Protein AF-0000000087415646 (afdb_homodimer)

Structure (mmCIF, N/CA/C/O backbone):
data_AF-0000000087415646-model_v1
#
loop_
_entity.id
_entity.type
_entity.pdbx_description
1 polymer 'Ferrichrome ABC transporter permease'
#
loop_
_atom_site.group_PDB
_atom_site.id
_atom_site.type_symbol
_atom_site.label_atom_id
_atom_site.label_alt_id
_atom_site.label_comp_id
_atom_site.label_asym_id
_atom_site.label_entity_id
_atom_site.label_seq_id
_atom_site.pdbx_PDB_ins_code
_atom_site.Cartn_x
_atom_site.Cartn_y
_atom_site.Cartn_z
_atom_site.occupancy
_atom_site.B_iso_or_equiv
_atom_site.auth_seq_id
_atom_site.auth_comp_id
_atom_site.auth_asym_id
_atom_site.auth_atom_id
_atom_site.pdbx_PDB_model_num
ATOM 1 N N . MET A 1 1 ? 49.281 -38.625 -23.047 1 40.69 1 MET A N 1
ATOM 2 C CA . MET A 1 1 ? 48.156 -39.375 -22.5 1 40.69 1 MET A CA 1
ATOM 3 C C . MET A 1 1 ? 47.812 -38.875 -21.109 1 40.69 1 MET A C 1
ATOM 5 O O . MET A 1 1 ? 46.75 -39.219 -20.562 1 40.69 1 MET A O 1
ATOM 9 N N . GLY A 1 2 ? 48.688 -38.25 -20.328 1 52.56 2 GLY A N 1
ATOM 10 C CA . GLY A 1 2 ? 48.531 -37.844 -18.953 1 52.56 2 GLY A CA 1
ATOM 11 C C . GLY A 1 2 ? 47.688 -36.594 -18.797 1 52.56 2 GLY A C 1
ATOM 12 O O . GLY A 1 2 ? 47.281 -36.25 -17.688 1 52.56 2 GLY A O 1
ATOM 13 N N . ASP A 1 3 ? 47.656 -35.688 -19.688 1 55.53 3 ASP A N 1
ATOM 14 C CA . ASP A 1 3 ? 47.031 -34.375 -19.547 1 55.53 3 ASP A CA 1
ATOM 15 C C . ASP A 1 3 ? 45.531 -34.438 -19.734 1 55.53 3 ASP A C 1
ATOM 17 O O . ASP A 1 3 ? 44.844 -33.438 -19.625 1 55.53 3 ASP A O 1
ATOM 21 N N . GLU A 1 4 ? 44.906 -35.531 -20.297 1 57.44 4 GLU A N 1
ATOM 22 C CA . GLU A 1 4 ? 43.469 -35.688 -20.562 1 57.44 4 GLU A CA 1
ATOM 23 C C . GLU A 1 4 ? 42.719 -36.031 -19.297 1 57.44 4 GLU A C 1
ATOM 25 O O . GLU A 1 4 ? 41.5 -35.906 -19.25 1 57.44 4 GLU A O 1
ATOM 30 N N . GLU A 1 5 ? 43.344 -36.375 -18.219 1 58.81 5 GLU A N 1
ATOM 31 C CA . GLU A 1 5 ? 42.719 -36.906 -17.016 1 58.81 5 GLU A CA 1
ATOM 32 C C . GLU A 1 5 ? 42.031 -35.781 -16.203 1 58.81 5 GLU A C 1
ATOM 34 O O . GLU A 1 5 ? 40.906 -35.938 -15.75 1 58.81 5 GLU A O 1
ATOM 39 N N . PRO A 1 6 ? 42.688 -34.625 -16.141 1 63.59 6 PRO A N 1
ATOM 40 C CA . PRO A 1 6 ? 42.062 -33.625 -15.289 1 63.59 6 PRO A CA 1
ATOM 41 C C . PRO A 1 6 ? 40.812 -33 -15.93 1 63.59 6 PRO A C 1
ATOM 43 O O . PRO A 1 6 ? 39.875 -32.656 -15.234 1 63.59 6 PRO A O 1
ATOM 46 N N . VAL A 1 7 ? 40.719 -32.906 -17.188 1 59.94 7 VAL A N 1
ATOM 47 C CA . VAL A 1 7 ? 39.594 -32.312 -17.891 1 59.94 7 VAL A CA 1
ATOM 48 C C . VAL A 1 7 ? 38.406 -33.25 -17.828 1 59.94 7 VAL A C 1
ATOM 50 O O . VAL A 1 7 ? 37.25 -32.812 -17.703 1 59.94 7 VAL A O 1
ATOM 53 N N . VAL A 1 8 ? 38.688 -34.562 -17.984 1 59.06 8 VAL A N 1
ATOM 54 C CA . VAL A 1 8 ? 37.625 -35.531 -17.938 1 59.06 8 VAL A CA 1
ATOM 55 C C . VAL A 1 8 ? 37.031 -35.594 -16.531 1 59.06 8 VAL A C 1
ATOM 57 O O . VAL A 1 8 ? 35.844 -35.75 -16.359 1 59.06 8 VAL A O 1
ATOM 60 N N . SER A 1 9 ? 37.875 -35.375 -15.562 1 66 9 SER A N 1
ATOM 61 C CA . SER A 1 9 ? 37.406 -35.406 -14.172 1 66 9 SER A CA 1
ATOM 62 C C . SER A 1 9 ? 36.562 -34.156 -13.844 1 66 9 SER A C 1
ATOM 64 O O . SER A 1 9 ? 35.562 -34.25 -13.156 1 66 9 SER A O 1
ATOM 66 N N . LEU A 1 10 ? 36.938 -33 -14.305 1 62.38 10 LEU A N 1
ATOM 67 C CA . LEU A 1 10 ? 36.156 -31.766 -14.109 1 62.38 10 LEU A CA 1
ATOM 68 C C . LEU A 1 10 ? 34.844 -31.844 -14.844 1 62.38 10 LEU A C 1
ATOM 70 O O . LEU A 1 10 ? 33.812 -31.391 -14.32 1 62.38 10 LEU A O 1
ATOM 74 N N . TYR A 1 11 ? 34.875 -32.438 -16.031 1 55.31 11 TYR A N 1
ATOM 75 C CA . TYR A 1 11 ? 33.625 -32.625 -16.812 1 55.31 11 TYR A CA 1
ATOM 76 C C . TYR A 1 11 ? 32.719 -33.594 -16.109 1 55.31 11 TYR A C 1
ATOM 78 O O . TYR A 1 11 ? 31.5 -33.375 -16.047 1 55.31 11 TYR A O 1
ATOM 86 N N . LYS A 1 12 ? 33.188 -34.656 -15.625 1 59.22 12 LYS A N 1
ATOM 87 C CA . LYS A 1 12 ? 32.406 -35.656 -14.906 1 59.22 12 LYS A CA 1
ATOM 88 C C . LYS A 1 12 ? 31.812 -35.062 -13.625 1 59.22 12 LYS A C 1
ATOM 90 O O . LYS A 1 12 ? 30.672 -35.344 -13.266 1 59.22 12 LYS A O 1
ATOM 95 N N . GLU A 1 13 ? 32.594 -34.25 -13 1 59.41 13 GLU A N 1
ATOM 96 C CA . GLU A 1 13 ? 32.125 -33.594 -11.789 1 59.41 13 GLU A CA 1
ATOM 97 C C . GLU A 1 13 ? 31 -32.594 -12.109 1 59.41 13 GLU A C 1
ATOM 99 O O . GLU A 1 13 ? 30.016 -32.5 -11.383 1 59.41 13 GLU A O 1
ATOM 104 N N . LYS A 1 14 ? 31.125 -31.859 -13.211 1 55.03 14 LYS A N 1
ATOM 105 C CA . LYS A 1 14 ? 30.109 -30.906 -13.648 1 55.03 14 LYS A CA 1
ATOM 106 C C . LYS A 1 14 ? 28.844 -31.625 -14.086 1 55.03 14 LYS A C 1
ATOM 108 O O . LYS A 1 14 ? 27.734 -31.172 -13.789 1 55.03 14 LYS A O 1
ATOM 113 N N . VAL A 1 15 ? 29.016 -32.781 -14.766 1 52.69 15 VAL A N 1
ATOM 114 C CA . VAL A 1 15 ? 27.891 -33.562 -15.219 1 52.69 15 VAL A CA 1
ATOM 115 C C . VAL A 1 15 ? 27.203 -34.219 -14.023 1 52.69 15 VAL A C 1
ATOM 117 O O . VAL A 1 15 ? 25.969 -34.312 -13.977 1 52.69 15 VAL A O 1
ATOM 120 N N . SER A 1 16 ? 28 -34.719 -13.164 1 59.31 16 SER A N 1
ATOM 121 C CA . SER A 1 16 ? 27.438 -35.312 -11.961 1 59.31 16 SER A CA 1
ATOM 122 C C . SER A 1 16 ? 26.672 -34.281 -11.133 1 59.31 16 SER A C 1
ATOM 124 O O . SER A 1 16 ? 25.594 -34.562 -10.594 1 59.31 16 SER A O 1
ATOM 126 N N . LYS A 1 17 ? 27.188 -33.094 -11.016 1 58.22 17 LYS A N 1
ATOM 127 C CA . LYS A 1 17 ? 26.5 -32.031 -10.297 1 58.22 17 LYS A CA 1
ATOM 128 C C . LYS A 1 17 ? 25.203 -31.641 -11 1 58.22 17 LYS A C 1
ATOM 130 O O . LYS A 1 17 ? 24.188 -31.359 -10.344 1 58.22 17 LYS A O 1
ATOM 135 N N . LEU A 1 18 ? 25.25 -31.828 -12.227 1 57.09 18 LEU A N 1
ATOM 136 C CA . LEU A 1 18 ? 24.062 -31.531 -13.031 1 57.09 18 LEU A CA 1
ATOM 137 C C . LEU A 1 18 ? 23.031 -32.625 -12.883 1 57.09 18 LEU A C 1
ATOM 139 O O . LEU A 1 18 ? 21.828 -32.344 -12.805 1 57.09 18 LEU A O 1
ATOM 143 N N . LYS A 1 19 ? 23.484 -33.844 -12.984 1 58.62 19 LYS A N 1
ATOM 144 C CA . LYS A 1 19 ? 22.578 -35 -12.812 1 58.62 19 LYS A CA 1
ATOM 145 C C . LYS A 1 19 ? 21.984 -35 -11.406 1 58.62 19 LYS A C 1
ATOM 147 O O . LYS A 1 19 ? 20.797 -35.312 -11.234 1 58.62 19 LYS A O 1
ATOM 152 N N . GLN A 1 20 ? 22.828 -34.844 -10.43 1 62.09 20 GLN A N 1
ATOM 153 C CA . GLN A 1 20 ? 22.359 -34.781 -9.055 1 62.09 20 GLN A CA 1
ATOM 154 C C . GLN A 1 20 ? 21.344 -33.656 -8.875 1 62.09 20 GLN A C 1
ATOM 156 O O . GLN A 1 20 ? 20.344 -33.812 -8.156 1 62.09 20 GLN A O 1
ATOM 161 N N . SER A 1 21 ? 21.594 -32.656 -9.555 1 67 21 SER A N 1
ATOM 162 C CA . SER A 1 21 ? 20.656 -31.547 -9.523 1 67 21 SER A CA 1
ATOM 163 C C . SER A 1 21 ? 19.344 -31.922 -10.188 1 67 21 SER A C 1
ATOM 165 O O . SER A 1 21 ? 18.266 -31.562 -9.688 1 67 21 SER A O 1
ATOM 167 N N . ALA A 1 22 ? 19.5 -32.781 -11.141 1 69.38 22 ALA A N 1
ATOM 168 C CA . ALA A 1 22 ? 18.297 -33.219 -11.852 1 69.38 22 ALA A CA 1
ATOM 169 C C . ALA A 1 22 ? 17.484 -34.188 -11.008 1 69.38 22 ALA A C 1
ATOM 171 O O . ALA A 1 22 ? 16.25 -34.125 -10.984 1 69.38 22 ALA A O 1
ATOM 172 N N . LYS A 1 23 ? 18.156 -35.219 -10.414 1 75 23 LYS A N 1
ATOM 173 C CA . LYS A 1 23 ? 17.469 -36.188 -9.555 1 75 23 LYS A CA 1
ATOM 174 C C . LYS A 1 23 ? 16.781 -35.469 -8.391 1 75 23 LYS A C 1
ATOM 176 O O . LYS A 1 23 ? 15.648 -35.781 -8.039 1 75 23 LYS A O 1
ATOM 181 N N . ARG A 1 24 ? 17.453 -34.531 -7.836 1 74.5 24 ARG A N 1
ATOM 182 C CA . ARG A 1 24 ? 16.891 -33.75 -6.746 1 74.5 24 ARG A CA 1
ATOM 183 C C . ARG A 1 24 ? 15.648 -33 -7.215 1 74.5 24 ARG A C 1
ATOM 185 O O . ARG A 1 24 ? 14.648 -32.938 -6.504 1 74.5 24 ARG A O 1
ATOM 192 N N . THR A 1 25 ? 15.75 -32.5 -8.352 1 76.25 25 THR A N 1
ATOM 193 C CA . THR A 1 25 ? 14.633 -31.781 -8.93 1 76.25 25 THR A CA 1
ATOM 194 C C . THR A 1 25 ? 13.438 -32.688 -9.156 1 76.25 25 THR A C 1
ATOM 196 O O . THR A 1 25 ? 12.305 -32.312 -8.852 1 76.25 25 THR A O 1
ATOM 199 N N . LEU A 1 26 ? 13.703 -33.844 -9.578 1 79.56 26 LEU A N 1
ATOM 200 C CA . LEU A 1 26 ? 12.641 -34.812 -9.836 1 79.56 26 LEU A CA 1
ATOM 201 C C . LEU A 1 26 ? 11.961 -35.25 -8.531 1 79.56 26 LEU A C 1
ATOM 203 O O . LEU A 1 26 ? 10.734 -35.375 -8.477 1 79.56 26 LEU A O 1
ATOM 207 N N . ILE A 1 27 ? 12.719 -35.531 -7.543 1 79.38 27 ILE A N 1
ATOM 208 C CA . ILE A 1 27 ? 12.188 -35.938 -6.242 1 79.38 27 ILE A CA 1
ATOM 209 C C . ILE A 1 27 ? 11.312 -34.812 -5.676 1 79.38 27 ILE A C 1
ATOM 211 O O . ILE A 1 27 ? 10.234 -35.062 -5.145 1 79.38 27 ILE A O 1
ATOM 215 N N . ILE A 1 28 ? 11.711 -33.656 -5.887 1 75.25 28 ILE A N 1
ATOM 216 C CA . ILE A 1 28 ? 10.969 -32.531 -5.371 1 75.25 28 ILE A CA 1
ATOM 217 C C . ILE A 1 28 ? 9.641 -32.375 -6.113 1 75.25 28 ILE A C 1
ATOM 219 O O . ILE A 1 28 ? 8.602 -32.156 -5.5 1 75.25 28 ILE A O 1
ATOM 223 N N . PHE A 1 29 ? 9.688 -32.656 -7.324 1 81.81 29 PHE A N 1
ATOM 224 C CA . PHE A 1 29 ? 8.477 -32.594 -8.133 1 81.81 29 PHE A CA 1
ATOM 225 C C . PHE A 1 29 ? 7.492 -33.688 -7.727 1 81.81 29 PHE A C 1
ATOM 227 O O . PHE A 1 29 ? 6.293 -33.438 -7.605 1 81.81 29 PHE A O 1
ATOM 234 N N . ILE A 1 30 ? 8.016 -34.844 -7.469 1 82.69 30 ILE A N 1
ATOM 235 C CA . ILE A 1 30 ? 7.16 -35.969 -7.102 1 82.69 30 ILE A CA 1
ATOM 236 C C . ILE A 1 30 ? 6.566 -35.719 -5.715 1 82.69 30 ILE A C 1
ATOM 238 O O . ILE A 1 30 ? 5.355 -35.875 -5.52 1 82.69 30 ILE A O 1
ATOM 242 N N . ILE A 1 31 ? 7.359 -35.344 -4.836 1 82.5 31 ILE A N 1
ATOM 243 C CA . ILE A 1 31 ? 6.922 -35.094 -3.465 1 82.5 31 ILE A CA 1
ATOM 244 C C . ILE A 1 31 ? 5.895 -33.969 -3.434 1 82.5 31 ILE A C 1
ATOM 246 O O . ILE A 1 31 ? 4.863 -34.062 -2.77 1 82.5 31 ILE A O 1
ATOM 250 N N . SER A 1 32 ? 6.176 -32.906 -4.16 1 82.06 32 SER A N 1
ATOM 251 C CA . SER A 1 32 ? 5.25 -31.781 -4.188 1 82.06 32 SER A CA 1
ATOM 252 C C . SER A 1 32 ? 3.906 -32.188 -4.785 1 82.06 32 SER A C 1
ATOM 254 O O . SER A 1 32 ? 2.854 -31.766 -4.316 1 82.06 32 SER A O 1
ATOM 256 N N . SER A 1 33 ? 3.975 -33.031 -5.77 1 83.38 33 SER A N 1
ATOM 257 C CA . SER A 1 33 ? 2.748 -33.5 -6.41 1 83.38 33 SER A CA 1
ATOM 258 C C . SER A 1 33 ? 1.913 -34.344 -5.457 1 83.38 33 SER A C 1
ATOM 260 O O . SER A 1 33 ? 0.687 -34.219 -5.422 1 83.38 33 SER A O 1
ATOM 262 N N . ILE A 1 34 ? 2.557 -35.156 -4.742 1 87.25 34 ILE A N 1
ATOM 263 C CA . ILE A 1 34 ? 1.864 -36 -3.766 1 87.25 34 ILE A CA 1
ATOM 264 C C . ILE A 1 34 ? 1.223 -35.125 -2.697 1 87.25 34 ILE A C 1
ATOM 266 O O . ILE A 1 34 ? 0.062 -35.312 -2.33 1 87.25 34 ILE A O 1
ATOM 270 N N . PHE A 1 35 ? 1.925 -34.125 -2.297 1 86.62 35 PHE A N 1
ATOM 271 C CA . PHE A 1 35 ? 1.423 -33.219 -1.262 1 86.62 35 PHE A CA 1
ATOM 272 C C . PHE A 1 35 ? 0.257 -32.406 -1.783 1 86.62 35 PHE A C 1
ATOM 274 O O . PHE A 1 35 ? -0.674 -32.094 -1.037 1 86.62 35 PHE A O 1
ATOM 281 N N . ILE A 1 36 ? 0.319 -32.094 -3.01 1 89.06 36 ILE A N 1
ATOM 282 C CA . ILE A 1 36 ? -0.768 -31.328 -3.623 1 89.06 36 ILE A CA 1
ATOM 283 C C . ILE A 1 36 ? -2.051 -32.156 -3.596 1 89.06 36 ILE A C 1
ATOM 285 O O . ILE A 1 36 ? -3.117 -31.641 -3.236 1 89.06 36 ILE A O 1
ATOM 289 N N . VAL A 1 37 ? -1.915 -33.438 -3.961 1 87.38 37 VAL A N 1
ATOM 290 C CA . VAL A 1 37 ? -3.07 -34.344 -3.973 1 87.38 37 VAL A CA 1
ATOM 291 C C . VAL A 1 37 ? -3.609 -34.5 -2.553 1 87.38 37 VAL A C 1
ATOM 293 O O . VAL A 1 37 ? -4.82 -34.438 -2.33 1 87.38 37 VAL A O 1
ATOM 296 N N . LEU A 1 38 ? -2.756 -34.656 -1.628 1 87.31 38 LEU A N 1
ATOM 297 C CA . LEU A 1 38 ? -3.152 -34.844 -0.236 1 87.31 38 LEU A CA 1
ATOM 298 C C . LEU A 1 38 ? -3.871 -33.594 0.293 1 87.31 38 LEU A C 1
ATOM 300 O O . LEU A 1 38 ? -4.926 -33.719 0.92 1 87.31 38 LEU A O 1
ATOM 304 N N . ILE A 1 39 ? -3.322 -32.469 0.011 1 87.19 39 ILE A N 1
ATOM 305 C CA . ILE A 1 39 ? -3.902 -31.234 0.532 1 87.19 39 ILE A CA 1
ATOM 306 C C . ILE A 1 39 ? -5.238 -30.953 -0.157 1 87.19 39 ILE A C 1
ATOM 308 O O . ILE A 1 39 ? -6.164 -30.422 0.461 1 87.19 39 ILE A O 1
ATOM 312 N N . ALA A 1 40 ? -5.262 -31.266 -1.417 1 86.75 40 ALA A N 1
ATOM 313 C CA . ALA A 1 40 ? -6.52 -31.109 -2.145 1 86.75 40 ALA A CA 1
ATOM 314 C C . ALA A 1 40 ? -7.609 -32 -1.556 1 86.75 40 ALA A C 1
ATOM 316 O O . ALA A 1 40 ? -8.75 -31.562 -1.394 1 86.75 40 ALA A O 1
ATOM 317 N N . LEU A 1 41 ? -7.23 -33.188 -1.234 1 84 41 LEU A N 1
ATOM 318 C CA . LEU A 1 41 ? -8.172 -34.125 -0.636 1 84 41 LEU A CA 1
ATOM 319 C C . LEU A 1 41 ? -8.625 -33.656 0.737 1 84 41 LEU A C 1
ATOM 321 O O . LEU A 1 41 ? -9.812 -33.719 1.063 1 84 41 LEU A O 1
ATOM 325 N N . ILE A 1 42 ? -7.727 -33.156 1.462 1 84.19 42 ILE A N 1
ATOM 326 C CA . ILE A 1 42 ? -8.047 -32.625 2.781 1 84.19 42 ILE A CA 1
ATOM 327 C C . ILE A 1 42 ? -8.969 -31.406 2.639 1 84.19 42 ILE A C 1
ATOM 329 O O . ILE A 1 42 ? -9.93 -31.25 3.393 1 84.19 42 ILE A O 1
ATOM 333 N N . SER A 1 43 ? -8.672 -30.609 1.695 1 84.81 43 SER A N 1
ATOM 334 C CA . SER A 1 43 ? -9.453 -29.406 1.447 1 84.81 43 SER A CA 1
ATOM 335 C C . SER A 1 43 ? -10.898 -29.734 1.107 1 84.81 43 SER A C 1
ATOM 337 O O . SER A 1 43 ? -11.82 -29.031 1.526 1 84.81 43 SER A O 1
ATOM 339 N N . ILE A 1 44 ? -11.07 -30.797 0.455 1 84.19 44 ILE A N 1
ATOM 340 C CA . ILE A 1 44 ? -12.414 -31.172 0.012 1 84.19 44 ILE A CA 1
ATOM 341 C C . ILE A 1 44 ? -13.164 -31.844 1.158 1 84.19 44 ILE A C 1
ATOM 343 O O . ILE A 1 44 ? -14.375 -31.672 1.299 1 84.19 44 ILE A O 1
ATOM 347 N N . MET A 1 45 ? -12.43 -32.469 1.96 1 80.75 45 MET A N 1
ATOM 348 C CA . MET A 1 45 ? -13.055 -33.25 3.037 1 80.75 45 MET A CA 1
ATOM 349 C C . MET A 1 45 ? -13.414 -32.344 4.211 1 80.75 45 MET A C 1
ATOM 351 O O . MET A 1 45 ? -14.422 -32.562 4.879 1 80.75 45 MET A O 1
ATOM 355 N N . PHE A 1 46 ? -12.586 -31.375 4.414 1 75.25 46 PHE A N 1
ATOM 356 C CA . PHE A 1 46 ? -12.766 -30.562 5.613 1 75.25 46 PHE A CA 1
ATOM 357 C C . PHE A 1 46 ? -13.336 -29.188 5.258 1 75.25 46 PHE A C 1
ATOM 359 O O . PHE A 1 46 ? -12.805 -28.5 4.387 1 75.25 46 PHE A O 1
ATOM 366 N N . GLY A 1 47 ? -14.5 -28.922 5.648 1 70.44 47 GLY A N 1
ATOM 367 C CA . GLY A 1 47 ? -15.188 -27.641 5.531 1 70.44 47 GLY A CA 1
ATOM 368 C C . GLY A 1 47 ? -16.047 -27.312 6.742 1 70.44 47 GLY A C 1
ATOM 369 O O . GLY A 1 47 ? -15.805 -27.828 7.836 1 70.44 47 GLY A O 1
ATOM 370 N N . THR A 1 48 ? -16.844 -26.344 6.684 1 67.62 48 THR A N 1
ATOM 371 C CA . THR A 1 48 ? -17.719 -25.938 7.773 1 67.62 48 THR A CA 1
ATOM 372 C C . THR A 1 48 ? -18.625 -27.094 8.211 1 67.62 48 THR A C 1
ATOM 374 O O . THR A 1 48 ? -19 -27.188 9.383 1 67.62 48 THR A O 1
ATOM 377 N N . LYS A 1 49 ? -18.969 -27.922 7.18 1 73.56 49 LYS A N 1
ATOM 378 C CA . LYS A 1 49 ? -19.766 -29.109 7.449 1 73.56 49 LYS A CA 1
ATOM 379 C C . LYS A 1 49 ? -18.938 -30.375 7.293 1 73.56 49 LYS A C 1
ATOM 381 O O . LYS A 1 49 ? -18.094 -30.469 6.387 1 73.56 49 LYS A O 1
ATOM 386 N N . ASP A 1 50 ? -19.156 -31.25 8.227 1 78.25 50 ASP A N 1
ATOM 387 C CA . ASP A 1 50 ? -18.453 -32.531 8.141 1 78.25 50 ASP A CA 1
ATOM 388 C C . ASP A 1 50 ? -19.062 -33.438 7.078 1 78.25 50 ASP A C 1
ATOM 390 O O . ASP A 1 50 ? -20.25 -33.781 7.176 1 78.25 50 ASP A O 1
ATOM 394 N N . ILE A 1 51 ? -18.391 -33.656 6.039 1 83.94 51 ILE A N 1
ATOM 395 C CA . ILE A 1 51 ? -18.859 -34.531 4.98 1 83.94 51 ILE A CA 1
ATOM 396 C C . ILE A 1 51 ? -17.906 -35.75 4.867 1 83.94 51 ILE A C 1
ATOM 398 O O . ILE A 1 51 ? -16.688 -35.562 4.773 1 83.94 51 ILE A O 1
ATOM 402 N N . SER A 1 52 ? -18.422 -36.906 4.922 1 84.5 52 SER A N 1
ATOM 403 C CA . SER A 1 52 ? -17.625 -38.125 4.922 1 84.5 52 SER A CA 1
ATOM 404 C C . SER A 1 52 ? -16.922 -38.312 3.584 1 84.5 52 SER A C 1
ATOM 406 O O . SER A 1 52 ? -17.375 -37.812 2.557 1 84.5 52 SER A O 1
ATOM 408 N N . ILE A 1 53 ? -15.867 -39.094 3.619 1 85.81 53 ILE A N 1
ATOM 409 C CA . ILE A 1 53 ? -15.062 -39.375 2.436 1 85.81 53 ILE A CA 1
ATOM 410 C C . ILE A 1 53 ? -15.906 -40.125 1.41 1 85.81 53 ILE A C 1
ATOM 412 O O . ILE A 1 53 ? -15.75 -39.938 0.203 1 85.81 53 ILE A O 1
ATOM 416 N N . LEU A 1 54 ? -16.719 -40.906 1.929 1 87.56 54 LEU A N 1
ATOM 417 C CA . LEU A 1 54 ? -17.578 -41.688 1.047 1 87.56 54 LEU A CA 1
ATOM 418 C C . LEU A 1 54 ? -18.562 -40.781 0.307 1 87.56 54 LEU A C 1
ATOM 420 O O . LEU A 1 54 ? -18.828 -41 -0.882 1 87.56 54 LEU A O 1
ATOM 424 N N . THR A 1 55 ? -19.078 -39.906 1.019 1 89 55 THR A N 1
ATOM 425 C CA . THR A 1 55 ? -20.016 -38.938 0.413 1 89 55 THR A CA 1
ATOM 426 C C . THR A 1 55 ? -19.312 -38.094 -0.638 1 89 55 THR A C 1
ATOM 428 O O . THR A 1 55 ? -19.906 -37.781 -1.672 1 89 55 THR A O 1
ATOM 431 N N . VAL A 1 56 ? -18.109 -37.75 -0.379 1 89.38 56 VAL A N 1
ATOM 432 C CA . VAL A 1 56 ? -17.328 -37 -1.339 1 89.38 56 VAL A CA 1
ATOM 433 C C . VAL A 1 56 ? -17.109 -37.812 -2.607 1 89.38 56 VAL A C 1
ATOM 435 O O . VAL A 1 56 ? -17.297 -37.312 -3.719 1 89.38 56 VAL A O 1
ATOM 438 N N . TRP A 1 57 ? -16.766 -39.031 -2.395 1 88.88 57 TRP A N 1
ATOM 439 C CA . TRP A 1 57 ? -16.562 -39.938 -3.537 1 88.88 57 TRP A CA 1
ATOM 440 C C . TRP A 1 57 ? -17.859 -40.125 -4.324 1 88.88 57 TRP A C 1
ATOM 442 O O . TRP A 1 57 ? -17.844 -40.094 -5.559 1 88.88 57 TRP A O 1
ATOM 452 N N . ASP A 1 58 ? -18.906 -40.281 -3.625 1 90.56 58 ASP A N 1
ATOM 453 C CA . ASP A 1 58 ? -20.203 -40.469 -4.258 1 90.56 58 ASP A CA 1
ATOM 454 C C . ASP A 1 58 ? -20.609 -39.219 -5.035 1 90.56 58 ASP A C 1
ATOM 456 O O . ASP A 1 58 ? -21.266 -39.312 -6.078 1 90.56 58 ASP A O 1
ATOM 460 N N . SER A 1 59 ? -20.234 -38.094 -4.508 1 90.12 59 SER A N 1
ATOM 461 C CA . SER A 1 59 ? -20.578 -36.844 -5.152 1 90.12 59 SER A CA 1
ATOM 462 C C . SER A 1 59 ? -19.906 -36.719 -6.508 1 90.12 59 SER A C 1
ATOM 464 O O . SER A 1 59 ? -20.375 -35.969 -7.379 1 90.12 59 SER A O 1
ATOM 466 N N . ILE A 1 60 ? -18.844 -37.469 -6.703 1 89.06 60 ILE A N 1
ATOM 467 C CA . ILE A 1 60 ? -18.078 -37.406 -7.941 1 89.06 60 ILE A CA 1
ATOM 468 C C . ILE A 1 60 ? -18.516 -38.531 -8.891 1 89.06 60 ILE A C 1
ATOM 470 O O . ILE A 1 60 ? -18.75 -38.281 -10.078 1 89.06 60 ILE A O 1
ATOM 474 N N . SER A 1 61 ? -18.766 -39.719 -8.32 1 90.88 61 SER A N 1
ATOM 475 C CA . SER A 1 61 ? -19.031 -40.875 -9.141 1 90.88 61 SER A CA 1
ATOM 476 C C . SER A 1 61 ? -20.516 -41.031 -9.422 1 90.88 61 SER A C 1
ATOM 478 O O . SER A 1 61 ? -20.906 -41.5 -10.492 1 90.88 61 SER A O 1
ATOM 480 N N . GLN A 1 62 ? -21.344 -40.688 -8.438 1 92.88 62 GLN A N 1
ATOM 481 C CA . GLN A 1 62 ? -22.797 -40.812 -8.531 1 92.88 62 GLN A CA 1
ATOM 482 C C . GLN A 1 62 ? -23.5 -39.562 -8.008 1 92.88 62 GLN A C 1
ATOM 484 O O . GLN A 1 62 ? -24.234 -39.625 -7.027 1 92.88 62 GLN A O 1
ATOM 489 N N . PHE A 1 63 ? -23.312 -38.594 -8.789 1 91.38 63 PHE A N 1
ATOM 490 C CA . PHE A 1 63 ? -23.812 -37.281 -8.344 1 91.38 63 PHE A CA 1
ATOM 491 C C . PHE A 1 63 ? -25.328 -37.281 -8.266 1 91.38 63 PHE A C 1
ATOM 493 O O . PHE A 1 63 ? -26 -37.656 -9.219 1 91.38 63 PHE A O 1
ATOM 500 N N . ASP A 1 64 ? -25.844 -36.906 -7.117 1 92.81 64 ASP A N 1
ATOM 501 C CA . ASP A 1 64 ? -27.266 -36.688 -6.879 1 92.81 64 ASP A CA 1
ATOM 502 C C . ASP A 1 64 ? -27.547 -35.219 -6.602 1 92.81 64 ASP A C 1
ATOM 504 O O . ASP A 1 64 ? -27.234 -34.688 -5.523 1 92.81 64 ASP A O 1
ATOM 508 N N . ALA A 1 65 ? -28.203 -34.562 -7.523 1 91.5 65 ALA A N 1
ATOM 509 C CA . ALA A 1 65 ? -28.484 -33.125 -7.434 1 91.5 65 ALA A CA 1
ATOM 510 C C . ALA A 1 65 ? -29.406 -32.812 -6.262 1 91.5 65 ALA A C 1
ATOM 512 O O . ALA A 1 65 ? -29.453 -31.672 -5.781 1 91.5 65 ALA A O 1
ATOM 513 N N . ASN A 1 66 ? -30.109 -33.812 -5.797 1 92.69 66 ASN A N 1
ATOM 514 C CA . ASN A 1 66 ? -31.047 -33.594 -4.695 1 92.69 66 ASN A CA 1
ATOM 515 C C . ASN A 1 66 ? -30.359 -33.75 -3.34 1 92.69 66 ASN A C 1
ATOM 517 O O . ASN A 1 66 ? -30.938 -33.438 -2.303 1 92.69 66 ASN A O 1
ATOM 521 N N . ASN A 1 67 ? -29.172 -34.25 -3.408 1 92.81 67 ASN A N 1
ATOM 522 C CA . ASN A 1 67 ? -28.391 -34.406 -2.184 1 92.81 67 ASN A CA 1
ATOM 523 C C . ASN A 1 67 ? -27.594 -33.125 -1.875 1 92.81 67 ASN A C 1
ATOM 525 O O . ASN A 1 67 ? -26.688 -32.781 -2.617 1 92.81 67 ASN A O 1
ATOM 529 N N . ALA A 1 68 ? -27.938 -32.5 -0.818 1 91.56 68 ALA A N 1
ATOM 530 C CA . ALA A 1 68 ? -27.344 -31.234 -0.43 1 91.56 68 ALA A CA 1
ATOM 531 C C . ALA A 1 68 ? -25.844 -31.359 -0.253 1 91.56 68 ALA A C 1
ATOM 533 O O . ALA A 1 68 ? -25.078 -30.469 -0.625 1 91.56 68 ALA A O 1
ATOM 534 N N . ASP A 1 69 ? -25.406 -32.438 0.265 1 91.19 69 ASP A N 1
ATOM 535 C CA . ASP A 1 69 ? -23.984 -32.656 0.489 1 91.19 69 ASP A CA 1
ATOM 536 C C . ASP A 1 69 ? -23.234 -32.781 -0.834 1 91.19 69 ASP A C 1
ATOM 538 O O . ASP A 1 69 ? -22.109 -32.312 -0.971 1 91.19 69 ASP A O 1
ATOM 542 N N . HIS A 1 70 ? -23.828 -33.469 -1.738 1 92.38 70 HIS A N 1
ATOM 543 C CA . HIS A 1 70 ? -23.234 -33.594 -3.064 1 92.38 70 HIS A CA 1
ATOM 544 C C . HIS A 1 70 ? -23.062 -32.219 -3.719 1 92.38 70 HIS A C 1
ATOM 546 O O . HIS A 1 70 ? -22.047 -31.938 -4.344 1 92.38 70 HIS A O 1
ATOM 552 N N . GLN A 1 71 ? -24.047 -31.438 -3.484 1 90.31 71 GLN A N 1
ATOM 553 C CA . GLN A 1 71 ? -24.016 -30.109 -4.066 1 90.31 71 GLN A CA 1
ATOM 554 C C . GLN A 1 71 ? -22.922 -29.25 -3.432 1 90.31 71 GLN A C 1
ATOM 556 O O . GLN A 1 71 ? -22.219 -28.531 -4.129 1 90.31 71 GLN A O 1
ATOM 561 N N . ILE A 1 72 ? -22.797 -29.344 -2.191 1 88.5 72 ILE A N 1
ATOM 562 C CA . ILE A 1 72 ? -21.781 -28.594 -1.47 1 88.5 72 ILE A CA 1
ATOM 563 C C . ILE A 1 72 ? -20.391 -28.969 -1.983 1 88.5 72 ILE A C 1
ATOM 565 O O . ILE A 1 72 ? -19.562 -28.109 -2.232 1 88.5 72 ILE A O 1
ATOM 569 N N . VAL A 1 73 ? -20.172 -30.219 -2.199 1 89.62 73 VAL A N 1
ATOM 570 C CA . VAL A 1 73 ? -18.875 -30.734 -2.623 1 89.62 73 VAL A CA 1
ATOM 571 C C . VAL A 1 73 ? -18.594 -30.281 -4.059 1 89.62 73 VAL A C 1
ATOM 573 O O . VAL A 1 73 ? -17.531 -29.734 -4.344 1 89.62 73 VAL A O 1
ATOM 576 N N . ARG A 1 74 ? -19.5 -30.438 -4.953 1 89.12 74 ARG A N 1
ATOM 577 C CA . ARG A 1 74 ? -19.281 -30.219 -6.379 1 89.12 74 ARG A CA 1
ATOM 578 C C . ARG A 1 74 ? -19.297 -28.734 -6.715 1 89.12 74 ARG A C 1
ATOM 580 O O . ARG A 1 74 ? -18.547 -28.281 -7.594 1 89.12 74 ARG A O 1
ATOM 587 N N . THR A 1 75 ? -20.094 -28 -5.984 1 87.19 75 THR A N 1
ATOM 588 C CA . THR A 1 75 ? -20.266 -26.594 -6.363 1 87.19 75 THR A CA 1
ATOM 589 C C . THR A 1 75 ? -19.422 -25.688 -5.465 1 87.19 75 THR A C 1
ATOM 591 O O . THR A 1 75 ? -19.156 -24.531 -5.812 1 87.19 75 THR A O 1
ATOM 594 N N . GLY A 1 76 ? -18.984 -26.203 -4.402 1 88.75 76 GLY A N 1
ATOM 595 C CA . GLY A 1 76 ? -18.25 -25.375 -3.451 1 88.75 76 GLY A CA 1
ATOM 596 C C . GLY A 1 76 ? -16.844 -25.859 -3.197 1 88.75 76 GLY A C 1
ATOM 597 O O . GLY A 1 76 ? -15.875 -25.219 -3.605 1 88.75 76 GLY A O 1
ATOM 598 N N . ARG A 1 77 ? -16.703 -27.062 -2.77 1 90.56 77 ARG A N 1
ATOM 599 C CA . ARG A 1 77 ? -15.422 -27.531 -2.246 1 90.56 77 ARG A CA 1
ATOM 600 C C . ARG A 1 77 ? -14.453 -27.859 -3.379 1 90.56 77 ARG A C 1
ATOM 602 O O . ARG A 1 77 ? -13.281 -27.484 -3.322 1 90.56 77 ARG A O 1
ATOM 609 N N . ILE A 1 78 ? -14.938 -28.5 -4.375 1 91.56 78 ILE A N 1
ATOM 610 C CA . ILE A 1 78 ? -14.07 -28.906 -5.477 1 91.56 78 ILE A CA 1
ATOM 611 C C . ILE A 1 78 ? -13.602 -27.672 -6.242 1 91.56 78 ILE A C 1
ATOM 613 O O . ILE A 1 78 ? -12.406 -27.484 -6.473 1 91.56 78 ILE A O 1
ATOM 617 N N . PRO A 1 79 ? -14.531 -26.766 -6.59 1 92.81 79 PRO A N 1
ATOM 618 C CA . PRO A 1 79 ? -14.086 -25.547 -7.293 1 92.81 79 PRO A CA 1
ATOM 619 C C . PRO A 1 79 ? -13.102 -24.719 -6.473 1 92.81 79 PRO A C 1
ATOM 621 O O . PRO A 1 79 ? -12.125 -24.203 -7.016 1 92.81 79 PRO A O 1
ATOM 624 N N . ARG A 1 80 ? -13.328 -24.594 -5.258 1 92.69 80 ARG A N 1
ATOM 625 C CA . ARG A 1 80 ? -12.422 -23.859 -4.387 1 92.69 80 ARG A CA 1
ATOM 626 C C . ARG A 1 80 ? -11.039 -24.484 -4.375 1 92.69 80 ARG A C 1
ATOM 628 O O . ARG A 1 80 ? -10.023 -23.797 -4.52 1 92.69 80 ARG A O 1
ATOM 635 N N . ALA A 1 81 ? -11 -25.828 -4.211 1 92.62 81 ALA A N 1
ATOM 636 C CA . ALA A 1 81 ? -9.727 -26.531 -4.188 1 92.62 81 ALA A CA 1
ATOM 637 C C . ALA A 1 81 ? -8.969 -26.344 -5.496 1 92.62 81 ALA A C 1
ATOM 639 O O . ALA A 1 81 ? -7.754 -26.125 -5.488 1 92.62 81 ALA A O 1
ATOM 640 N N . MET A 1 82 ? -9.656 -26.453 -6.547 1 93.94 82 MET A N 1
ATOM 641 C CA . MET A 1 82 ? -9.031 -26.281 -7.859 1 93.94 82 MET A CA 1
ATOM 642 C C . MET A 1 82 ? -8.547 -24.859 -8.062 1 93.94 82 MET A C 1
ATOM 644 O O . MET A 1 82 ? -7.465 -24.625 -8.602 1 93.94 82 MET A O 1
ATOM 648 N N . ALA A 1 83 ? -9.336 -23.938 -7.625 1 95.56 83 ALA A N 1
ATOM 649 C CA . ALA A 1 83 ? -8.992 -22.531 -7.785 1 95.56 83 ALA A CA 1
ATOM 650 C C . ALA A 1 83 ? -7.707 -22.203 -7.031 1 95.56 83 ALA A C 1
ATOM 652 O O . ALA A 1 83 ? -6.824 -21.531 -7.566 1 95.56 83 ALA A O 1
ATOM 653 N N . VAL A 1 84 ? -7.598 -22.672 -5.844 1 95.56 84 VAL A N 1
ATOM 654 C CA . VAL A 1 84 ? -6.434 -22.344 -5.023 1 95.56 84 VAL A CA 1
ATOM 655 C C . VAL A 1 84 ? -5.188 -22.984 -5.629 1 95.56 84 VAL A C 1
ATOM 657 O O . VAL A 1 84 ? -4.105 -22.391 -5.613 1 95.56 84 VAL A O 1
ATOM 660 N N . LEU A 1 85 ? -5.328 -24.172 -6.145 1 95.38 85 LEU A N 1
ATOM 661 C CA . LEU A 1 85 ? -4.219 -24.844 -6.816 1 95.38 85 LEU A CA 1
ATOM 662 C C . LEU A 1 85 ? -3.756 -24.047 -8.031 1 95.38 85 LEU A C 1
ATOM 664 O O . LEU A 1 85 ? -2.561 -23.781 -8.188 1 95.38 85 LEU A O 1
ATOM 668 N N . LEU A 1 86 ? -4.672 -23.641 -8.812 1 96.81 86 LEU A N 1
ATOM 669 C CA . LEU A 1 86 ? -4.355 -22.938 -10.047 1 96.81 86 LEU A CA 1
ATOM 670 C C . LEU A 1 86 ? -3.783 -21.547 -9.742 1 96.81 86 LEU A C 1
ATOM 672 O O . LEU A 1 86 ? -2.746 -21.172 -10.297 1 96.81 86 LEU A O 1
ATOM 676 N N . VAL A 1 87 ? -4.422 -20.828 -8.883 1 97.31 87 VAL A N 1
ATOM 677 C CA . VAL A 1 87 ? -4.012 -19.453 -8.57 1 97.31 87 VAL A CA 1
ATOM 678 C C . VAL A 1 87 ? -2.625 -19.469 -7.93 1 97.31 87 VAL A C 1
ATOM 680 O O . VAL A 1 87 ? -1.781 -18.625 -8.25 1 97.31 87 VAL A O 1
ATOM 683 N N . GLY A 1 88 ? -2.428 -20.438 -7.02 1 97.44 88 GLY A N 1
ATOM 684 C CA . GLY A 1 88 ? -1.098 -20.578 -6.449 1 97.44 88 GLY A CA 1
ATOM 685 C C . GLY A 1 88 ? -0.025 -20.828 -7.496 1 97.44 88 GLY A C 1
ATOM 686 O O . GLY A 1 88 ? 1.045 -20.219 -7.449 1 97.44 88 GLY A O 1
ATOM 687 N N . ALA A 1 89 ? -0.334 -21.672 -8.375 1 97.44 89 ALA A N 1
ATOM 688 C CA . ALA A 1 89 ? 0.585 -21.969 -9.469 1 97.44 89 ALA A CA 1
ATOM 689 C C . ALA A 1 89 ? 0.818 -20.734 -10.344 1 97.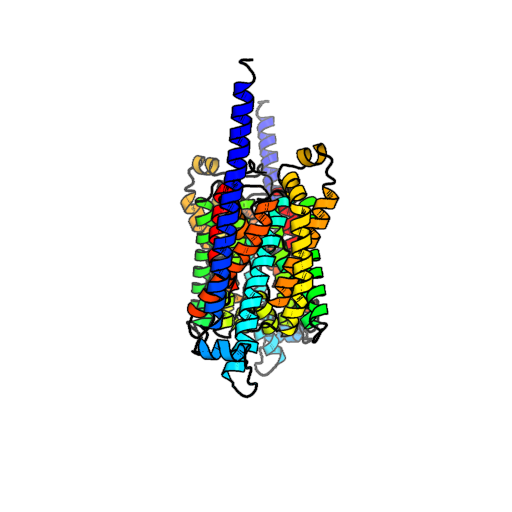44 89 ALA A C 1
ATOM 691 O O . ALA A 1 89 ? 1.962 -20.406 -10.664 1 97.44 89 ALA A O 1
ATOM 692 N N . PHE A 1 90 ? -0.26 -20.078 -10.727 1 98.69 90 PHE A N 1
ATOM 693 C CA . PHE A 1 90 ? -0.193 -18.922 -11.602 1 98.69 90 PHE A CA 1
ATOM 694 C C . PHE A 1 90 ? 0.68 -17.828 -10.992 1 98.69 90 PHE A C 1
ATOM 696 O O . PHE A 1 90 ? 1.607 -17.328 -11.633 1 98.69 90 PHE A O 1
ATOM 703 N N . LEU A 1 91 ? 0.437 -17.531 -9.766 1 98.19 91 LEU A N 1
ATOM 704 C CA . LEU A 1 91 ? 1.128 -16.406 -9.117 1 98.19 91 LEU A CA 1
ATOM 705 C C . LEU A 1 91 ? 2.594 -16.75 -8.867 1 98.19 91 LEU A C 1
ATOM 707 O O . LEU A 1 91 ? 3.467 -15.891 -9.008 1 98.19 91 LEU A O 1
ATOM 711 N N . ALA A 1 92 ? 2.842 -17.969 -8.523 1 98.5 92 ALA A N 1
ATOM 712 C CA . ALA A 1 92 ? 4.223 -18.375 -8.289 1 98.5 92 ALA A CA 1
ATOM 713 C C . ALA A 1 92 ? 5.039 -18.344 -9.578 1 98.5 92 ALA A C 1
ATOM 715 O O . ALA A 1 92 ? 6.172 -17.859 -9.586 1 98.5 92 ALA A O 1
ATOM 716 N N . VAL A 1 93 ? 4.488 -18.844 -10.609 1 98.56 93 VAL A N 1
ATOM 717 C CA . VAL A 1 93 ? 5.18 -18.844 -11.891 1 98.56 93 VAL A CA 1
ATOM 718 C C . VAL A 1 93 ? 5.367 -17.406 -12.375 1 98.56 93 VAL A C 1
ATOM 720 O O . VAL A 1 93 ? 6.438 -17.031 -12.867 1 98.56 93 VAL A O 1
ATOM 723 N N . ALA A 1 94 ? 4.332 -16.609 -12.258 1 98.81 94 ALA A N 1
ATOM 724 C CA . ALA A 1 94 ? 4.445 -15.195 -12.625 1 98.81 94 ALA A CA 1
ATOM 725 C C . ALA A 1 94 ? 5.57 -14.516 -11.852 1 98.81 94 ALA A C 1
ATOM 727 O O . ALA A 1 94 ? 6.344 -13.742 -12.422 1 98.81 94 ALA A O 1
ATOM 728 N N . GLY A 1 95 ? 5.629 -14.82 -10.617 1 98.44 95 GLY A N 1
ATOM 729 C CA . GLY A 1 95 ? 6.707 -14.281 -9.805 1 98.44 95 GLY A CA 1
ATOM 730 C C . GLY A 1 95 ? 8.086 -14.719 -10.266 1 98.44 95 GLY A C 1
ATOM 731 O O . GLY A 1 95 ? 9 -13.906 -10.367 1 98.44 95 GLY A O 1
ATOM 732 N N . ALA A 1 96 ? 8.242 -15.969 -10.523 1 98.38 96 ALA A N 1
ATOM 733 C CA . ALA A 1 96 ? 9.508 -16.5 -11.016 1 98.38 96 ALA A CA 1
ATOM 734 C C . ALA A 1 96 ? 9.945 -15.797 -12.297 1 98.38 96 ALA A C 1
ATOM 736 O O . ALA A 1 96 ? 11.102 -15.383 -12.422 1 98.38 96 ALA A O 1
ATOM 737 N N . VAL A 1 97 ? 9.016 -15.703 -13.164 1 98.56 97 VAL A N 1
ATOM 738 C CA . VAL A 1 97 ? 9.305 -15.07 -14.445 1 98.56 97 VAL A CA 1
ATOM 739 C C . VAL A 1 97 ? 9.727 -13.625 -14.227 1 98.56 97 VAL A C 1
ATOM 741 O O . VAL A 1 97 ? 10.727 -13.164 -14.789 1 98.56 97 VAL A O 1
ATOM 744 N N . MET A 1 98 ? 9.016 -12.938 -13.391 1 97.56 98 MET A N 1
ATOM 745 C CA . MET A 1 98 ? 9.32 -11.531 -13.133 1 97.56 98 MET A CA 1
ATOM 746 C C . MET A 1 98 ? 10.703 -11.375 -12.508 1 97.56 98 MET A C 1
ATOM 748 O O . MET A 1 98 ? 11.461 -10.477 -12.891 1 97.56 98 MET A O 1
ATOM 752 N N . GLN A 1 99 ? 10.977 -12.203 -11.594 1 96.81 99 GLN A N 1
ATOM 753 C CA . GLN A 1 99 ? 12.289 -12.141 -10.953 1 96.81 99 GLN A CA 1
ATOM 754 C C . GLN A 1 99 ? 13.406 -12.375 -11.977 1 96.81 99 GLN A C 1
ATOM 756 O O . GLN A 1 99 ? 14.445 -11.719 -11.93 1 96.81 99 GLN A O 1
ATOM 761 N N . GLY A 1 100 ? 13.219 -13.25 -12.844 1 96.25 100 GLY A N 1
ATOM 762 C CA . GLY A 1 100 ? 14.219 -13.578 -13.844 1 96.25 100 GLY A CA 1
ATOM 763 C C . GLY A 1 100 ? 14.461 -12.461 -14.844 1 96.25 100 GLY A C 1
ATOM 764 O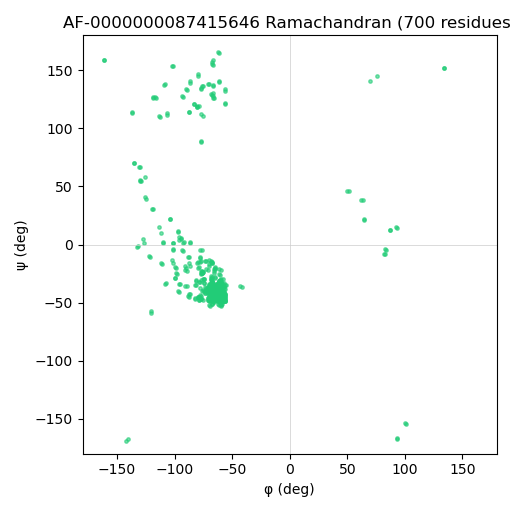 O . GLY A 1 100 ? 15.602 -12.055 -15.07 1 96.25 100 GLY A O 1
ATOM 765 N N . ILE A 1 101 ? 13.398 -11.914 -15.367 1 95.06 101 ILE A N 1
ATOM 766 C CA . ILE A 1 101 ? 13.547 -10.961 -16.469 1 95.06 101 ILE A CA 1
ATOM 767 C C . ILE A 1 101 ? 13.961 -9.602 -15.914 1 95.06 101 ILE A C 1
ATOM 769 O O . ILE A 1 101 ? 14.461 -8.75 -16.656 1 95.06 101 ILE A O 1
ATOM 773 N N . THR A 1 102 ? 13.742 -9.352 -14.641 1 93.62 102 THR A N 1
ATOM 774 C CA . THR A 1 102 ? 14.148 -8.078 -14.039 1 93.62 102 THR A CA 1
ATOM 775 C C . THR A 1 102 ? 15.43 -8.25 -13.242 1 93.62 102 THR A C 1
ATOM 777 O O . THR A 1 102 ? 15.969 -7.281 -12.711 1 93.62 102 THR A O 1
ATOM 780 N N . ARG A 1 103 ? 15.875 -9.445 -13.172 1 93.31 103 ARG A N 1
ATOM 781 C CA . ARG A 1 103 ? 17.047 -9.742 -12.359 1 93.31 103 ARG A CA 1
ATOM 782 C C . ARG A 1 103 ? 16.906 -9.164 -10.953 1 93.31 103 ARG A C 1
ATOM 784 O O . ARG A 1 103 ? 17.797 -8.469 -10.469 1 93.31 103 ARG A O 1
ATOM 791 N N . ASN A 1 104 ? 15.766 -9.398 -10.422 1 93 104 ASN A N 1
ATOM 792 C CA . ASN A 1 104 ? 15.367 -8.805 -9.156 1 93 104 ASN A CA 1
ATOM 793 C C . ASN A 1 104 ? 14.672 -9.82 -8.258 1 93 104 ASN A C 1
ATOM 795 O O . ASN A 1 104 ? 13.523 -10.188 -8.5 1 93 104 ASN A O 1
ATOM 799 N N . TYR A 1 105 ? 15.312 -10.125 -7.168 1 91.12 105 TYR A N 1
ATOM 800 C CA . TYR A 1 105 ? 14.789 -11.148 -6.273 1 91.12 105 TYR A CA 1
ATOM 801 C C . TYR A 1 105 ? 13.57 -10.633 -5.504 1 91.12 105 TYR A C 1
ATOM 803 O O . TYR A 1 105 ? 12.828 -11.414 -4.914 1 91.12 105 TYR A O 1
ATOM 811 N N . LEU A 1 106 ? 13.359 -9.336 -5.523 1 91.56 106 LEU A N 1
ATOM 812 C CA . LEU A 1 106 ? 12.219 -8.75 -4.812 1 91.56 106 LEU A CA 1
ATOM 813 C C . LEU A 1 106 ? 11.016 -8.617 -5.734 1 91.56 106 LEU A C 1
ATOM 815 O O . LEU A 1 106 ? 9.93 -8.234 -5.293 1 91.56 106 LEU A O 1
ATOM 819 N N . ALA A 1 107 ? 11.219 -8.922 -6.961 1 94.06 107 ALA A N 1
ATOM 820 C CA . ALA A 1 107 ? 10.156 -8.719 -7.941 1 94.06 107 ALA A CA 1
ATOM 821 C C . ALA A 1 107 ? 9.023 -9.711 -7.738 1 94.06 107 ALA A C 1
ATOM 823 O O . ALA A 1 107 ? 9.266 -10.883 -7.434 1 94.06 107 ALA A O 1
ATOM 824 N N . SER A 1 108 ? 7.863 -9.297 -7.832 1 96 108 SER A N 1
ATOM 825 C CA . SER A 1 108 ? 6.637 -10.086 -7.812 1 96 108 SER A CA 1
ATOM 826 C C . SER A 1 108 ? 5.469 -9.305 -8.398 1 96 108 SER A C 1
ATOM 828 O O . SER A 1 108 ? 5.508 -8.078 -8.469 1 96 108 SER A O 1
ATOM 830 N N . PRO A 1 109 ? 4.449 -10.016 -8.828 1 95.69 109 PRO A N 1
ATOM 831 C CA . PRO A 1 109 ? 3.281 -9.305 -9.344 1 95.69 109 PRO A CA 1
ATOM 832 C C . PRO A 1 109 ? 2.66 -8.359 -8.32 1 95.69 109 PRO A C 1
ATOM 834 O O . PRO A 1 109 ? 2.176 -7.285 -8.688 1 95.69 109 PRO A O 1
ATOM 837 N N . SER A 1 110 ? 2.678 -8.703 -7.074 1 92.06 110 SER A N 1
ATOM 838 C CA . SER A 1 110 ? 2.025 -7.918 -6.031 1 92.06 110 SER A CA 1
ATOM 839 C C . SER A 1 110 ? 2.838 -6.676 -5.684 1 92.06 110 SER A C 1
ATOM 841 O O . SER A 1 110 ? 2.285 -5.68 -5.219 1 92.06 110 SER A O 1
ATOM 843 N N . LEU A 1 111 ? 4.125 -6.699 -5.926 1 90.56 111 LEU A N 1
ATOM 844 C CA . LEU A 1 111 ? 4.977 -5.574 -5.562 1 90.56 111 LEU A CA 1
ATOM 845 C C . LEU A 1 111 ? 5.254 -4.688 -6.77 1 90.56 111 LEU A C 1
ATOM 847 O O . LEU A 1 111 ? 5.672 -3.537 -6.617 1 90.56 111 LEU A O 1
ATOM 851 N N . MET A 1 112 ? 5.062 -5.246 -7.902 1 92.19 112 MET A N 1
ATOM 852 C CA . MET A 1 112 ? 5.387 -4.496 -9.109 1 92.19 112 MET A CA 1
ATOM 853 C C . MET A 1 112 ? 4.121 -3.982 -9.789 1 92.19 112 MET A C 1
ATOM 855 O O . MET A 1 112 ? 4.094 -3.801 -11.008 1 92.19 112 MET A O 1
ATOM 859 N N . GLY A 1 113 ? 3.08 -3.875 -9.062 1 92.5 113 GLY A N 1
ATOM 860 C CA . GLY A 1 113 ? 1.903 -3.145 -9.508 1 92.5 113 GLY A CA 1
ATOM 861 C C . GLY A 1 113 ? 0.983 -3.971 -10.383 1 92.5 113 GLY A C 1
ATOM 862 O O . GLY A 1 113 ? -0.096 -3.512 -10.766 1 92.5 113 GLY A O 1
ATOM 863 N N . VAL A 1 114 ? 1.35 -5.164 -10.719 1 95.69 114 VAL A N 1
ATOM 864 C CA . VAL A 1 114 ? 0.582 -6.004 -11.633 1 95.69 114 VAL A CA 1
ATOM 865 C C . VAL A 1 114 ? -0.761 -6.363 -11 1 95.69 114 VAL A C 1
ATOM 867 O O . VAL A 1 114 ? -1.813 -6.176 -11.617 1 95.69 114 VAL A O 1
ATOM 870 N N . ASN A 1 115 ? -0.731 -6.793 -9.742 1 95.5 115 ASN A N 1
ATOM 871 C CA . ASN A 1 115 ? -1.957 -7.082 -9.008 1 95.5 115 ASN A CA 1
ATOM 872 C C . ASN A 1 115 ? -2.83 -5.84 -8.859 1 95.5 115 ASN A C 1
ATOM 874 O O . ASN A 1 115 ? -4.051 -5.91 -9.031 1 95.5 115 ASN A O 1
ATOM 878 N N . ASP A 1 116 ? -2.205 -4.766 -8.555 1 94.06 116 ASP A N 1
ATOM 879 C CA . ASP A 1 116 ? -2.918 -3.518 -8.305 1 94.06 116 ASP A CA 1
ATOM 880 C C . ASP A 1 116 ? -3.6 -3.004 -9.57 1 94.06 116 ASP A C 1
ATOM 882 O O . ASP A 1 116 ? -4.723 -2.498 -9.516 1 94.06 116 ASP A O 1
ATOM 886 N N . GLY A 1 117 ? -2.861 -3.111 -10.68 1 96.94 117 GLY A N 1
ATOM 887 C CA . GLY A 1 117 ? -3.461 -2.738 -11.945 1 96.94 117 GLY A CA 1
ATOM 888 C C . GLY A 1 117 ? -4.691 -3.555 -12.289 1 96.94 117 GLY A C 1
ATOM 889 O O . GLY A 1 117 ? -5.703 -3.008 -12.734 1 96.94 117 GLY A O 1
ATOM 890 N N . SER A 1 118 ? -4.594 -4.805 -12.086 1 96.62 118 SER A N 1
ATOM 891 C CA . SER A 1 118 ? -5.719 -5.703 -12.32 1 96.62 118 SER A CA 1
ATOM 892 C C . SER A 1 118 ? -6.918 -5.324 -11.461 1 96.62 118 SER A C 1
ATOM 894 O O . SER A 1 118 ? -8.031 -5.156 -11.969 1 96.62 118 SER A O 1
ATOM 896 N N . ALA A 1 119 ? -6.699 -5.203 -10.195 1 93.44 119 ALA A N 1
ATOM 897 C CA . ALA A 1 119 ? -7.773 -4.863 -9.273 1 93.44 119 ALA A CA 1
ATOM 898 C C . ALA A 1 119 ? -8.398 -3.516 -9.625 1 93.44 119 ALA A C 1
ATOM 900 O O . ALA A 1 119 ? -9.609 -3.328 -9.484 1 93.44 119 ALA A O 1
ATOM 901 N N . PHE A 1 120 ? -7.566 -2.621 -10.039 1 95.62 120 PHE A N 1
ATOM 902 C CA . PHE A 1 120 ? -8.039 -1.295 -10.422 1 95.62 120 PHE A CA 1
ATOM 903 C C . PHE A 1 120 ? -9.008 -1.38 -11.594 1 95.62 120 PHE A C 1
ATOM 905 O O . PHE A 1 120 ? -10.117 -0.85 -11.531 1 95.62 120 PHE A O 1
ATOM 912 N N . VAL A 1 121 ? -8.625 -2.031 -12.633 1 97.25 121 VAL A N 1
ATOM 913 C CA . VAL A 1 121 ? -9.453 -2.129 -13.836 1 97.25 121 VAL A CA 1
ATOM 914 C C . VAL A 1 121 ? -10.703 -2.945 -13.531 1 97.25 121 VAL A C 1
ATOM 916 O O . VAL A 1 121 ? -11.789 -2.65 -14.047 1 97.25 121 VAL A O 1
ATOM 919 N N . ILE A 1 122 ? -10.617 -3.928 -12.719 1 94.31 122 ILE A N 1
ATOM 920 C CA . ILE A 1 122 ? -11.789 -4.699 -12.305 1 94.31 122 ILE A CA 1
ATOM 921 C C . ILE A 1 122 ? -12.766 -3.793 -11.562 1 94.31 122 ILE A C 1
ATOM 923 O O . ILE A 1 122 ? -13.984 -3.896 -11.758 1 94.31 122 ILE A O 1
ATOM 927 N N . THR A 1 123 ? -12.25 -2.98 -10.672 1 93.31 123 THR A N 1
ATOM 928 C CA . THR A 1 123 ? -13.102 -2.033 -9.961 1 93.31 123 THR A CA 1
ATOM 929 C C . THR A 1 123 ? -13.859 -1.146 -10.945 1 93.31 123 THR A C 1
ATOM 931 O O . THR A 1 123 ? -15.062 -0.945 -10.812 1 93.31 123 THR A O 1
ATOM 934 N N . LEU A 1 124 ? -13.141 -0.664 -11.938 1 95.88 124 LEU A N 1
ATOM 935 C CA . LEU A 1 124 ? -13.789 0.146 -12.961 1 95.88 124 LEU A CA 1
ATOM 936 C C . LEU A 1 124 ? -14.875 -0.65 -13.68 1 95.88 124 LEU A C 1
ATOM 938 O O . LEU A 1 124 ? -15.961 -0.125 -13.953 1 95.88 124 LEU A O 1
ATOM 942 N N . ALA A 1 125 ? -14.594 -1.884 -13.961 1 95.5 125 ALA A N 1
ATOM 943 C CA . ALA A 1 125 ? -15.547 -2.734 -14.672 1 95.5 125 ALA A CA 1
ATOM 944 C C . ALA A 1 125 ? -16.797 -2.975 -13.836 1 95.5 125 ALA A C 1
ATOM 946 O O . ALA A 1 125 ? -17.922 -2.92 -14.352 1 95.5 125 ALA A O 1
ATOM 947 N N . VAL A 1 126 ? -16.625 -3.24 -12.555 1 91.62 126 VAL A N 1
ATOM 948 C CA . VAL A 1 126 ? -17.734 -3.498 -11.648 1 91.62 126 VAL A CA 1
ATOM 949 C C . VAL A 1 126 ? -18.625 -2.262 -11.562 1 91.62 126 VAL A C 1
ATOM 951 O O . VAL A 1 126 ? -19.859 -2.375 -11.492 1 91.62 126 VAL A O 1
ATOM 954 N N . VAL A 1 127 ? -18.031 -1.136 -11.57 1 92 127 VAL A N 1
ATOM 955 C CA . VAL A 1 127 ? -18.766 0.114 -11.367 1 92 127 VAL A CA 1
ATOM 956 C C . VAL A 1 127 ? -19.406 0.558 -12.672 1 92 127 VAL A C 1
ATOM 958 O O . VAL A 1 127 ? -20.609 0.858 -12.703 1 92 127 VAL A O 1
ATOM 961 N N . PHE A 1 128 ? -18.688 0.534 -13.758 1 94.06 128 PHE A N 1
ATOM 962 C CA . PHE A 1 128 ? -19.156 1.18 -14.977 1 94.06 128 PHE A CA 1
ATOM 963 C C . PHE A 1 128 ? -19.797 0.164 -15.922 1 94.06 128 PHE A C 1
ATOM 965 O O . PHE A 1 128 ? -20.562 0.529 -16.797 1 94.06 128 PHE A O 1
ATOM 972 N N . PHE A 1 129 ? -19.422 -1.099 -15.82 1 93.38 129 PHE A N 1
ATOM 973 C CA . PHE A 1 129 ? -19.969 -2.16 -16.656 1 93.38 129 PHE A CA 1
ATOM 974 C C . PHE A 1 129 ? -20.422 -3.342 -15.805 1 93.38 129 PHE A C 1
ATOM 976 O O . PHE A 1 129 ? -19.906 -4.453 -15.961 1 93.38 129 PHE A O 1
ATOM 983 N N . PRO A 1 130 ? -21.453 -3.082 -15.016 1 89.56 130 PRO A N 1
ATOM 984 C CA . PRO A 1 130 ? -21.906 -4.176 -14.156 1 89.56 130 PRO A CA 1
ATOM 985 C C . PRO A 1 130 ? -22.5 -5.34 -14.945 1 89.56 130 PRO A C 1
ATOM 987 O O . PRO A 1 130 ? -23.156 -5.129 -15.969 1 89.56 130 PRO A O 1
ATOM 990 N N . GLY A 1 131 ? -22.188 -6.555 -14.617 1 88.75 131 GLY A N 1
ATOM 991 C CA . GLY A 1 131 ? -22.797 -7.734 -15.211 1 88.75 131 GLY A CA 1
ATOM 992 C C . GLY A 1 131 ? -22.031 -8.266 -16.406 1 88.75 131 GLY A C 1
ATOM 993 O O . GLY A 1 131 ? -22.562 -9.023 -17.203 1 88.75 131 GLY A O 1
ATOM 994 N N . LEU A 1 132 ? -20.812 -7.82 -16.562 1 92 132 LEU A N 1
ATOM 995 C CA . LEU A 1 132 ? -20 -8.359 -17.641 1 92 132 LEU A CA 1
ATOM 996 C C . LEU A 1 132 ? -19.781 -9.859 -17.469 1 92 132 LEU A C 1
ATOM 998 O O . LEU A 1 132 ? -19.609 -10.336 -16.344 1 92 132 LEU A O 1
ATOM 1002 N N . PRO A 1 133 ? -19.844 -10.531 -18.656 1 92.62 133 PRO A N 1
ATOM 1003 C CA . PRO A 1 133 ? -19.562 -11.969 -18.562 1 92.62 133 PRO A CA 1
ATOM 1004 C C . PRO A 1 133 ? -18.141 -12.258 -18.047 1 92.62 133 PRO A C 1
ATOM 1006 O O . PRO A 1 133 ? -17.266 -11.391 -18.141 1 92.62 133 PRO A O 1
ATOM 1009 N N . GLY A 1 134 ? -17.906 -13.484 -17.641 1 90.75 134 GLY A N 1
ATOM 1010 C CA . GLY A 1 134 ? -16.672 -13.906 -17 1 90.75 134 GLY A CA 1
ATOM 1011 C C . GLY A 1 134 ? -15.445 -13.719 -17.859 1 90.75 134 GLY A C 1
ATOM 1012 O O . GLY A 1 134 ? -14.414 -13.234 -17.391 1 90.75 134 GLY A O 1
ATOM 1013 N N . TYR A 1 135 ? -15.57 -14.039 -19.094 1 92.62 135 TYR A N 1
ATOM 1014 C CA . TYR A 1 135 ? -14.391 -13.969 -19.953 1 92.62 135 TYR A CA 1
ATOM 1015 C C . TYR A 1 135 ? -13.961 -12.523 -20.156 1 92.62 135 TYR A C 1
ATOM 1017 O O . TYR A 1 135 ? -12.766 -12.234 -20.25 1 92.62 135 TYR A O 1
ATOM 1025 N N . GLN A 1 136 ? -14.883 -11.57 -20.203 1 95.5 136 GLN A N 1
ATOM 1026 C CA . GLN A 1 136 ? -14.539 -10.164 -20.344 1 95.5 136 GLN A CA 1
ATOM 1027 C C . GLN A 1 136 ? -13.867 -9.641 -19.078 1 95.5 136 GLN A C 1
ATOM 1029 O O . GLN A 1 136 ? -12.938 -8.828 -19.156 1 95.5 136 GLN A O 1
ATOM 1034 N N . MET A 1 137 ? -14.367 -10.164 -17.984 1 94.31 137 MET A N 1
ATOM 1035 C CA . MET A 1 137 ? -13.75 -9.773 -16.734 1 94.31 137 MET A CA 1
ATOM 1036 C C . MET A 1 137 ? -12.289 -10.227 -16.672 1 94.31 137 MET A C 1
ATOM 1038 O O . MET A 1 137 ? -11.422 -9.484 -16.219 1 94.31 137 MET A O 1
ATOM 1042 N N . ILE A 1 138 ? -12.055 -11.43 -17.188 1 96.31 138 ILE A N 1
ATOM 1043 C CA . ILE A 1 138 ? -10.688 -11.953 -17.203 1 96.31 138 ILE A CA 1
ATOM 1044 C C . ILE A 1 138 ? -9.82 -11.102 -18.125 1 96.31 138 ILE A C 1
ATOM 1046 O O . ILE A 1 138 ? -8.711 -10.711 -17.75 1 96.31 138 ILE A O 1
ATOM 1050 N N . LEU A 1 139 ? -10.297 -10.727 -19.266 1 97.69 139 LEU A N 1
ATOM 1051 C CA . LEU A 1 139 ? -9.555 -9.922 -20.234 1 97.69 139 LEU A CA 1
ATOM 1052 C C . LEU A 1 139 ? -9.266 -8.531 -19.672 1 97.69 139 LEU A C 1
ATOM 1054 O O . LEU A 1 139 ? -8.172 -8 -19.859 1 97.69 139 LEU A O 1
ATOM 1058 N N . LEU A 1 140 ? -10.242 -8 -19 1 97.88 140 LEU A N 1
ATOM 1059 C CA . LEU A 1 140 ? -10.047 -6.688 -18.391 1 97.88 140 LEU A CA 1
ATOM 1060 C C . LEU A 1 140 ? -9.039 -6.754 -17.25 1 97.88 140 LEU A C 1
ATOM 1062 O O . LEU A 1 140 ? -8.234 -5.832 -17.078 1 97.88 140 LEU A O 1
ATOM 1066 N N . SER A 1 141 ? -9.141 -7.781 -16.484 1 97.5 141 SER A N 1
ATOM 1067 C CA . SER A 1 141 ? -8.148 -7.996 -15.438 1 97.5 141 SER A CA 1
ATOM 1068 C C . SER A 1 141 ? -6.738 -8.086 -16.016 1 97.5 141 SER A C 1
ATOM 1070 O O . SER A 1 141 ? -5.793 -7.527 -15.461 1 97.5 141 SER A O 1
ATOM 1072 N N . MET A 1 142 ? -6.613 -8.781 -17.141 1 98.12 142 MET A N 1
ATOM 1073 C CA . MET A 1 142 ? -5.332 -8.898 -17.828 1 98.12 142 MET A CA 1
ATOM 1074 C C . MET A 1 142 ? -4.855 -7.535 -18.328 1 98.12 142 MET A C 1
ATOM 1076 O O . MET A 1 142 ? -3.678 -7.199 -18.188 1 98.12 142 MET A O 1
ATOM 1080 N N . LEU A 1 143 ? -5.738 -6.801 -18.844 1 98.31 143 LEU A N 1
ATOM 1081 C CA . LEU A 1 143 ? -5.41 -5.449 -19.281 1 98.31 143 LEU A CA 1
ATOM 1082 C C . LEU A 1 143 ? -4.93 -4.602 -18.109 1 98.31 143 LEU A C 1
ATOM 1084 O O . LEU A 1 143 ? -3.953 -3.857 -18.234 1 98.31 143 LEU A O 1
ATOM 1088 N N . GLY A 1 144 ? -5.652 -4.719 -17.031 1 98.44 144 GLY A N 1
ATOM 1089 C CA . GLY A 1 144 ? -5.234 -4.023 -15.828 1 98.44 144 GLY A CA 1
ATOM 1090 C C . GLY A 1 144 ? -3.848 -4.426 -15.359 1 98.44 144 GLY A C 1
ATOM 1091 O O . GLY A 1 144 ? -3.057 -3.578 -14.945 1 98.44 144 GLY A O 1
ATOM 1092 N N . SER A 1 145 ? -3.604 -5.715 -15.406 1 98.25 145 SER A N 1
ATOM 1093 C CA . SER A 1 145 ? -2.273 -6.207 -15.062 1 98.25 145 SER A CA 1
ATOM 1094 C C . SER A 1 145 ? -1.202 -5.57 -15.945 1 98.25 145 SER A C 1
ATOM 1096 O O . SER A 1 145 ? -0.144 -5.176 -15.453 1 98.25 145 SER A O 1
ATOM 1098 N N . ALA A 1 146 ? -1.486 -5.488 -17.188 1 98.25 146 ALA A N 1
ATOM 1099 C CA . ALA A 1 146 ? -0.553 -4.887 -18.141 1 98.25 146 ALA A CA 1
ATOM 1100 C C . ALA A 1 146 ? -0.343 -3.406 -17.844 1 98.25 146 ALA A C 1
ATOM 1102 O O . ALA A 1 146 ? 0.784 -2.908 -17.891 1 98.25 146 ALA A O 1
ATOM 1103 N N . ILE A 1 147 ? -1.383 -2.738 -17.5 1 98 147 ILE A N 1
ATOM 1104 C CA . ILE A 1 147 ? -1.316 -1.314 -17.188 1 98 147 ILE A CA 1
ATOM 1105 C C . ILE A 1 147 ? -0.481 -1.098 -15.93 1 98 147 ILE A C 1
ATOM 1107 O O . ILE A 1 147 ? 0.386 -0.222 -15.898 1 98 147 ILE A O 1
ATOM 1111 N N . GLY A 1 148 ? -0.759 -1.899 -14.922 1 97.69 148 GLY A N 1
ATOM 1112 C CA . GLY A 1 148 ? 0.03 -1.807 -13.703 1 97.69 148 GLY A CA 1
ATOM 1113 C C . GLY A 1 148 ? 1.515 -2.014 -13.938 1 97.69 148 GLY A C 1
ATOM 1114 O O . GLY A 1 148 ? 2.338 -1.222 -13.477 1 97.69 148 GLY A O 1
ATOM 1115 N N . ALA A 1 149 ? 1.824 -3.027 -14.703 1 97 149 ALA A N 1
ATOM 1116 C CA . ALA A 1 149 ? 3.219 -3.311 -15.023 1 97 149 ALA A CA 1
ATOM 1117 C C . ALA A 1 149 ? 3.838 -2.172 -15.836 1 97 149 ALA A C 1
ATOM 1119 O O . ALA A 1 149 ? 4.961 -1.748 -15.562 1 97 149 ALA A O 1
ATOM 1120 N N . ALA A 1 150 ? 3.127 -1.681 -16.781 1 97.12 150 ALA A N 1
ATOM 1121 C CA . ALA A 1 150 ? 3.613 -0.61 -17.656 1 97.12 150 ALA A CA 1
ATOM 1122 C C . ALA A 1 150 ? 3.902 0.655 -16.844 1 97.12 150 ALA A C 1
ATOM 1124 O O . ALA A 1 150 ? 4.898 1.341 -17.094 1 97.12 150 ALA A O 1
ATOM 1125 N N . LEU A 1 151 ? 3.078 0.929 -15.945 1 96.31 151 LEU A N 1
ATOM 1126 C CA . LEU A 1 151 ? 3.275 2.115 -15.125 1 96.31 151 LEU A CA 1
ATOM 1127 C C . LEU A 1 151 ? 4.523 1.978 -14.258 1 96.31 151 LEU A C 1
ATOM 1129 O O . LEU A 1 151 ? 5.348 2.895 -14.195 1 96.31 151 LEU A O 1
ATOM 1133 N N . VAL A 1 152 ? 4.668 0.832 -13.641 1 95.56 152 VAL A N 1
ATOM 1134 C CA . VAL A 1 152 ? 5.789 0.618 -12.734 1 95.56 152 VAL A CA 1
ATOM 1135 C C . VAL A 1 152 ? 7.098 0.608 -13.516 1 95.56 152 VAL A C 1
ATOM 1137 O O . VAL A 1 152 ? 8.039 1.321 -13.164 1 95.56 152 VAL A O 1
ATOM 1140 N N . PHE A 1 153 ? 7.156 -0.126 -14.594 1 94 153 PHE A N 1
ATOM 1141 C CA . PHE A 1 153 ? 8.391 -0.218 -15.367 1 94 153 PHE A CA 1
ATOM 1142 C C . PHE A 1 153 ? 8.633 1.064 -16.156 1 94 153 PHE A C 1
ATOM 1144 O O . PHE A 1 153 ? 9.781 1.466 -16.359 1 94 153 PHE A O 1
ATOM 1151 N N . GLY A 1 154 ? 7.562 1.704 -16.594 1 94.25 154 GLY A N 1
ATOM 1152 C CA . GLY A 1 154 ? 7.699 2.996 -17.25 1 94.25 154 GLY A CA 1
ATOM 1153 C C . GLY A 1 154 ? 8.328 4.051 -16.359 1 94.25 154 GLY A C 1
ATOM 1154 O O . GLY A 1 154 ? 9.312 4.688 -16.734 1 94.25 154 GLY A O 1
ATOM 1155 N N . PHE A 1 155 ? 7.848 4.156 -15.195 1 92.19 155 PHE A N 1
ATOM 1156 C CA . PHE A 1 155 ? 8.414 5.121 -14.258 1 92.19 155 PHE A CA 1
ATOM 1157 C C . PHE A 1 155 ? 9.805 4.691 -13.812 1 92.19 155 PHE A C 1
ATOM 1159 O O . PHE A 1 155 ? 10.68 5.531 -13.609 1 92.19 155 PHE A O 1
ATOM 1166 N N . GLY A 1 156 ? 9.961 3.365 -13.609 1 92.25 156 GLY A N 1
ATOM 1167 C CA . GLY A 1 156 ? 11.289 2.863 -13.281 1 92.25 156 GLY A CA 1
ATOM 1168 C C . GLY A 1 156 ? 12.336 3.232 -14.32 1 92.25 156 GLY A C 1
ATOM 1169 O O . GLY A 1 156 ? 13.477 3.535 -13.969 1 92.25 156 GLY A O 1
ATOM 1170 N N . SER A 1 157 ? 11.922 3.26 -15.555 1 91.44 157 SER A N 1
ATOM 1171 C CA . SER A 1 157 ? 12.867 3.514 -16.641 1 91.44 157 SER A CA 1
ATOM 1172 C C . SER A 1 157 ? 13.219 4.992 -16.719 1 91.44 157 SER A C 1
ATOM 1174 O O . SER A 1 157 ? 14.281 5.352 -17.25 1 91.44 157 SER A O 1
ATOM 1176 N N . ILE A 1 158 ? 12.367 5.852 -16.25 1 90.19 158 ILE A N 1
ATOM 1177 C CA . ILE A 1 158 ? 12.586 7.289 -16.375 1 90.19 158 ILE A CA 1
ATOM 1178 C C . ILE A 1 158 ? 13.375 7.793 -15.164 1 90.19 158 ILE A C 1
ATOM 1180 O O . ILE A 1 158 ? 14.086 8.797 -15.258 1 90.19 158 ILE A O 1
ATOM 1184 N N . ILE A 1 159 ? 13.305 7.082 -14.148 1 86.69 159 ILE A N 1
ATOM 1185 C CA . ILE A 1 159 ? 13.984 7.469 -12.914 1 86.69 159 ILE A CA 1
ATOM 1186 C C . ILE A 1 159 ? 15.398 6.906 -12.906 1 86.69 159 ILE A C 1
ATOM 1188 O O . ILE A 1 159 ? 15.617 5.754 -13.297 1 86.69 159 ILE A O 1
ATOM 1192 N N . LYS A 1 160 ? 16.375 7.734 -12.562 1 84.56 160 LYS A N 1
ATOM 1193 C CA . LYS A 1 160 ? 17.766 7.273 -12.484 1 84.56 160 LYS A CA 1
ATOM 1194 C C . LYS A 1 160 ? 17.891 6.09 -11.531 1 84.56 160 LYS A C 1
ATOM 1196 O O . LYS A 1 160 ? 17.484 6.168 -10.367 1 84.56 160 LYS A O 1
ATOM 1201 N N . ASN A 1 161 ? 18.344 5.027 -11.961 1 85.25 161 ASN A N 1
ATOM 1202 C CA . ASN A 1 161 ? 18.5 3.787 -11.211 1 85.25 161 ASN A CA 1
ATOM 1203 C C . ASN A 1 161 ? 17.156 3.219 -10.766 1 85.25 161 ASN A C 1
ATOM 1205 O O . ASN A 1 161 ? 17.078 2.525 -9.75 1 85.25 161 ASN A O 1
ATOM 1209 N N . GLY A 1 162 ? 16.203 3.65 -11.461 1 86.56 162 GLY A N 1
ATOM 1210 C CA . GLY A 1 162 ? 14.852 3.262 -11.086 1 86.56 162 GLY A CA 1
ATOM 1211 C C . GLY A 1 162 ? 14.578 1.784 -11.289 1 86.56 162 GLY A C 1
ATOM 1212 O O . GLY A 1 162 ? 13.641 1.236 -10.711 1 86.56 162 GLY A O 1
ATOM 1213 N N . LEU A 1 163 ? 15.445 1.171 -12.031 1 86.62 163 LEU A N 1
ATOM 1214 C CA . LEU A 1 163 ? 15.227 -0.24 -12.328 1 86.62 163 LEU A CA 1
ATOM 1215 C C . LEU A 1 163 ? 15.977 -1.128 -11.344 1 86.62 163 LEU A C 1
ATOM 1217 O O . LEU A 1 163 ? 15.914 -2.355 -11.438 1 86.62 163 LEU A O 1
ATOM 1221 N N . SER A 1 164 ? 16.609 -0.458 -10.328 1 87.62 164 SER A N 1
ATOM 1222 C CA . SER A 1 164 ? 17.219 -1.236 -9.258 1 87.62 164 SER A CA 1
ATOM 1223 C C . SER A 1 164 ? 16.156 -1.96 -8.43 1 87.62 164 SER A C 1
ATOM 1225 O O . SER A 1 164 ? 15 -1.546 -8.391 1 87.62 164 SER A O 1
ATOM 1227 N N . PRO A 1 165 ? 16.547 -3.037 -7.809 1 85.81 165 PRO A N 1
ATOM 1228 C CA . PRO A 1 165 ? 15.586 -3.902 -7.125 1 85.81 165 PRO A CA 1
ATOM 1229 C C . PRO A 1 165 ? 14.758 -3.154 -6.086 1 85.81 165 PRO A C 1
ATOM 1231 O O . PRO A 1 165 ? 13.523 -3.186 -6.137 1 85.81 165 PRO A O 1
ATOM 1234 N N . VAL A 1 166 ? 15.391 -2.418 -5.277 1 83.81 166 VAL A N 1
ATOM 1235 C CA . VAL A 1 166 ? 14.695 -1.764 -4.172 1 83.81 166 VAL A CA 1
ATOM 1236 C C . VAL A 1 166 ? 13.859 -0.602 -4.699 1 83.81 166 VAL A C 1
ATOM 1238 O O . VAL A 1 166 ? 12.703 -0.43 -4.305 1 83.81 166 VAL A O 1
ATOM 1241 N N . ARG A 1 167 ? 14.367 0.195 -5.641 1 86.81 167 ARG A N 1
ATOM 1242 C CA . ARG A 1 167 ? 13.633 1.338 -6.18 1 86.81 167 ARG A CA 1
ATOM 1243 C C . ARG A 1 167 ? 12.414 0.882 -6.977 1 86.81 167 ARG A C 1
ATOM 1245 O O . ARG A 1 167 ? 11.352 1.492 -6.895 1 86.81 167 ARG A O 1
ATOM 1252 N N . LEU A 1 168 ? 12.641 -0.173 -7.695 1 89.19 168 LEU A N 1
ATOM 1253 C CA . LEU A 1 168 ? 11.516 -0.694 -8.461 1 89.19 168 LEU A CA 1
ATOM 1254 C C . LEU A 1 168 ? 10.398 -1.177 -7.535 1 89.19 168 LEU A C 1
ATOM 1256 O O . LEU A 1 168 ? 9.219 -0.987 -7.828 1 89.19 168 LEU A O 1
ATOM 1260 N N . ALA A 1 169 ? 10.805 -1.803 -6.449 1 88.44 169 ALA A N 1
ATOM 1261 C CA . ALA A 1 169 ? 9.836 -2.275 -5.469 1 88.44 169 ALA A CA 1
ATOM 1262 C C . ALA A 1 169 ? 9.055 -1.111 -4.867 1 88.44 169 ALA A C 1
ATOM 1264 O O . ALA A 1 169 ? 7.832 -1.183 -4.723 1 88.44 169 ALA A O 1
ATOM 1265 N N . ILE A 1 170 ? 9.742 -0.061 -4.562 1 87.62 170 ILE A N 1
ATOM 1266 C CA . ILE A 1 170 ? 9.078 1.079 -3.943 1 87.62 170 ILE A CA 1
ATOM 1267 C C . ILE A 1 170 ? 8.195 1.78 -4.973 1 87.62 170 ILE A C 1
ATOM 1269 O O . ILE A 1 170 ? 7.086 2.219 -4.648 1 87.62 170 ILE A O 1
ATOM 1273 N N . ILE A 1 171 ? 8.672 1.928 -6.207 1 91.38 171 ILE A N 1
ATOM 1274 C CA . ILE A 1 171 ? 7.859 2.502 -7.27 1 91.38 171 ILE A CA 1
ATOM 1275 C C . ILE A 1 171 ? 6.582 1.681 -7.445 1 91.38 171 ILE A C 1
ATOM 1277 O O . ILE A 1 171 ? 5.488 2.236 -7.547 1 91.38 171 ILE A O 1
ATOM 1281 N N . GLY A 1 172 ? 6.723 0.401 -7.434 1 93.25 172 GLY A N 1
ATOM 1282 C CA . GLY A 1 172 ? 5.574 -0.484 -7.566 1 93.25 172 GLY A CA 1
ATOM 1283 C C . GLY A 1 172 ? 4.562 -0.321 -6.445 1 93.25 172 GLY A C 1
ATOM 1284 O O . GLY A 1 172 ? 3.361 -0.229 -6.695 1 93.25 172 GLY A O 1
ATOM 1285 N N . THR A 1 173 ? 5.086 -0.26 -5.27 1 88.19 173 THR A N 1
ATOM 1286 C CA . THR A 1 173 ? 4.195 -0.142 -4.121 1 88.19 173 THR A CA 1
ATOM 1287 C C . THR A 1 173 ? 3.471 1.201 -4.133 1 88.19 173 THR A C 1
ATOM 1289 O O . THR A 1 173 ? 2.285 1.275 -3.807 1 88.19 173 THR A O 1
ATOM 1292 N N . ILE A 1 174 ? 4.168 2.244 -4.492 1 88.62 174 ILE A N 1
ATOM 1293 C CA . ILE A 1 174 ? 3.578 3.578 -4.516 1 88.62 174 ILE A CA 1
ATOM 1294 C C . ILE A 1 174 ? 2.527 3.658 -5.617 1 88.62 174 ILE A C 1
ATOM 1296 O O . ILE A 1 174 ? 1.438 4.199 -5.41 1 88.62 174 ILE A O 1
ATOM 1300 N N . ILE A 1 175 ? 2.855 3.141 -6.746 1 92.06 175 ILE A N 1
ATOM 1301 C CA . ILE A 1 175 ? 1.897 3.113 -7.848 1 92.06 175 ILE A CA 1
ATOM 1302 C C . ILE A 1 175 ? 0.695 2.254 -7.461 1 92.06 175 ILE A C 1
ATOM 1304 O O . ILE A 1 175 ? -0.449 2.613 -7.75 1 92.06 175 ILE A O 1
ATOM 1308 N N . GLY A 1 176 ? 0.956 1.129 -6.867 1 91.75 176 GLY A N 1
ATOM 1309 C CA . GLY A 1 176 ? -0.125 0.288 -6.379 1 91.75 176 GLY A CA 1
ATOM 1310 C C . GLY A 1 176 ? -1.056 1.008 -5.422 1 91.75 176 GLY A C 1
ATOM 1311 O O . GLY A 1 176 ? -2.279 0.909 -5.543 1 91.75 176 GLY A O 1
ATOM 1312 N N . THR A 1 177 ? -0.452 1.702 -4.492 1 83.12 177 THR A N 1
ATOM 1313 C CA . THR A 1 177 ? -1.242 2.463 -3.531 1 83.12 177 THR A CA 1
ATOM 1314 C C . THR A 1 177 ? -2.064 3.537 -4.234 1 83.12 177 THR A C 1
ATOM 1316 O O . THR A 1 177 ? -3.203 3.811 -3.848 1 83.12 177 THR A O 1
ATOM 1319 N N . PHE A 1 178 ? -1.486 4.16 -5.195 1 89.44 178 PHE A N 1
ATOM 1320 C CA . PHE A 1 178 ? -2.184 5.172 -5.984 1 89.44 178 PHE A CA 1
ATOM 1321 C C . PHE A 1 178 ? -3.408 4.574 -6.668 1 89.44 178 PHE A C 1
ATOM 1323 O O . PHE A 1 178 ? -4.516 5.102 -6.539 1 89.44 178 PHE A O 1
ATOM 1330 N N . LEU A 1 179 ? -3.203 3.514 -7.336 1 92.62 179 LEU A N 1
ATOM 1331 C CA . LEU A 1 179 ? -4.289 2.854 -8.047 1 92.62 179 LEU A CA 1
ATOM 1332 C C . LEU A 1 179 ? -5.367 2.375 -7.082 1 92.62 179 LEU A C 1
ATOM 1334 O O . LEU A 1 179 ? -6.562 2.527 -7.348 1 92.62 179 LEU A O 1
ATOM 1338 N N . SER A 1 180 ? -4.969 1.815 -5.988 1 86.25 180 SER A N 1
ATOM 1339 C CA . SER A 1 180 ? -5.922 1.306 -5.008 1 86.25 180 SER A CA 1
ATOM 1340 C C . SER A 1 180 ? -6.711 2.441 -4.359 1 86.25 180 SER A C 1
ATOM 1342 O O . SER A 1 180 ? -7.887 2.281 -4.035 1 86.25 180 SER A O 1
ATOM 1344 N N . SER A 1 181 ? -6.023 3.57 -4.102 1 80.5 181 SER A N 1
ATOM 1345 C CA . SER A 1 181 ? -6.707 4.719 -3.518 1 80.5 181 SER A CA 1
ATOM 1346 C C . SER A 1 181 ? -7.785 5.258 -4.453 1 80.5 181 SER A C 1
ATOM 1348 O O . SER A 1 181 ? -8.891 5.586 -4.012 1 80.5 181 SER A O 1
ATOM 1350 N N . ILE A 1 182 ? -7.465 5.312 -5.676 1 87.12 182 ILE A N 1
ATOM 1351 C CA . ILE A 1 182 ? -8.438 5.785 -6.656 1 87.12 182 ILE A CA 1
ATOM 1352 C C . ILE A 1 182 ? -9.586 4.789 -6.766 1 87.12 182 ILE A C 1
ATOM 1354 O O . ILE A 1 182 ? -10.758 5.184 -6.805 1 87.12 182 ILE A O 1
ATOM 1358 N N . ALA A 1 183 ? -9.211 3.561 -6.801 1 88.69 183 ALA A N 1
ATOM 1359 C CA . ALA A 1 183 ? -10.234 2.52 -6.887 1 88.69 183 ALA A CA 1
ATOM 1360 C C . ALA A 1 183 ? -11.164 2.564 -5.68 1 88.69 183 ALA A C 1
ATOM 1362 O O . ALA A 1 183 ? -12.383 2.445 -5.824 1 88.69 183 ALA A O 1
ATOM 1363 N N . SER A 1 184 ? -10.602 2.664 -4.539 1 79.69 184 SER A N 1
ATOM 1364 C CA . SER A 1 184 ? -11.383 2.723 -3.309 1 79.69 184 SER A CA 1
ATOM 1365 C C . SER A 1 184 ? -12.312 3.936 -3.299 1 79.69 184 SER A C 1
ATOM 1367 O O . SER A 1 184 ? -13.453 3.848 -2.848 1 79.69 184 SER A O 1
ATOM 1369 N N . ALA A 1 185 ? -11.82 5.012 -3.77 1 80.25 185 ALA A N 1
ATOM 1370 C CA . ALA A 1 185 ? -12.633 6.227 -3.852 1 80.25 185 ALA A CA 1
ATOM 1371 C C . ALA A 1 185 ? -13.812 6.035 -4.793 1 80.25 185 ALA A C 1
ATOM 1373 O O . ALA A 1 185 ? -14.938 6.438 -4.48 1 80.25 185 ALA A O 1
ATOM 1374 N N . ILE A 1 186 ? -13.5 5.453 -5.871 1 84.81 186 ILE A N 1
ATOM 1375 C CA . ILE A 1 186 ? -14.555 5.184 -6.848 1 84.81 186 ILE A CA 1
ATOM 1376 C C . ILE A 1 186 ? -15.578 4.223 -6.246 1 84.81 186 ILE A C 1
ATOM 1378 O O . ILE A 1 186 ? -16.781 4.441 -6.363 1 84.81 186 ILE A O 1
ATOM 1382 N N . ALA A 1 187 ? -15.102 3.195 -5.59 1 84.69 187 ALA A N 1
ATOM 1383 C CA . ALA A 1 187 ? -15.984 2.211 -4.965 1 84.69 187 ALA A CA 1
ATOM 1384 C C . ALA A 1 187 ? -16.859 2.859 -3.898 1 84.69 187 ALA A C 1
ATOM 1386 O O . ALA A 1 187 ? -18.047 2.525 -3.771 1 84.69 187 ALA A O 1
ATOM 1387 N N . MET A 1 188 ? -16.25 3.699 -3.152 1 75.88 188 MET A N 1
ATOM 1388 C CA . MET A 1 188 ? -17 4.402 -2.111 1 75.88 188 MET A CA 1
ATOM 1389 C C . MET A 1 188 ? -18.047 5.324 -2.719 1 75.88 188 MET A C 1
ATOM 1391 O O . MET A 1 188 ? -19.188 5.355 -2.266 1 75.88 188 MET A O 1
ATOM 1395 N N . TYR A 1 189 ? -17.672 5.977 -3.764 1 76.25 189 TYR A N 1
ATOM 1396 C CA . TYR A 1 189 ? -18.562 6.93 -4.426 1 76.25 189 TYR A CA 1
ATOM 1397 C C . TYR A 1 189 ? -19.781 6.23 -5 1 76.25 189 TYR A C 1
ATOM 1399 O O . TYR A 1 189 ? -20.906 6.746 -4.91 1 76.25 189 TYR A O 1
ATOM 1407 N N . PHE A 1 190 ? -19.594 5.137 -5.527 1 84.38 190 PHE A N 1
ATOM 1408 C CA . PHE A 1 190 ? -20.688 4.422 -6.172 1 84.38 190 PHE A CA 1
ATOM 1409 C C . PHE A 1 190 ? -21.297 3.395 -5.223 1 84.38 190 PHE A C 1
ATOM 1411 O O . PHE A 1 190 ? -22.094 2.553 -5.637 1 84.38 190 PHE A O 1
ATOM 1418 N N . GLN A 1 191 ? -20.844 3.402 -3.949 1 80.88 191 GLN A N 1
ATOM 1419 C CA . GLN A 1 191 ? -21.391 2.611 -2.855 1 80.88 191 GLN A CA 1
ATOM 1420 C C . GLN A 1 191 ? -21.266 1.117 -3.139 1 80.88 191 GLN A C 1
ATOM 1422 O O . GLN A 1 191 ? -22.234 0.364 -2.953 1 80.88 191 GLN A O 1
ATOM 1427 N N . VAL A 1 192 ? -20.172 0.736 -3.729 1 83.31 192 VAL A N 1
ATOM 1428 C CA . VAL A 1 192 ? -19.891 -0.677 -3.971 1 83.31 192 VAL A CA 1
ATOM 1429 C C . VAL A 1 192 ? -18.625 -1.092 -3.238 1 83.31 192 VAL A C 1
ATOM 1431 O O . VAL A 1 192 ? -17.859 -1.931 -3.729 1 83.31 192 VAL A O 1
ATOM 1434 N N . SER A 1 193 ? -18.359 -0.435 -2.09 1 78.12 193 SER A N 1
ATOM 1435 C CA . SER A 1 193 ? -17.125 -0.667 -1.341 1 78.12 193 SER A CA 1
ATOM 1436 C C . SER A 1 193 ? -17.031 -2.115 -0.875 1 78.12 193 SER A C 1
ATOM 1438 O O . SER A 1 193 ? -15.945 -2.699 -0.866 1 78.12 193 SER A O 1
ATOM 1440 N N . GLN A 1 194 ? -18.125 -2.684 -0.529 1 78.06 194 GLN A N 1
ATOM 1441 C CA . GLN A 1 194 ? -18.109 -4.062 -0.047 1 78.06 194 GLN A CA 1
ATOM 1442 C C . GLN A 1 194 ? -17.719 -5.027 -1.164 1 78.06 194 GLN A C 1
ATOM 1444 O O . GLN A 1 194 ? -16.906 -5.934 -0.958 1 78.06 194 GLN A O 1
ATOM 1449 N N . THR A 1 195 ? -18.344 -4.77 -2.328 1 78.12 195 THR A N 1
ATOM 1450 C CA . THR A 1 195 ? -18.062 -5.617 -3.482 1 78.12 195 THR A CA 1
ATOM 1451 C C . THR A 1 195 ? -16.594 -5.508 -3.887 1 78.12 195 THR A C 1
ATOM 1453 O O . THR A 1 195 ? -15.938 -6.52 -4.129 1 78.12 195 THR A O 1
ATOM 1456 N N . VAL A 1 196 ? -16.141 -4.312 -3.852 1 78.62 196 VAL A N 1
ATOM 1457 C CA . VAL A 1 196 ? -14.766 -4.059 -4.27 1 78.62 196 VAL A CA 1
ATOM 1458 C C . VAL A 1 196 ? -13.797 -4.578 -3.203 1 78.62 196 VAL A C 1
ATOM 1460 O O . VAL A 1 196 ? -12.742 -5.117 -3.525 1 78.62 196 VAL A O 1
ATOM 1463 N N . ALA A 1 197 ? -14.141 -4.449 -1.94 1 75.94 197 ALA A N 1
ATOM 1464 C CA . ALA A 1 197 ? -13.297 -4.949 -0.858 1 75.94 197 ALA A CA 1
ATOM 1465 C C . ALA A 1 197 ? -13.094 -6.457 -0.975 1 75.94 197 ALA A C 1
ATOM 1467 O O . ALA A 1 197 ? -12.023 -6.973 -0.633 1 75.94 197 ALA A O 1
ATOM 1468 N N . ALA A 1 198 ? -14.023 -7.102 -1.493 1 73.56 198 ALA A N 1
ATOM 1469 C CA . ALA A 1 198 ? -13.906 -8.547 -1.659 1 73.56 198 ALA A CA 1
ATOM 1470 C C . ALA A 1 198 ? -12.836 -8.898 -2.686 1 73.56 198 ALA A C 1
ATOM 1472 O O . ALA A 1 198 ? -12.133 -9.898 -2.541 1 73.56 198 ALA A O 1
ATOM 1473 N N . TRP A 1 199 ? -12.703 -8.062 -3.652 1 75.94 199 TRP A N 1
ATOM 1474 C CA . TRP A 1 199 ? -11.688 -8.297 -4.676 1 75.94 199 TRP A CA 1
ATOM 1475 C C . TRP A 1 199 ? -10.297 -7.961 -4.156 1 75.94 199 TRP A C 1
ATOM 1477 O O . TRP A 1 199 ? -9.297 -8.508 -4.633 1 75.94 199 TRP A O 1
ATOM 1487 N N . TYR A 1 200 ? -10.281 -7.148 -3.225 1 70.5 200 TYR A N 1
ATOM 1488 C CA . TYR A 1 200 ? -9 -6.746 -2.65 1 70.5 200 TYR A CA 1
ATOM 1489 C C . TYR A 1 200 ? -8.602 -7.664 -1.5 1 70.5 200 TYR A C 1
ATOM 1491 O O . TYR A 1 200 ? -7.441 -7.691 -1.091 1 70.5 200 TYR A O 1
ATOM 1499 N N . ASN A 1 201 ? -9.531 -8.406 -0.875 1 67.56 201 ASN A N 1
ATOM 1500 C CA . ASN A 1 201 ? -9.234 -9.32 0.222 1 67.56 201 ASN A CA 1
ATOM 1501 C C . ASN A 1 201 ? -9.43 -10.773 -0.188 1 67.56 201 ASN A C 1
ATOM 1503 O O . ASN A 1 201 ? -9.258 -11.68 0.627 1 67.56 201 ASN A O 1
ATOM 1507 N N . THR A 1 202 ? -9.617 -11.141 -1.311 1 69.75 202 THR A N 1
ATOM 1508 C CA . THR A 1 202 ? -9.719 -12.438 -1.961 1 69.75 202 THR A CA 1
ATOM 1509 C C . THR A 1 202 ? -11.07 -13.086 -1.671 1 69.75 202 THR A C 1
ATOM 1511 O O . THR A 1 202 ? -11.562 -13.039 -0.541 1 69.75 202 THR A O 1
ATOM 1514 N N . LYS A 1 203 ? -11.562 -13.766 -2.574 1 75.5 203 LYS A N 1
ATOM 1515 C CA . LYS A 1 203 ? -12.867 -14.422 -2.518 1 75.5 203 LYS A CA 1
ATOM 1516 C C . LYS A 1 203 ? -12.758 -15.891 -2.91 1 75.5 203 LYS A C 1
ATOM 1518 O O . LYS A 1 203 ? -13.531 -16.375 -3.744 1 75.5 203 LYS A O 1
ATOM 1523 N N . VAL A 1 204 ? -11.883 -16.609 -2.225 1 83.31 204 VAL A N 1
ATOM 1524 C CA . VAL A 1 204 ? -11.688 -18 -2.623 1 83.31 204 VAL A CA 1
ATOM 1525 C C . VAL A 1 204 ? -12.914 -18.828 -2.244 1 83.31 204 VAL A C 1
ATOM 1527 O O . VAL A 1 204 ? -13.219 -19.828 -2.891 1 83.31 204 VAL A O 1
ATOM 1530 N N . GLN A 1 205 ? -13.648 -18.297 -1.297 1 79.69 205 GLN A N 1
ATOM 1531 C CA . GLN A 1 205 ? -14.828 -19.016 -0.818 1 79.69 205 GLN A CA 1
ATOM 1532 C C . GLN A 1 205 ? -15.992 -18.875 -1.796 1 79.69 205 GLN A C 1
ATOM 1534 O O . GLN A 1 205 ? -16.953 -19.641 -1.746 1 79.69 205 GLN A O 1
ATOM 1539 N N . SER A 1 206 ? -15.883 -17.969 -2.676 1 82.12 206 SER A N 1
ATOM 1540 C CA . SER A 1 206 ? -17 -17.719 -3.586 1 82.12 206 SER A CA 1
ATOM 1541 C C . SER A 1 206 ? -16.547 -17.797 -5.043 1 82.12 206 SER A C 1
ATOM 1543 O O . SER A 1 206 ? -17 -17.031 -5.883 1 82.12 206 SER A O 1
ATOM 1545 N N . VAL A 1 207 ? -15.719 -18.766 -5.262 1 89.12 207 VAL A N 1
ATOM 1546 C CA . VAL A 1 207 ? -15.211 -18.906 -6.621 1 89.12 207 VAL A CA 1
ATOM 1547 C C . VAL A 1 207 ? -16.344 -19.344 -7.551 1 89.12 207 VAL A C 1
ATOM 1549 O O . VAL A 1 207 ? -17.141 -20.203 -7.203 1 89.12 207 VAL A O 1
ATOM 1552 N N . ASP A 1 208 ? -16.5 -18.672 -8.625 1 88.81 208 ASP A N 1
ATOM 1553 C CA . ASP A 1 208 ? -17.453 -19.047 -9.664 1 88.81 208 ASP A CA 1
ATOM 1554 C C . ASP A 1 208 ? -16.906 -20.188 -10.531 1 88.81 208 ASP A C 1
ATOM 1556 O O . ASP A 1 208 ? -15.922 -20 -11.25 1 88.81 208 ASP A O 1
ATOM 1560 N N . PRO A 1 209 ? -17.609 -21.344 -10.555 1 90.75 209 PRO A N 1
ATOM 1561 C CA . PRO A 1 209 ? -17.109 -22.484 -11.328 1 90.75 209 PRO A CA 1
ATOM 1562 C C . PRO A 1 209 ? -16.969 -22.188 -12.812 1 90.75 209 PRO A C 1
ATOM 1564 O O . PRO A 1 209 ? -16.047 -22.672 -13.469 1 90.75 209 PRO A O 1
ATOM 1567 N N . ASP A 1 210 ? -17.844 -21.406 -13.344 1 91.5 210 ASP A N 1
ATOM 1568 C CA . ASP A 1 210 ? -17.766 -21.062 -14.758 1 91.5 210 ASP A CA 1
ATOM 1569 C C . ASP A 1 210 ? -16.516 -20.25 -15.055 1 91.5 210 ASP A C 1
ATOM 1571 O O . ASP A 1 210 ? -15.828 -20.484 -16.062 1 91.5 210 ASP A O 1
ATOM 1575 N N . MET A 1 211 ? -16.25 -19.344 -14.188 1 91.5 211 MET A N 1
ATOM 1576 C CA . MET A 1 211 ? -15.047 -18.547 -14.344 1 91.5 211 MET A CA 1
ATOM 1577 C C . MET A 1 211 ? -13.797 -19.391 -14.188 1 91.5 211 MET A C 1
ATOM 1579 O O . MET A 1 211 ? -12.781 -19.141 -14.836 1 91.5 211 MET A O 1
ATOM 1583 N N . LEU A 1 212 ? -13.859 -20.312 -13.312 1 95.38 212 LEU A N 1
ATOM 1584 C CA . LEU A 1 212 ? -12.75 -21.234 -13.078 1 95.38 212 LEU A CA 1
ATOM 1585 C C . LEU A 1 212 ? -12.391 -21.984 -14.359 1 95.38 212 LEU A C 1
ATOM 1587 O O . LEU A 1 212 ? -11.227 -22.031 -14.75 1 95.38 212 LEU A O 1
ATOM 1591 N N . TRP A 1 213 ? -13.391 -22.484 -14.984 1 95 213 TRP A N 1
ATOM 1592 C CA . TRP A 1 213 ? -13.148 -23.25 -16.203 1 95 213 TRP A CA 1
ATOM 1593 C C . TRP A 1 213 ? -12.625 -22.344 -17.328 1 95 213 TRP A C 1
ATOM 1595 O O . TRP A 1 213 ? -11.75 -22.75 -18.094 1 95 213 TRP A O 1
ATOM 1605 N N . LEU A 1 214 ? -13.156 -21.172 -17.344 1 95.06 214 LEU A N 1
ATOM 1606 C CA . LEU A 1 214 ? -12.75 -20.203 -18.359 1 95.06 214 LEU A CA 1
ATOM 1607 C C . LEU A 1 214 ? -11.305 -19.75 -18.141 1 95.06 214 LEU A C 1
ATOM 1609 O O . LEU A 1 214 ? -10.633 -19.328 -19.078 1 95.06 214 LEU A O 1
ATOM 1613 N N . SER A 1 215 ? -10.82 -19.781 -16.922 1 96 215 SER A N 1
ATOM 1614 C CA . SER A 1 215 ? -9.492 -19.297 -16.547 1 96 215 SER A CA 1
ATOM 1615 C C . SER A 1 215 ? -8.414 -20.281 -16.984 1 96 215 SER A C 1
ATOM 1617 O O . SER A 1 215 ? -7.266 -19.906 -17.219 1 96 215 SER A O 1
ATOM 1619 N N . ILE A 1 216 ? -8.727 -21.562 -17.172 1 97.06 216 ILE A N 1
ATOM 1620 C CA . ILE A 1 216 ? -7.766 -22.641 -17.375 1 97.06 216 ILE A CA 1
ATOM 1621 C C . ILE A 1 216 ? -6.996 -22.438 -18.672 1 97.06 216 ILE A C 1
ATOM 1623 O O . ILE A 1 216 ? -5.762 -22.469 -18.688 1 97.06 216 ILE A O 1
ATOM 1627 N N . PRO A 1 217 ? -7.68 -22.094 -19.766 1 97.38 217 PRO A N 1
ATOM 1628 C CA . PRO A 1 217 ? -6.926 -21.906 -21 1 97.38 217 PRO A CA 1
ATOM 1629 C C . PRO A 1 217 ? -5.938 -20.734 -20.922 1 97.38 217 PRO A C 1
ATOM 1631 O O . PRO A 1 217 ? -4.82 -20.828 -21.422 1 97.38 217 PRO A O 1
ATOM 1634 N N . PHE A 1 218 ? -6.316 -19.625 -20.328 1 97.62 218 PHE A N 1
ATOM 1635 C CA . PHE A 1 218 ? -5.418 -18.484 -20.172 1 97.62 218 PHE A CA 1
ATOM 1636 C C . PHE A 1 218 ? -4.211 -18.859 -19.312 1 97.62 218 PHE A C 1
ATOM 1638 O O . PHE A 1 218 ? -3.082 -18.469 -19.625 1 97.62 218 PHE A O 1
ATOM 1645 N N . GLY A 1 219 ? -4.492 -19.609 -18.281 1 97.88 219 GLY A N 1
ATOM 1646 C CA . GLY A 1 219 ? -3.418 -20.078 -17.422 1 97.88 219 GLY A CA 1
ATOM 1647 C C . GLY A 1 219 ? -2.457 -21.016 -18.125 1 97.88 219 GLY A C 1
ATOM 1648 O O . GLY A 1 219 ? -1.239 -20.906 -17.969 1 97.88 219 GLY A O 1
ATOM 1649 N N . VAL A 1 220 ? -3.004 -21.922 -18.875 1 97.81 220 VAL A N 1
ATOM 1650 C CA . VAL A 1 220 ? -2.195 -22.906 -19.594 1 97.81 220 VAL A CA 1
ATOM 1651 C C . VAL A 1 220 ? -1.294 -22.188 -20.594 1 97.81 220 VAL A C 1
ATOM 1653 O O . VAL A 1 220 ? -0.108 -22.516 -20.719 1 97.81 220 VAL A O 1
ATOM 1656 N N . ILE A 1 221 ? -1.843 -21.203 -21.281 1 98.31 221 ILE A N 1
ATOM 1657 C CA . ILE A 1 221 ? -1.049 -20.438 -22.219 1 98.31 221 ILE A CA 1
ATOM 1658 C C . ILE A 1 221 ? 0.058 -19.688 -21.484 1 98.31 221 ILE A C 1
ATOM 1660 O O . ILE A 1 221 ? 1.209 -19.672 -21.922 1 98.31 221 ILE A O 1
ATOM 1664 N N . GLY A 1 222 ? -0.326 -19.062 -20.375 1 98.62 222 GLY A N 1
ATOM 1665 C CA . GLY A 1 222 ? 0.664 -18.359 -19.578 1 98.62 222 GLY A CA 1
ATOM 1666 C C . GLY A 1 222 ? 1.781 -19.25 -19.078 1 98.62 222 GLY A C 1
ATOM 1667 O O . GLY A 1 222 ? 2.957 -18.891 -19.156 1 98.62 222 GLY A O 1
ATOM 1668 N N . ILE A 1 223 ? 1.443 -20.422 -18.594 1 98.38 223 ILE A N 1
ATOM 1669 C CA . ILE A 1 223 ? 2.418 -21.375 -18.094 1 98.38 223 ILE A CA 1
ATOM 1670 C C . ILE A 1 223 ? 3.293 -21.875 -19.234 1 98.38 223 ILE A C 1
ATOM 1672 O O . ILE A 1 223 ? 4.512 -22 -19.094 1 98.38 223 ILE A O 1
ATOM 1676 N N . THR A 1 224 ? 2.676 -22.188 -20.328 1 98.38 224 THR A N 1
ATOM 1677 C CA . THR A 1 224 ? 3.41 -22.688 -21.484 1 98.38 224 THR A CA 1
ATOM 1678 C C . THR A 1 224 ? 4.418 -21.641 -21.969 1 98.38 224 THR A C 1
ATOM 1680 O O . THR A 1 224 ? 5.57 -21.984 -22.266 1 98.38 224 THR A O 1
ATOM 1683 N N . LEU A 1 225 ? 3.998 -20.422 -22.047 1 98.44 225 LEU A N 1
ATOM 1684 C CA . LEU A 1 225 ? 4.898 -19.344 -22.453 1 98.44 225 LEU A CA 1
ATOM 1685 C C . LEU A 1 225 ? 6.07 -19.219 -21.484 1 98.44 225 LEU A C 1
ATOM 1687 O O . LEU A 1 225 ? 7.207 -19 -21.906 1 98.44 225 LEU A O 1
ATOM 1691 N N . ALA A 1 226 ? 5.773 -19.375 -20.219 1 98.69 226 ALA A N 1
ATOM 1692 C CA . ALA A 1 226 ? 6.828 -19.297 -19.203 1 98.69 226 ALA A CA 1
ATOM 1693 C C . ALA A 1 226 ? 7.828 -20.438 -19.375 1 98.69 226 ALA A C 1
ATOM 1695 O O . ALA A 1 226 ? 9.039 -20.219 -19.328 1 98.69 226 ALA A O 1
ATOM 1696 N N . ILE A 1 227 ? 7.312 -21.609 -19.641 1 97.19 227 ILE A N 1
ATOM 1697 C CA . ILE A 1 227 ? 8.164 -22.797 -19.766 1 97.19 227 ILE A CA 1
ATOM 1698 C C . ILE A 1 227 ? 9 -22.688 -21.031 1 97.19 227 ILE A C 1
ATOM 1700 O O . ILE A 1 227 ? 10.203 -22.969 -21.016 1 97.19 227 ILE A O 1
ATOM 1704 N N . VAL A 1 228 ? 8.398 -22.219 -22.094 1 97.12 228 VAL A N 1
ATOM 1705 C CA . VAL A 1 228 ? 9.094 -22.109 -23.375 1 97.12 228 VAL A CA 1
ATOM 1706 C C . VAL A 1 228 ? 10.164 -21.031 -23.281 1 97.12 228 VAL A C 1
ATOM 1708 O O . VAL A 1 228 ? 11.227 -21.156 -23.906 1 97.12 228 VAL A O 1
ATOM 1711 N N . SER A 1 229 ? 9.969 -20.047 -22.453 1 97.88 229 SER A N 1
ATOM 1712 C CA . SER A 1 229 ? 10.906 -18.938 -22.328 1 97.88 229 SER A CA 1
ATOM 1713 C C . SER A 1 229 ? 11.938 -19.188 -21.234 1 97.88 229 SER A C 1
ATOM 1715 O O . SER A 1 229 ? 12.797 -18.344 -20.969 1 97.88 229 SER A O 1
ATOM 1717 N N . ALA A 1 230 ? 11.875 -20.312 -20.609 1 97.75 230 ALA A N 1
ATOM 1718 C CA . ALA A 1 230 ? 12.641 -20.594 -19.406 1 97.75 230 ALA A CA 1
ATOM 1719 C C . ALA A 1 230 ? 14.141 -20.438 -19.656 1 97.75 230 ALA A C 1
ATOM 1721 O O . ALA A 1 230 ? 14.852 -19.812 -18.859 1 97.75 230 ALA A O 1
ATOM 1722 N N . ARG A 1 231 ? 14.656 -20.984 -20.734 1 96.31 231 ARG A N 1
ATOM 1723 C CA . ARG A 1 231 ? 16.078 -20.891 -21.062 1 96.31 231 ARG A CA 1
ATOM 1724 C C . ARG A 1 231 ? 16.484 -19.438 -21.297 1 96.31 231 ARG A C 1
ATOM 1726 O O . ARG A 1 231 ? 17.531 -19 -20.797 1 96.31 231 ARG A O 1
ATOM 1733 N N . ALA A 1 232 ? 15.688 -18.766 -22.047 1 97.56 232 ALA A N 1
ATOM 1734 C CA . ALA A 1 232 ? 15.977 -17.359 -22.328 1 97.56 232 ALA A CA 1
ATOM 1735 C C . ALA A 1 232 ? 15.93 -16.516 -21.062 1 97.56 232 ALA A C 1
ATOM 1737 O O . ALA A 1 232 ? 16.703 -15.57 -20.906 1 97.56 232 ALA A O 1
ATOM 1738 N N . ILE A 1 233 ? 15.055 -16.875 -20.172 1 97.62 233 ILE A N 1
ATOM 1739 C CA . ILE A 1 233 ? 14.945 -16.172 -18.906 1 97.62 233 ILE A CA 1
ATOM 1740 C C . ILE A 1 233 ? 16.203 -16.406 -18.062 1 97.62 233 ILE A C 1
ATOM 1742 O O . ILE A 1 233 ? 16.719 -15.492 -17.422 1 97.62 233 ILE A O 1
ATOM 1746 N N . THR A 1 234 ? 16.672 -17.625 -18.109 1 96.75 234 THR A N 1
ATOM 1747 C CA . THR A 1 234 ? 17.922 -17.953 -17.406 1 96.75 234 THR A CA 1
ATOM 1748 C C . THR A 1 234 ? 19.062 -17.062 -17.906 1 96.75 234 THR A C 1
ATOM 1750 O O . THR A 1 234 ? 19.812 -16.5 -17.109 1 96.75 234 THR A O 1
ATOM 1753 N N . ILE A 1 235 ? 19.156 -16.938 -19.156 1 95.5 235 ILE A N 1
ATOM 1754 C CA . ILE A 1 235 ? 20.203 -16.141 -19.766 1 95.5 235 ILE A CA 1
ATOM 1755 C C . ILE A 1 235 ? 20.031 -14.664 -19.391 1 95.5 235 ILE A C 1
ATOM 1757 O O . ILE A 1 235 ? 21 -13.984 -19.047 1 95.5 235 ILE A O 1
ATOM 1761 N N . THR A 1 236 ? 18.844 -14.195 -19.422 1 94.81 236 THR A N 1
ATOM 1762 C CA . THR A 1 236 ? 18.547 -12.812 -19.047 1 94.81 236 THR A CA 1
ATOM 1763 C C . THR A 1 236 ? 18.922 -12.547 -17.594 1 94.81 236 THR A C 1
ATOM 1765 O O . THR A 1 236 ? 19.422 -11.461 -17.266 1 94.81 236 THR A O 1
ATOM 1768 N N . SER A 1 237 ? 18.719 -13.531 -16.766 1 93.62 237 SER A N 1
ATOM 1769 C CA . SER A 1 237 ? 18.953 -13.375 -15.336 1 93.62 237 SER A CA 1
ATOM 1770 C C . SER A 1 237 ? 20.453 -13.25 -15.039 1 93.62 237 SER A C 1
ATOM 1772 O O . SER A 1 237 ? 20.844 -12.812 -13.953 1 93.62 237 SER A O 1
ATOM 1774 N N . LEU A 1 238 ? 21.297 -13.555 -16 1 91.06 238 LEU A N 1
ATOM 1775 C CA . LEU A 1 238 ? 22.734 -13.469 -15.836 1 91.06 238 LEU A CA 1
ATOM 1776 C C . LEU A 1 238 ? 23.234 -12.07 -16.172 1 91.06 238 LEU A C 1
ATOM 1778 O O . LEU A 1 238 ? 24.375 -11.719 -15.836 1 91.06 238 LEU A O 1
ATOM 1782 N N . GLY A 1 239 ? 22.469 -11.32 -16.812 1 91.44 239 GLY A N 1
ATOM 1783 C CA . GLY A 1 239 ? 22.844 -9.953 -17.156 1 91.44 239 GLY A CA 1
ATOM 1784 C C . GLY A 1 239 ? 22.562 -9.586 -18.594 1 91.44 239 GLY A C 1
ATOM 1785 O O . GLY A 1 239 ? 22.625 -10.445 -19.484 1 91.44 239 GLY A O 1
ATOM 1786 N N . GLU A 1 240 ? 22.344 -8.344 -18.766 1 88.12 240 GLU A N 1
ATOM 1787 C CA . GLU A 1 240 ? 21.984 -7.871 -20.109 1 88.12 240 GLU A CA 1
ATOM 1788 C C . GLU A 1 240 ? 23.141 -8.047 -21.078 1 88.12 240 GLU A C 1
ATOM 1790 O O . GLU A 1 240 ? 22.938 -8.414 -22.234 1 88.12 240 GLU A O 1
ATOM 1795 N N . ASP A 1 241 ? 24.312 -7.793 -20.562 1 89.75 241 ASP A N 1
ATOM 1796 C CA . ASP A 1 241 ? 25.5 -7.914 -21.406 1 89.75 241 ASP A CA 1
ATOM 1797 C C . ASP A 1 241 ? 25.75 -9.367 -21.812 1 89.75 241 ASP A C 1
ATOM 1799 O O . ASP A 1 241 ? 26.094 -9.656 -22.953 1 89.75 241 ASP A O 1
ATOM 1803 N N . VAL A 1 242 ? 25.531 -10.203 -20.859 1 90.56 242 VAL A N 1
ATOM 1804 C CA . VAL A 1 242 ? 25.719 -11.625 -21.109 1 90.56 242 VAL A CA 1
ATOM 1805 C C . VAL A 1 242 ? 24.672 -12.109 -22.109 1 90.56 242 VAL A C 1
ATOM 1807 O O . VAL A 1 242 ? 25.016 -12.82 -23.062 1 90.56 242 VAL A O 1
ATOM 1810 N N . ALA A 1 243 ? 23.516 -11.688 -21.969 1 92.44 243 ALA A N 1
ATOM 1811 C CA . ALA A 1 243 ? 22.438 -12.102 -22.859 1 92.44 243 ALA A CA 1
ATOM 1812 C C . ALA A 1 243 ? 22.672 -11.602 -24.281 1 92.44 243 ALA A C 1
ATOM 1814 O O . ALA A 1 243 ? 22.531 -12.359 -25.234 1 92.44 243 ALA A O 1
ATOM 1815 N N . ALA A 1 244 ? 23.031 -10.344 -24.344 1 90.94 244 ALA A N 1
ATOM 1816 C CA . ALA A 1 244 ? 23.312 -9.766 -25.656 1 90.94 244 ALA A CA 1
ATOM 1817 C C . ALA A 1 244 ? 24.5 -10.453 -26.312 1 90.94 244 ALA A C 1
ATOM 1819 O O . ALA A 1 244 ? 24.516 -10.664 -27.531 1 90.94 244 ALA A O 1
ATOM 1820 N N . GLY A 1 245 ? 25.422 -10.75 -25.547 1 91.12 245 GLY A N 1
ATOM 1821 C CA . GLY A 1 245 ? 26.609 -11.453 -26.031 1 91.12 245 GLY A CA 1
ATOM 1822 C C . GLY A 1 245 ? 26.281 -12.82 -26.609 1 91.12 245 GLY A C 1
ATOM 1823 O O . GLY A 1 245 ? 26.938 -13.281 -27.547 1 91.12 245 GLY A O 1
ATOM 1824 N N . LEU A 1 246 ? 25.375 -13.461 -26.109 1 93.5 246 LEU A N 1
ATOM 1825 C CA . LEU A 1 246 ? 24.969 -14.789 -26.562 1 93.5 246 LEU A CA 1
ATOM 1826 C C . LEU A 1 246 ? 23.953 -14.695 -27.703 1 93.5 246 LEU A C 1
ATOM 1828 O O . LEU A 1 246 ? 23.422 -15.711 -28.141 1 93.5 246 LEU A O 1
ATOM 1832 N N . GLY A 1 247 ? 23.625 -13.414 -28.141 1 93.44 247 GLY A N 1
ATOM 1833 C CA . GLY A 1 247 ? 22.797 -13.18 -29.312 1 93.44 247 GLY A CA 1
ATOM 1834 C C . GLY A 1 247 ? 21.312 -13.18 -29 1 93.44 247 GLY A C 1
ATOM 1835 O O . GLY A 1 247 ? 20.469 -13.227 -29.906 1 93.44 247 GLY A O 1
ATOM 1836 N N . GLN A 1 248 ? 20.984 -13.133 -27.781 1 95 248 GLN A N 1
ATOM 1837 C CA . GLN A 1 248 ? 19.578 -13.164 -27.391 1 95 248 GLN A CA 1
ATOM 1838 C C . GLN A 1 248 ? 18.906 -11.805 -27.625 1 95 248 GLN A C 1
ATOM 1840 O O . GLN A 1 248 ? 19.5 -10.766 -27.312 1 95 248 GLN A O 1
ATOM 1845 N N . LYS A 1 249 ? 17.734 -11.875 -28.219 1 95.56 249 LYS A N 1
ATOM 1846 C CA . LYS A 1 249 ? 16.922 -10.664 -28.328 1 95.56 249 LYS A CA 1
ATOM 1847 C C . LYS A 1 249 ? 16.25 -10.336 -27 1 95.56 249 LYS A C 1
ATOM 1849 O O . LYS A 1 249 ? 15.078 -10.656 -26.797 1 95.56 249 LYS A O 1
ATOM 1854 N N . THR A 1 250 ? 16.875 -9.641 -26.219 1 92.12 250 THR A N 1
ATOM 1855 C CA . THR A 1 250 ? 16.484 -9.422 -24.828 1 92.12 250 THR A CA 1
ATOM 1856 C C . THR A 1 250 ? 15.125 -8.742 -24.75 1 92.12 250 THR A C 1
ATOM 1858 O O . THR A 1 250 ? 14.297 -9.102 -23.906 1 92.12 250 THR A O 1
ATOM 1861 N N . LYS A 1 251 ? 14.906 -7.789 -25.609 1 93.12 251 LYS A N 1
ATOM 1862 C CA . LYS A 1 251 ? 13.633 -7.078 -25.594 1 93.12 251 LYS A CA 1
ATOM 1863 C C . LYS A 1 251 ? 12.469 -8.016 -25.891 1 93.12 251 LYS A C 1
ATOM 1865 O O . LYS A 1 251 ? 11.422 -7.938 -25.25 1 93.12 251 LYS A O 1
ATOM 1870 N N . ALA A 1 252 ? 12.648 -8.867 -26.828 1 95.69 252 ALA A N 1
ATOM 1871 C CA . ALA A 1 252 ? 11.609 -9.828 -27.188 1 95.69 252 ALA A CA 1
ATOM 1872 C C . ALA A 1 252 ? 11.344 -10.805 -26.047 1 95.69 252 ALA A C 1
ATOM 1874 O O . ALA A 1 252 ? 10.188 -11.148 -25.781 1 95.69 252 ALA A O 1
ATOM 1875 N N . VAL A 1 253 ? 12.367 -11.258 -25.438 1 95.88 253 VAL A N 1
ATOM 1876 C CA . VAL A 1 253 ? 12.242 -12.195 -24.328 1 95.88 253 VAL A CA 1
ATOM 1877 C C . VAL A 1 253 ? 11.484 -11.531 -23.172 1 95.88 253 VAL A C 1
ATOM 1879 O O . VAL A 1 253 ? 10.586 -12.141 -22.578 1 95.88 253 VAL A O 1
ATOM 1882 N N . ARG A 1 254 ? 11.805 -10.336 -22.906 1 95.25 254 ARG A N 1
ATOM 1883 C CA . ARG A 1 254 ? 11.148 -9.602 -21.828 1 95.25 254 ARG A CA 1
ATOM 1884 C C . ARG A 1 254 ? 9.672 -9.406 -22.125 1 95.25 254 ARG A C 1
ATOM 1886 O O . ARG A 1 254 ? 8.828 -9.578 -21.25 1 95.25 254 ARG A O 1
ATOM 1893 N N . LEU A 1 255 ? 9.375 -9.07 -23.328 1 95.44 255 LEU A N 1
ATOM 1894 C CA . LEU A 1 255 ? 7.992 -8.82 -23.719 1 95.44 255 LEU A CA 1
ATOM 1895 C C . LEU A 1 255 ? 7.168 -10.102 -23.641 1 95.44 255 LEU A C 1
ATOM 1897 O O . LEU A 1 255 ? 6.051 -10.094 -23.109 1 95.44 255 LEU A O 1
ATOM 1901 N N . LEU A 1 256 ? 7.707 -11.164 -24.141 1 97 256 LEU A N 1
ATOM 1902 C CA . LEU A 1 256 ? 7.012 -12.445 -24.109 1 97 256 LEU A CA 1
ATOM 1903 C C . LEU A 1 256 ? 6.82 -12.922 -22.672 1 97 256 LEU A C 1
ATOM 1905 O O . LEU A 1 256 ? 5.766 -13.453 -22.328 1 97 256 LEU A O 1
ATOM 1909 N N . SER A 1 257 ? 7.852 -12.789 -21.938 1 98.06 257 SER A N 1
ATOM 1910 C CA . SER A 1 257 ? 7.785 -13.188 -20.531 1 98.06 257 SER A CA 1
ATOM 1911 C C . SER A 1 257 ? 6.77 -12.344 -19.766 1 98.06 257 SER A C 1
ATOM 1913 O O . SER A 1 257 ? 6.008 -12.875 -18.953 1 98.06 257 SER A O 1
ATOM 1915 N N . MET A 1 258 ? 6.754 -11.055 -20.047 1 97.25 258 MET A N 1
ATOM 1916 C CA . MET A 1 258 ? 5.785 -10.188 -19.406 1 97.25 258 MET A CA 1
ATOM 1917 C C . MET A 1 258 ? 4.359 -10.555 -19.812 1 97.25 258 MET A C 1
ATOM 1919 O O . MET A 1 258 ? 3.432 -10.445 -19 1 97.25 258 MET A O 1
ATOM 1923 N N . PHE A 1 259 ? 4.203 -10.938 -21.031 1 98.25 259 PHE A N 1
ATOM 1924 C CA . PHE A 1 259 ? 2.893 -11.383 -21.469 1 98.25 259 PHE A CA 1
ATOM 1925 C C . PHE A 1 259 ? 2.428 -12.594 -20.672 1 98.25 259 PHE A C 1
ATOM 1927 O O . PHE A 1 259 ? 1.257 -12.688 -20.297 1 98.25 259 PHE A O 1
ATOM 1934 N N . SER A 1 260 ? 3.328 -13.508 -20.438 1 98.69 260 SER A N 1
ATOM 1935 C CA . SER A 1 260 ? 3.029 -14.648 -19.578 1 98.69 260 SER A CA 1
ATOM 1936 C C . SER A 1 260 ? 2.586 -14.195 -18.188 1 98.69 260 SER A C 1
ATOM 1938 O O . SER A 1 260 ? 1.592 -14.688 -17.656 1 98.69 260 SER A O 1
ATOM 1940 N N . VAL A 1 261 ? 3.277 -13.242 -17.625 1 98.62 261 VAL A N 1
ATOM 1941 C CA . VAL A 1 261 ? 2.986 -12.711 -16.297 1 98.62 261 VAL A CA 1
ATOM 1942 C C . VAL A 1 261 ? 1.59 -12.094 -16.281 1 98.62 261 VAL A C 1
ATOM 1944 O O . VAL A 1 261 ? 0.81 -12.328 -15.352 1 98.62 261 VAL A O 1
ATOM 1947 N N . VAL A 1 262 ? 1.271 -11.359 -17.297 1 98.19 262 VAL A N 1
ATOM 1948 C CA . VAL A 1 262 ? -0.01 -10.672 -17.422 1 98.19 262 VAL A CA 1
ATOM 1949 C C . VAL A 1 262 ? -1.14 -11.695 -17.516 1 98.19 262 VAL A C 1
ATOM 1951 O O . VAL A 1 262 ? -2.174 -11.547 -16.859 1 98.19 262 VAL A O 1
ATOM 1954 N N . LEU A 1 263 ? -0.929 -12.711 -18.281 1 98.44 263 LEU A N 1
ATOM 1955 C CA . LEU A 1 263 ? -1.922 -13.773 -18.422 1 98.44 263 LEU A CA 1
ATOM 1956 C C . LEU A 1 263 ? -2.17 -14.469 -17.094 1 98.44 263 LEU A C 1
ATOM 1958 O O . LEU A 1 263 ? -3.318 -14.641 -16.688 1 98.44 263 LEU A O 1
ATOM 1962 N N . LEU A 1 264 ? -1.134 -14.812 -16.469 1 98.75 264 LEU A N 1
ATOM 1963 C CA . LEU A 1 264 ? -1.227 -15.602 -15.242 1 98.75 264 LEU A CA 1
ATOM 1964 C C . LEU A 1 264 ? -1.783 -14.766 -14.102 1 98.75 264 LEU A C 1
ATOM 1966 O O . LEU A 1 264 ? -2.705 -15.195 -13.398 1 98.75 264 LEU A O 1
ATOM 1970 N N . THR A 1 265 ? -1.258 -13.547 -13.906 1 98.25 265 THR A N 1
ATOM 1971 C CA . THR A 1 265 ? -1.676 -12.68 -12.812 1 98.25 265 THR A CA 1
ATOM 1972 C C . THR A 1 265 ? -3.084 -12.148 -13.047 1 98.25 265 THR A C 1
ATOM 1974 O O . THR A 1 265 ? -3.916 -12.148 -12.133 1 98.25 265 THR A O 1
ATOM 1977 N N . GLY A 1 266 ? -3.32 -11.68 -14.281 1 97.75 266 GLY A N 1
ATOM 1978 C CA . GLY A 1 266 ? -4.648 -11.188 -14.602 1 97.75 266 GLY A CA 1
ATOM 1979 C C . GLY A 1 266 ? -5.734 -12.227 -14.398 1 97.75 266 GLY A C 1
ATOM 1980 O O . GLY A 1 266 ? -6.805 -11.922 -13.859 1 97.75 266 GLY A O 1
ATOM 1981 N N . THR A 1 267 ? -5.465 -13.414 -14.797 1 97.38 267 THR A N 1
ATOM 1982 C CA . THR A 1 267 ? -6.414 -14.516 -14.633 1 97.38 267 THR A CA 1
ATOM 1983 C C . THR A 1 267 ? -6.629 -14.828 -13.156 1 97.38 267 THR A C 1
ATOM 1985 O O . THR A 1 267 ? -7.766 -15.031 -12.719 1 97.38 267 THR A O 1
ATOM 1988 N N . ALA A 1 268 ? -5.566 -14.875 -12.398 1 96.88 268 ALA A N 1
ATOM 1989 C CA . ALA A 1 268 ? -5.648 -15.172 -10.969 1 96.88 268 ALA A CA 1
ATOM 1990 C C . ALA A 1 268 ? -6.484 -14.133 -10.234 1 96.88 268 ALA A C 1
ATOM 1992 O O . ALA A 1 268 ? -7.387 -14.477 -9.469 1 96.88 268 ALA A O 1
ATOM 1993 N N . VAL A 1 269 ? -6.223 -12.883 -10.531 1 95.38 269 VAL A N 1
ATOM 1994 C CA . VAL A 1 269 ? -6.914 -11.797 -9.844 1 95.38 269 VAL A CA 1
ATOM 1995 C C . VAL A 1 269 ? -8.391 -11.797 -10.234 1 95.38 269 VAL A C 1
ATOM 1997 O O . VAL A 1 269 ? -9.266 -11.562 -9.391 1 95.38 269 VAL A O 1
ATOM 2000 N N . ALA A 1 270 ? -8.695 -12.031 -11.477 1 94.31 270 ALA A N 1
ATOM 2001 C CA . ALA A 1 270 ? -10.086 -12.094 -11.922 1 94.31 270 ALA A CA 1
ATOM 2002 C C . ALA A 1 270 ? -10.844 -13.211 -11.203 1 94.31 270 ALA A C 1
ATOM 2004 O O . ALA A 1 270 ? -12.031 -13.078 -10.914 1 94.31 270 ALA A O 1
ATOM 2005 N N . LEU A 1 271 ? -10.148 -14.219 -10.969 1 93.62 271 LEU A N 1
ATOM 2006 C CA . LEU A 1 271 ? -10.797 -15.406 -10.422 1 93.62 271 LEU A CA 1
ATOM 2007 C C . LEU A 1 271 ? -11.023 -15.266 -8.922 1 93.62 271 LEU A C 1
ATOM 2009 O O . LEU A 1 271 ? -12.102 -15.594 -8.422 1 93.62 271 LEU A O 1
ATOM 2013 N N . VAL A 1 272 ? -9.953 -14.773 -8.188 1 93.38 272 VAL A N 1
ATOM 2014 C CA . VAL A 1 272 ? -10.102 -14.875 -6.742 1 93.38 272 VAL A CA 1
ATOM 2015 C C . VAL A 1 272 ? -9.75 -13.539 -6.09 1 93.38 272 VAL A C 1
ATOM 2017 O O . VAL A 1 272 ? -9.812 -13.406 -4.863 1 93.38 272 VAL A O 1
ATOM 2020 N N . GLY A 1 273 ? -9.367 -12.586 -6.828 1 91.81 273 GLY A N 1
ATOM 2021 C CA . GLY A 1 273 ? -8.938 -11.32 -6.25 1 91.81 273 GLY A CA 1
ATOM 2022 C C . GLY A 1 273 ? -7.445 -11.25 -6.016 1 91.81 273 GLY A C 1
ATOM 2023 O O . GLY A 1 273 ? -6.688 -12.062 -6.543 1 91.81 273 GLY A O 1
ATOM 2024 N N . LYS A 1 274 ? -7.051 -10.258 -5.262 1 90.94 274 LYS A N 1
ATOM 2025 C CA . LYS A 1 274 ? -5.629 -9.977 -5.07 1 90.94 274 LYS A CA 1
ATOM 2026 C C . LYS A 1 274 ? -5.043 -10.859 -3.969 1 90.94 274 LYS A C 1
ATOM 2028 O O . LYS A 1 274 ? -5.547 -10.875 -2.844 1 90.94 274 LYS A O 1
ATOM 2033 N N . ILE A 1 275 ? -4.062 -11.641 -4.305 1 93.25 275 ILE A N 1
ATOM 2034 C CA . ILE A 1 275 ? -3.246 -12.383 -3.352 1 93.25 275 ILE A CA 1
ATOM 2035 C C . ILE A 1 275 ? -1.79 -11.938 -3.461 1 93.25 275 ILE A C 1
ATOM 2037 O O . ILE A 1 275 ? -1.205 -11.969 -4.547 1 93.25 275 ILE A O 1
ATOM 2041 N N . ALA A 1 276 ? -1.271 -11.57 -2.371 1 92.5 276 ALA A N 1
ATOM 2042 C CA . ALA A 1 276 ? 0.067 -10.984 -2.383 1 92.5 276 ALA A CA 1
ATOM 2043 C C . ALA A 1 276 ? 1.114 -12.008 -1.948 1 92.5 276 ALA A C 1
ATOM 2045 O O . ALA A 1 276 ? 0.787 -13.008 -1.3 1 92.5 276 ALA A O 1
ATOM 2046 N N . PHE A 1 277 ? 2.359 -11.891 -2.365 1 94.94 277 PHE A N 1
ATOM 2047 C CA . PHE A 1 277 ? 3.619 -12.406 -1.834 1 94.94 277 PHE A CA 1
ATOM 2048 C C . PHE A 1 277 ? 3.844 -13.844 -2.264 1 94.94 277 PHE A C 1
ATOM 2050 O O . PHE A 1 277 ? 4.93 -14.398 -2.066 1 94.94 277 PHE A O 1
ATOM 2057 N N . VAL A 1 278 ? 2.83 -14.516 -2.898 1 96.88 278 VAL A N 1
ATOM 2058 C CA . VAL A 1 278 ? 3.061 -15.875 -3.389 1 96.88 278 VAL A CA 1
ATOM 2059 C C . VAL A 1 278 ? 4.195 -15.867 -4.41 1 96.88 278 VAL A C 1
ATOM 2061 O O . VAL A 1 278 ? 5.117 -16.688 -4.328 1 96.88 278 VAL A O 1
ATOM 2064 N N . GLY A 1 279 ? 4.086 -14.953 -5.301 1 97.69 279 GLY A N 1
ATOM 2065 C CA . GLY A 1 279 ? 5.086 -14.836 -6.348 1 97.69 279 GLY A CA 1
ATOM 2066 C C . GLY A 1 279 ? 6.441 -14.391 -5.832 1 97.69 279 GLY A C 1
ATOM 2067 O O . GLY A 1 279 ? 7.449 -14.516 -6.531 1 97.69 279 GLY A O 1
ATOM 2068 N N . LEU A 1 280 ? 6.484 -13.883 -4.66 1 95.56 280 LEU A N 1
ATOM 2069 C CA . LEU A 1 280 ? 7.738 -13.477 -4.039 1 95.56 280 LEU A CA 1
ATOM 2070 C C . LEU A 1 280 ? 8.383 -14.641 -3.293 1 95.56 280 LEU A C 1
ATOM 2072 O O . LEU A 1 280 ? 9.57 -14.906 -3.453 1 95.56 280 LEU A O 1
ATOM 2076 N N . VAL A 1 281 ? 7.656 -15.367 -2.549 1 96.38 281 VAL A N 1
ATOM 2077 C CA . VAL A 1 281 ? 8.133 -16.359 -1.595 1 96.38 281 VAL A CA 1
ATOM 2078 C C . VAL A 1 281 ? 8.531 -17.641 -2.334 1 96.38 281 VAL A C 1
ATOM 2080 O O . VAL A 1 281 ? 9.641 -18.141 -2.152 1 96.38 281 VAL A O 1
ATOM 2083 N N . ILE A 1 282 ? 7.711 -18.094 -3.195 1 96.94 282 ILE A N 1
ATOM 2084 C CA . ILE A 1 282 ? 7.805 -19.453 -3.713 1 96.94 282 ILE A CA 1
ATOM 2085 C C . ILE A 1 282 ? 9.031 -19.578 -4.617 1 96.94 282 ILE A C 1
ATOM 2087 O O . ILE A 1 282 ? 9.812 -20.516 -4.484 1 96.94 282 ILE A O 1
ATOM 2091 N N . PRO A 1 283 ? 9.211 -18.625 -5.551 1 96.88 283 PRO A N 1
ATOM 2092 C CA . PRO A 1 283 ? 10.398 -18.797 -6.387 1 96.88 283 PRO A CA 1
ATOM 2093 C C . PRO A 1 283 ? 11.695 -18.797 -5.578 1 96.88 283 PRO A C 1
ATOM 2095 O O . PRO A 1 283 ? 12.656 -19.469 -5.949 1 96.88 283 PRO A O 1
ATOM 2098 N N . HIS A 1 284 ? 11.734 -18.094 -4.516 1 94.44 284 HIS A N 1
ATOM 2099 C CA . HIS A 1 284 ? 12.922 -18.094 -3.662 1 94.44 284 HIS A CA 1
ATOM 2100 C C . HIS A 1 284 ? 13.125 -19.469 -3.014 1 94.44 284 HIS A C 1
ATOM 2102 O O . HIS A 1 284 ? 14.258 -19.953 -2.941 1 94.44 284 HIS A O 1
ATOM 2108 N N . VAL A 1 285 ? 12.102 -19.984 -2.512 1 93 285 VAL A N 1
ATOM 2109 C CA . VAL A 1 285 ? 12.164 -21.312 -1.888 1 93 285 VAL A CA 1
ATOM 2110 C C . VAL A 1 285 ? 12.602 -22.344 -2.92 1 93 285 VAL A C 1
ATOM 2112 O O . VAL A 1 285 ? 13.445 -23.203 -2.637 1 93 285 VAL A O 1
ATOM 2115 N N . VAL A 1 286 ? 12.086 -22.281 -4.109 1 93.81 286 VAL A N 1
ATOM 2116 C CA . VAL A 1 286 ? 12.383 -23.234 -5.168 1 93.81 286 VAL A CA 1
ATOM 2117 C C . VAL A 1 286 ? 13.844 -23.109 -5.598 1 93.81 286 VAL A C 1
ATOM 2119 O O . VAL A 1 286 ? 14.516 -24.109 -5.82 1 93.81 286 VAL A O 1
ATOM 2122 N N . ARG A 1 287 ? 14.312 -21.875 -5.723 1 92.62 287 ARG A N 1
ATOM 2123 C CA . ARG A 1 287 ? 15.703 -21.656 -6.094 1 92.62 287 ARG A CA 1
ATOM 2124 C C . ARG A 1 287 ? 16.656 -22.328 -5.109 1 92.62 287 ARG A C 1
ATOM 2126 O O . ARG A 1 287 ? 17.703 -22.828 -5.5 1 92.62 287 ARG A O 1
ATOM 2133 N N . PHE A 1 288 ? 16.297 -22.219 -3.914 1 88 288 PHE A N 1
ATOM 2134 C CA . PHE A 1 288 ? 17.109 -22.859 -2.883 1 88 288 PHE A CA 1
ATOM 2135 C C . PHE A 1 288 ? 17.156 -24.359 -3.096 1 88 288 PHE A C 1
ATOM 2137 O O . PHE A 1 288 ? 18.156 -25 -2.766 1 88 288 PHE A O 1
ATOM 2144 N N . LEU A 1 289 ? 16.219 -24.906 -3.709 1 87 289 LEU A N 1
ATOM 2145 C CA . LEU A 1 289 ? 16.109 -26.359 -3.848 1 87 289 LEU A CA 1
ATOM 2146 C C . LEU A 1 289 ? 16.688 -26.828 -5.18 1 87 289 LEU A C 1
ATOM 2148 O O . LEU A 1 289 ? 17.297 -27.891 -5.254 1 87 289 LEU A O 1
ATOM 2152 N N . VAL A 1 290 ? 16.547 -26.016 -6.234 1 90.38 290 VAL A N 1
ATOM 2153 C CA . VAL A 1 290 ? 16.844 -26.578 -7.555 1 90.38 290 VAL A CA 1
ATOM 2154 C C . VAL A 1 290 ? 17.953 -25.75 -8.227 1 90.38 290 VAL A C 1
ATOM 2156 O O . VAL A 1 290 ? 18.422 -26.109 -9.305 1 90.38 290 VAL A O 1
ATOM 2159 N N . GLY A 1 291 ? 18.297 -24.609 -7.641 1 90.38 291 GLY A N 1
ATOM 2160 C CA . GLY A 1 291 ? 19.344 -23.797 -8.227 1 90.38 291 GLY A CA 1
ATOM 2161 C C . GLY A 1 291 ? 18.797 -22.625 -9.023 1 90.38 291 GLY A C 1
ATOM 2162 O O . GLY A 1 291 ? 17.672 -22.172 -8.789 1 90.38 291 GLY A O 1
ATOM 2163 N N . GLU A 1 292 ? 19.562 -22.109 -10.016 1 93.38 292 GLU A N 1
ATOM 2164 C CA . GLU A 1 292 ? 19.25 -20.812 -10.617 1 93.38 292 GLU A CA 1
ATOM 2165 C C . GLU A 1 292 ? 18.75 -20.969 -12.047 1 93.38 292 GLU A C 1
ATOM 2167 O O . GLU A 1 292 ? 18.469 -19.984 -12.727 1 93.38 292 GLU A O 1
ATOM 2172 N N . ASP A 1 293 ? 18.625 -22.219 -12.508 1 94.62 293 ASP A N 1
ATOM 2173 C CA . ASP A 1 293 ? 18.141 -22.484 -13.859 1 94.62 293 ASP A CA 1
ATOM 2174 C C . ASP A 1 293 ? 16.625 -22.406 -13.93 1 94.62 293 ASP A C 1
ATOM 2176 O O . ASP A 1 293 ? 15.922 -23.203 -13.297 1 94.62 293 ASP A O 1
ATOM 2180 N N . TYR A 1 294 ? 16.125 -21.5 -14.711 1 96.75 294 TYR A N 1
ATOM 2181 C CA . TYR A 1 294 ? 14.695 -21.234 -14.758 1 96.75 294 TYR A CA 1
ATOM 2182 C C . TYR A 1 294 ? 13.938 -22.375 -15.414 1 96.75 294 TYR A C 1
ATOM 2184 O O . TYR A 1 294 ? 12.719 -22.484 -15.289 1 96.75 294 TYR A O 1
ATOM 2192 N N . ARG A 1 295 ? 14.648 -23.266 -16.156 1 94.25 295 ARG A N 1
ATOM 2193 C CA . ARG A 1 295 ? 14.016 -24.469 -16.688 1 94.25 295 ARG A CA 1
ATOM 2194 C C . ARG A 1 295 ? 13.5 -25.359 -15.555 1 94.25 295 ARG A C 1
ATOM 2196 O O . ARG A 1 295 ? 12.578 -26.156 -15.758 1 94.25 295 ARG A O 1
ATOM 2203 N N . PHE A 1 296 ? 14.062 -25.156 -14.352 1 93.38 296 PHE A N 1
ATOM 2204 C CA . PHE A 1 296 ? 13.641 -25.906 -13.172 1 93.38 296 PHE A CA 1
ATOM 2205 C C . PHE A 1 296 ? 12.867 -25 -12.211 1 93.38 296 PHE A C 1
ATOM 2207 O O . PHE A 1 296 ? 11.953 -25.469 -11.523 1 93.38 296 PHE A O 1
ATOM 2214 N N . ILE A 1 297 ? 13.211 -23.797 -12.148 1 95.62 297 ILE A N 1
ATOM 2215 C CA . ILE A 1 297 ? 12.57 -22.859 -11.227 1 95.62 297 ILE A CA 1
ATOM 2216 C C . ILE A 1 297 ? 11.094 -22.703 -11.594 1 95.62 297 ILE A C 1
ATOM 2218 O O . ILE A 1 297 ? 10.227 -22.703 -10.719 1 95.62 297 ILE A O 1
ATOM 2222 N N . ILE A 1 298 ? 10.812 -22.641 -12.883 1 97.12 298 ILE A N 1
ATOM 2223 C CA . ILE A 1 298 ? 9.453 -22.359 -13.328 1 97.12 298 ILE A CA 1
ATOM 2224 C C . ILE A 1 298 ? 8.555 -23.562 -13.016 1 97.12 298 ILE A C 1
ATOM 2226 O O . ILE A 1 298 ? 7.547 -23.422 -12.32 1 97.12 298 ILE A O 1
ATOM 2230 N N . PRO A 1 299 ? 8.898 -24.781 -13.414 1 94.44 299 PRO A N 1
ATOM 2231 C CA . PRO A 1 299 ? 8.062 -25.922 -13.023 1 94.44 299 PRO A CA 1
ATOM 2232 C C . PRO A 1 299 ? 8.031 -26.141 -11.516 1 94.44 299 PRO A C 1
ATOM 2234 O O . PRO A 1 299 ? 6.996 -26.531 -10.969 1 94.44 299 PRO A O 1
ATOM 2237 N N . GLY A 1 300 ? 9.141 -25.922 -10.852 1 93.62 300 GLY A N 1
ATOM 2238 C CA . GLY A 1 300 ? 9.141 -26 -9.398 1 93.62 300 GLY A CA 1
ATOM 2239 C C . GLY A 1 300 ? 8.195 -25.016 -8.742 1 93.62 300 GLY A C 1
ATOM 2240 O O . GLY A 1 300 ? 7.496 -25.359 -7.785 1 93.62 300 GLY A O 1
ATOM 2241 N N . SER A 1 301 ? 8.195 -23.797 -9.242 1 96.62 301 SER A N 1
ATOM 2242 C CA . SER A 1 301 ? 7.297 -22.766 -8.719 1 96.62 301 SER A CA 1
ATOM 2243 C C . SER A 1 301 ? 5.84 -23.109 -8.984 1 96.62 301 SER A C 1
ATOM 2245 O O . SER A 1 301 ? 4.965 -22.812 -8.172 1 96.62 301 SER A O 1
ATOM 2247 N N . LEU A 1 302 ? 5.633 -23.719 -10.141 1 96.06 302 LEU A N 1
ATOM 2248 C CA . LEU A 1 302 ? 4.285 -24.156 -10.492 1 96.06 302 LEU A CA 1
ATOM 2249 C C . LEU A 1 302 ? 3.729 -25.109 -9.43 1 96.06 302 LEU A C 1
ATOM 2251 O O . LEU A 1 302 ? 2.646 -24.875 -8.883 1 96.06 302 LEU A O 1
ATOM 2255 N N . VAL A 1 303 ? 4.465 -26.047 -9.047 1 93.5 303 VAL A N 1
ATOM 2256 C CA . VAL A 1 303 ? 4.016 -27.094 -8.141 1 93.5 303 VAL A CA 1
ATOM 2257 C C . VAL A 1 303 ? 4.012 -26.578 -6.703 1 93.5 303 VAL A C 1
ATOM 2259 O O . VAL A 1 303 ? 3.037 -26.766 -5.973 1 93.5 303 VAL A O 1
ATOM 2262 N N . MET A 1 304 ? 5.035 -25.922 -6.344 1 93.31 304 MET A N 1
ATOM 2263 C CA . MET A 1 304 ? 5.152 -25.438 -4.969 1 93.31 304 MET A CA 1
ATOM 2264 C C . MET A 1 304 ? 4.164 -24.312 -4.699 1 93.31 304 MET A C 1
ATOM 2266 O O . MET A 1 304 ? 3.697 -24.141 -3.57 1 93.31 304 MET A O 1
ATOM 2270 N N . GLY A 1 305 ? 3.936 -23.531 -5.738 1 96.44 305 GLY A N 1
ATOM 2271 C CA . GLY A 1 305 ? 2.92 -22.5 -5.598 1 96.44 305 GLY A CA 1
ATOM 2272 C C . GLY A 1 305 ? 1.533 -23.062 -5.34 1 96.44 305 GLY A C 1
ATOM 2273 O O . GLY A 1 305 ? 0.806 -22.562 -4.477 1 96.44 305 GLY A O 1
ATOM 2274 N N . ALA A 1 306 ? 1.222 -24.078 -6.121 1 95.56 306 ALA A N 1
ATOM 2275 C CA . ALA A 1 306 ? -0.046 -24.766 -5.914 1 95.56 306 ALA A CA 1
ATOM 2276 C C . ALA A 1 306 ? -0.133 -25.344 -4.5 1 95.56 306 ALA A C 1
ATOM 2278 O O . ALA A 1 306 ? -1.15 -25.188 -3.82 1 95.56 306 ALA A O 1
ATOM 2279 N N . PHE A 1 307 ? 0.881 -25.891 -4.059 1 93 307 PHE A N 1
ATOM 2280 C CA . PHE A 1 307 ? 0.927 -26.484 -2.729 1 93 307 PHE A CA 1
ATOM 2281 C C . PHE A 1 307 ? 0.801 -25.422 -1.651 1 93 307 PHE A C 1
ATOM 2283 O O . PHE A 1 307 ? -0.001 -25.547 -0.725 1 93 307 PHE A O 1
ATOM 2290 N N . PHE A 1 308 ? 1.573 -24.406 -1.762 1 94.81 308 PHE A N 1
ATOM 2291 C CA . PHE A 1 308 ? 1.649 -23.344 -0.755 1 94.81 308 PHE A CA 1
ATOM 2292 C C . PHE A 1 308 ? 0.296 -22.672 -0.574 1 94.81 308 PHE A C 1
ATOM 2294 O O . PHE A 1 308 ? -0.171 -22.5 0.553 1 94.81 308 PHE A O 1
ATOM 2301 N N . LEU A 1 309 ? -0.32 -22.281 -1.705 1 95.88 309 LEU A N 1
ATOM 2302 C CA . LEU A 1 309 ? -1.584 -21.562 -1.565 1 95.88 309 LEU A CA 1
ATOM 2303 C C . LEU A 1 309 ? -2.676 -22.484 -1.041 1 95.88 309 LEU A C 1
ATOM 2305 O O . LEU A 1 309 ? -3.576 -22.047 -0.322 1 95.88 309 LEU A O 1
ATOM 2309 N N . SER A 1 310 ? -2.602 -23.781 -1.444 1 93.81 310 SER A N 1
ATOM 2310 C CA . SER A 1 310 ? -3.537 -24.75 -0.889 1 93.81 310 SER A CA 1
ATOM 2311 C C . SER A 1 310 ? -3.379 -24.875 0.623 1 93.81 310 SER A C 1
ATOM 2313 O O . SER A 1 310 ? -4.367 -24.984 1.35 1 93.81 310 SER A O 1
ATOM 2315 N N . LEU A 1 311 ? -2.189 -24.875 1.076 1 92.31 311 LEU A N 1
ATOM 2316 C CA . LEU A 1 311 ? -1.927 -24.906 2.512 1 92.31 311 LEU A CA 1
ATOM 2317 C C . LEU A 1 311 ? -2.451 -23.641 3.186 1 92.31 311 LEU A C 1
ATOM 2319 O O . LEU A 1 311 ? -3.033 -23.719 4.27 1 92.31 311 LEU A O 1
ATOM 2323 N N . CYS A 1 312 ? -2.217 -22.547 2.553 1 93.12 312 CYS A N 1
ATOM 2324 C CA . CYS A 1 312 ? -2.705 -21.281 3.096 1 93.12 312 CYS A CA 1
ATOM 2325 C C . CYS A 1 312 ? -4.227 -21.281 3.193 1 93.12 312 CYS A C 1
ATOM 2327 O O . CYS A 1 312 ? -4.789 -20.719 4.133 1 93.12 312 CYS A O 1
ATOM 2329 N N . ASP A 1 313 ? -4.836 -21.875 2.188 1 92.12 313 ASP A N 1
ATOM 2330 C CA . ASP A 1 313 ? -6.293 -21.953 2.203 1 92.12 313 ASP A CA 1
ATOM 2331 C C . ASP A 1 313 ? -6.781 -22.781 3.389 1 92.12 313 ASP A C 1
ATOM 2333 O O . ASP A 1 313 ? -7.758 -22.422 4.047 1 92.12 313 ASP A O 1
ATOM 2337 N N . LEU A 1 314 ? -6.152 -23.875 3.646 1 88.38 314 LEU A N 1
ATOM 2338 C CA . LEU A 1 314 ? -6.512 -24.703 4.785 1 88.38 314 LEU A CA 1
ATOM 2339 C C . LEU A 1 314 ? -6.324 -23.953 6.098 1 88.38 314 LEU A C 1
ATOM 2341 O O . LEU A 1 314 ? -7.18 -24.031 6.984 1 88.38 314 LEU A O 1
ATOM 2345 N N . VAL A 1 315 ? -5.25 -23.266 6.164 1 87.69 315 VAL A N 1
ATOM 2346 C CA . VAL A 1 315 ? -4.965 -22.5 7.371 1 87.69 315 VAL A CA 1
ATOM 2347 C C . VAL A 1 315 ? -6.016 -21.391 7.543 1 87.69 315 VAL A C 1
ATOM 2349 O O . VAL A 1 315 ? -6.465 -21.125 8.656 1 87.69 315 VAL A O 1
ATOM 2352 N N . SER A 1 316 ? -6.348 -20.766 6.461 1 86.88 316 SER A N 1
ATOM 2353 C CA . SER A 1 316 ? -7.312 -19.672 6.492 1 86.88 316 SER A CA 1
ATOM 2354 C C . SER A 1 316 ? -8.672 -20.141 7.004 1 86.88 316 SER A C 1
ATOM 2356 O O . SER A 1 316 ? -9.406 -19.375 7.625 1 86.88 316 SER A O 1
ATOM 2358 N N . ARG A 1 317 ? -9.078 -21.328 6.781 1 83.5 317 ARG A N 1
ATOM 2359 C CA . ARG A 1 317 ? -10.359 -21.906 7.18 1 83.5 317 ARG A CA 1
ATOM 2360 C C . ARG A 1 317 ? -10.367 -22.25 8.664 1 83.5 317 ARG A C 1
ATOM 2362 O O . ARG A 1 317 ? -11.422 -22.234 9.305 1 83.5 317 ARG A O 1
ATOM 2369 N N . TYR A 1 318 ? -9.219 -22.438 9.227 1 79.25 318 TYR A N 1
ATOM 2370 C CA . TYR A 1 318 ? -9.195 -22.984 10.578 1 79.25 318 TYR A CA 1
ATOM 2371 C C . TYR A 1 318 ? -8.711 -21.953 11.578 1 79.25 318 TYR A C 1
ATOM 2373 O O . TYR A 1 318 ? -8.891 -22.109 12.789 1 79.25 318 TYR A O 1
ATOM 2381 N N . LEU A 1 319 ? -8.102 -20.891 11.141 1 73.69 319 LEU A N 1
ATOM 2382 C CA . LEU A 1 319 ? -7.578 -19.859 12.047 1 73.69 319 LEU A CA 1
ATOM 2383 C C . LEU A 1 319 ? -8.695 -19.25 12.883 1 73.69 319 LEU A C 1
ATOM 2385 O O . LEU A 1 319 ? -8.492 -18.938 14.055 1 73.69 319 LEU A O 1
ATOM 2389 N N . ASN A 1 320 ? -9.828 -19 12.336 1 67.69 320 ASN A N 1
ATOM 2390 C CA . ASN A 1 320 ? -10.961 -18.422 13.055 1 67.69 320 ASN A CA 1
ATOM 2391 C C . ASN A 1 320 ? -12.242 -19.219 12.82 1 67.69 320 ASN A C 1
ATOM 2393 O O . ASN A 1 320 ? -13.273 -18.656 12.461 1 67.69 320 ASN A O 1
ATOM 2397 N N . TYR A 1 321 ? -12.211 -20.453 13.094 1 64.88 321 TYR A N 1
ATOM 2398 C CA . TYR A 1 321 ? -13.367 -21.328 12.898 1 64.88 321 TYR A CA 1
ATOM 2399 C C . TYR A 1 321 ? -14.492 -20.969 13.852 1 64.88 321 TYR A C 1
ATOM 2401 O O . TYR A 1 321 ? -14.258 -20.688 15.023 1 64.88 321 TYR A O 1
ATOM 2409 N N . PRO A 1 322 ? -15.656 -20.797 13.156 1 66.62 322 PRO A N 1
ATOM 2410 C CA . PRO A 1 322 ? -16.203 -21.219 11.867 1 66.62 322 PRO A CA 1
ATOM 2411 C C . PRO A 1 322 ? -16.141 -20.109 10.805 1 66.62 322 PRO A C 1
ATOM 2413 O O . PRO A 1 322 ? -16.578 -20.312 9.672 1 66.62 322 PRO A O 1
ATOM 2416 N N . PHE A 1 323 ? -15.555 -19.047 11.359 1 68.19 323 PHE A N 1
ATOM 2417 C CA . PHE A 1 323 ? -15.398 -17.969 10.383 1 68.19 323 PHE A CA 1
ATOM 2418 C C . PHE A 1 323 ? -14.109 -18.125 9.594 1 68.19 323 PHE A C 1
ATOM 2420 O O . PHE A 1 323 ? -13.125 -18.656 10.109 1 68.19 323 PHE A O 1
ATOM 2427 N N . GLU A 1 324 ? -14.164 -17.875 8.359 1 76.19 324 GLU A N 1
ATOM 2428 C CA . GLU A 1 324 ? -12.984 -18.016 7.516 1 76.19 324 GLU A CA 1
ATOM 2429 C C . GLU A 1 324 ? -12.219 -16.703 7.398 1 76.19 324 GLU A C 1
ATOM 2431 O O . GLU A 1 324 ? -12.82 -15.641 7.242 1 76.19 324 GLU A O 1
ATOM 2436 N N . THR A 1 325 ? -10.914 -16.766 7.707 1 79.06 325 THR A N 1
ATOM 2437 C CA . THR A 1 325 ? -10.023 -15.641 7.445 1 79.06 325 THR A CA 1
ATOM 2438 C C . THR A 1 325 ? -9.695 -15.547 5.957 1 79.06 325 THR A C 1
ATOM 2440 O O . THR A 1 325 ? -9.469 -16.562 5.301 1 79.06 325 THR A O 1
ATOM 2443 N N . PRO A 1 326 ? -9.734 -14.359 5.48 1 83.25 326 PRO A N 1
ATOM 2444 C CA . PRO A 1 326 ? -9.328 -14.242 4.078 1 83.25 326 PRO A CA 1
ATOM 2445 C C . PRO A 1 326 ? -7.926 -14.789 3.822 1 83.25 326 PRO A C 1
ATOM 2447 O O . PRO A 1 326 ? -7.004 -14.523 4.594 1 83.25 326 PRO A O 1
ATOM 2450 N N . ILE A 1 327 ? -7.754 -15.555 2.822 1 89.12 327 ILE A N 1
ATOM 2451 C CA . ILE A 1 327 ? -6.508 -16.25 2.5 1 89.12 327 ILE A CA 1
ATOM 2452 C C . ILE A 1 327 ? -5.395 -15.219 2.289 1 89.12 327 ILE A C 1
ATOM 2454 O O . ILE A 1 327 ? -4.227 -15.5 2.574 1 89.12 327 ILE A O 1
ATOM 2458 N N . GLY A 1 328 ? -5.727 -14.023 1.821 1 88.56 328 GLY A N 1
ATOM 2459 C CA . GLY A 1 328 ? -4.762 -12.953 1.614 1 88.56 328 GLY A CA 1
ATOM 2460 C C . GLY A 1 328 ? -4.066 -12.523 2.891 1 88.56 328 GLY A C 1
ATOM 2461 O O . GLY A 1 328 ? -2.906 -12.109 2.861 1 88.56 328 GLY A O 1
ATOM 2462 N N . VAL A 1 329 ? -4.762 -12.633 3.982 1 85.94 329 VAL A N 1
ATOM 2463 C CA . VAL A 1 329 ? -4.18 -12.297 5.277 1 85.94 329 VAL A CA 1
ATOM 2464 C C . VAL A 1 329 ? -3.104 -13.312 5.641 1 85.94 329 VAL A C 1
ATOM 2466 O O . VAL A 1 329 ? -2.029 -12.945 6.125 1 85.94 329 VAL A O 1
ATOM 2469 N N . VAL A 1 330 ? -3.377 -14.539 5.371 1 89.75 330 VAL A N 1
ATOM 2470 C CA . VAL A 1 330 ? -2.439 -15.617 5.691 1 89.75 330 VAL A CA 1
ATOM 2471 C C . VAL A 1 330 ? -1.17 -15.461 4.855 1 89.75 330 VAL A C 1
ATOM 2473 O O . VAL A 1 330 ? -0.059 -15.531 5.387 1 89.75 330 VAL A O 1
ATOM 2476 N N . THR A 1 331 ? -1.335 -15.18 3.576 1 93 331 THR A N 1
ATOM 2477 C CA . THR A 1 331 ? -0.168 -15.016 2.717 1 93 331 THR A CA 1
ATOM 2478 C C . THR A 1 331 ? 0.618 -13.766 3.098 1 93 331 THR A C 1
ATOM 2480 O O . THR A 1 331 ? 1.845 -13.742 2.982 1 93 331 THR A O 1
ATOM 2483 N N . THR A 1 332 ? -0.05 -12.75 3.564 1 90.69 332 THR A N 1
ATOM 2484 C CA . THR A 1 332 ? 0.618 -11.523 3.979 1 90.69 332 THR A CA 1
ATOM 2485 C C . THR A 1 332 ? 1.41 -11.742 5.266 1 90.69 332 THR A C 1
ATOM 2487 O O . THR A 1 332 ? 2.518 -11.227 5.414 1 90.69 332 THR A O 1
ATOM 2490 N N . ILE A 1 333 ? 0.867 -12.5 6.184 1 89.94 333 ILE A N 1
ATOM 2491 C CA . ILE A 1 333 ? 1.524 -12.797 7.449 1 89.94 333 ILE A CA 1
ATOM 2492 C C . ILE A 1 333 ? 2.83 -13.547 7.191 1 89.94 333 ILE A C 1
ATOM 2494 O O . ILE A 1 333 ? 3.834 -13.312 7.871 1 89.94 333 ILE A O 1
ATOM 2498 N N . ILE A 1 334 ? 2.803 -14.312 6.172 1 92.5 334 ILE A N 1
ATOM 2499 C CA . ILE A 1 334 ? 3.996 -15.07 5.809 1 92.5 334 ILE A CA 1
ATOM 2500 C C . ILE A 1 334 ? 4.891 -14.219 4.91 1 92.5 334 ILE A C 1
ATOM 2502 O O . ILE A 1 334 ? 6.105 -14.148 5.113 1 92.5 334 ILE A O 1
ATOM 2506 N N . GLY A 1 335 ? 4.309 -13.578 4.031 1 93.44 335 GLY A N 1
ATOM 2507 C CA . GLY A 1 335 ? 5.008 -12.875 2.973 1 93.44 335 GLY A CA 1
ATOM 2508 C C . GLY A 1 335 ? 5.77 -11.656 3.471 1 93.44 335 GLY A C 1
ATOM 2509 O O . GLY A 1 335 ? 6.887 -11.391 3.02 1 93.44 335 GLY A O 1
ATOM 2510 N N . VAL A 1 336 ? 5.207 -10.914 4.398 1 90.94 336 VAL A N 1
ATOM 2511 C CA . VAL A 1 336 ? 5.824 -9.672 4.852 1 90.94 336 VAL A CA 1
ATOM 2512 C C . VAL A 1 336 ? 7.117 -9.984 5.605 1 90.94 336 VAL A C 1
ATOM 2514 O O . VAL A 1 336 ? 8.172 -9.438 5.293 1 90.94 336 VAL A O 1
ATOM 2517 N N . PRO A 1 337 ? 7.105 -10.875 6.574 1 89.5 337 PRO A N 1
ATOM 2518 C CA . PRO A 1 337 ? 8.375 -11.242 7.203 1 89.5 337 PRO A CA 1
ATOM 2519 C C . PRO A 1 337 ? 9.398 -11.766 6.203 1 89.5 337 PRO A C 1
ATOM 2521 O O . PRO A 1 337 ? 10.586 -11.461 6.312 1 89.5 337 PRO A O 1
ATOM 2524 N N . PHE A 1 338 ? 8.953 -12.508 5.246 1 91.31 338 PHE A N 1
ATOM 2525 C CA . PHE A 1 338 ? 9.844 -13.016 4.215 1 91.31 338 PHE A CA 1
ATOM 2526 C C . PHE A 1 338 ? 10.453 -11.875 3.406 1 91.31 338 PHE A C 1
ATOM 2528 O O . PHE A 1 338 ? 11.648 -11.883 3.115 1 91.31 338 PHE A O 1
ATOM 2535 N N . PHE A 1 339 ? 9.656 -10.945 3.037 1 90 339 PHE A N 1
ATOM 2536 C CA . PHE A 1 339 ? 10.133 -9.773 2.307 1 90 339 PHE A CA 1
ATOM 2537 C C . PHE A 1 339 ? 11.195 -9.031 3.105 1 90 339 PHE A C 1
ATOM 2539 O O . PHE A 1 339 ? 12.234 -8.656 2.561 1 90 339 PHE A O 1
ATOM 2546 N N . LEU A 1 340 ? 10.906 -8.844 4.359 1 86.31 340 LEU A N 1
ATOM 2547 C CA . LEU A 1 340 ? 11.844 -8.141 5.227 1 86.31 340 LEU A CA 1
ATOM 2548 C C . LEU A 1 340 ? 13.156 -8.906 5.344 1 86.31 340 LEU A C 1
ATOM 2550 O O . LEU A 1 340 ? 14.227 -8.305 5.379 1 86.31 340 LEU A O 1
ATOM 2554 N N . TYR A 1 341 ? 13.039 -10.164 5.371 1 86.44 341 TYR A N 1
ATOM 2555 C CA . TYR A 1 341 ? 14.227 -11.008 5.375 1 86.44 341 TYR A CA 1
ATOM 2556 C C . TYR A 1 341 ? 15.023 -10.836 4.09 1 86.44 341 TYR A C 1
ATOM 2558 O O . TYR A 1 341 ? 16.25 -10.734 4.125 1 86.44 341 TYR A O 1
ATOM 2566 N N . LEU A 1 342 ? 14.359 -10.75 3.008 1 86.25 342 LEU A N 1
ATOM 2567 C CA . LEU A 1 342 ? 15.016 -10.633 1.71 1 86.25 342 LEU A CA 1
ATOM 2568 C C . LEU A 1 342 ? 15.695 -9.273 1.566 1 86.25 342 LEU A C 1
ATOM 2570 O O . LEU A 1 342 ? 16.781 -9.172 1 1 86.25 342 LEU A O 1
ATOM 2574 N N . ILE A 1 343 ? 15.055 -8.242 1.977 1 82.19 343 ILE A N 1
ATOM 2575 C CA . ILE A 1 343 ? 15.648 -6.914 1.896 1 82.19 343 ILE A CA 1
ATOM 2576 C C . ILE A 1 343 ? 16.938 -6.875 2.725 1 82.19 343 ILE A C 1
ATOM 2578 O O . ILE A 1 343 ? 17.891 -6.199 2.357 1 82.19 343 ILE A O 1
ATOM 2582 N N . ARG A 1 344 ? 16.906 -7.57 3.795 1 81.06 344 ARG A N 1
ATOM 2583 C CA . ARG A 1 344 ? 18.062 -7.629 4.68 1 81.06 344 ARG A CA 1
ATOM 2584 C C . ARG A 1 344 ? 19.219 -8.383 4.027 1 81.06 344 ARG A C 1
ATOM 2586 O O . ARG A 1 344 ? 20.375 -7.965 4.121 1 81.06 344 ARG A O 1
ATOM 2593 N N . THR A 1 345 ? 18.938 -9.43 3.324 1 81.81 345 THR A N 1
ATOM 2594 C CA . THR A 1 345 ? 19.984 -10.328 2.863 1 81.81 345 THR A CA 1
ATOM 2595 C C . THR A 1 345 ? 20.344 -10.039 1.407 1 81.81 345 THR A C 1
ATOM 2597 O O . THR A 1 345 ? 21.469 -10.266 0.984 1 81.81 345 THR A O 1
ATOM 2600 N N . ARG A 1 346 ? 19.422 -9.555 0.644 1 72.81 346 ARG A N 1
ATOM 2601 C CA . ARG A 1 346 ? 19.625 -9.461 -0.797 1 72.81 346 ARG A CA 1
ATOM 2602 C C . ARG A 1 346 ? 19.359 -8.047 -1.299 1 72.81 346 ARG A C 1
ATOM 2604 O O . ARG A 1 346 ? 19.422 -7.789 -2.502 1 72.81 346 ARG A O 1
ATOM 2611 N N . GLY A 1 347 ? 19.047 -7.188 -0.437 1 62.06 347 GLY A N 1
ATOM 2612 C CA . GLY A 1 347 ? 18.703 -5.836 -0.842 1 62.06 347 GLY A CA 1
ATOM 2613 C C . GLY A 1 347 ? 19.906 -4.988 -1.212 1 62.06 347 GLY A C 1
ATOM 2614 O O . GLY A 1 347 ? 19.75 -3.857 -1.676 1 62.06 347 GLY A O 1
ATOM 2615 N N . GLY A 1 348 ? 21.125 -5.535 -1.032 1 57.62 348 GLY A N 1
ATOM 2616 C CA . GLY A 1 348 ? 22.344 -4.773 -1.262 1 57.62 348 GLY A CA 1
ATOM 2617 C C . GLY A 1 348 ? 22.719 -4.68 -2.729 1 57.62 348 GLY A C 1
ATOM 2618 O O . GLY A 1 348 ? 22.188 -5.41 -3.561 1 57.62 348 GLY A O 1
ATOM 2619 N N . GLU A 1 349 ? 23.359 -3.473 -3.197 1 55.25 349 GLU A N 1
ATOM 2620 C CA . GLU A 1 349 ? 23.828 -3.111 -4.531 1 55.25 349 GLU A CA 1
ATOM 2621 C C . GLU A 1 349 ? 24.562 -4.27 -5.188 1 55.25 349 GLU A C 1
ATOM 2623 O O . GLU A 1 349 ? 24.688 -4.324 -6.414 1 55.25 349 GLU A O 1
ATOM 2628 N N . LYS A 1 350 ? 25.328 -5.094 -4.43 1 45.59 350 LYS A N 1
ATOM 2629 C CA . LYS A 1 350 ? 26.203 -6.07 -5.066 1 45.59 350 LYS A CA 1
ATOM 2630 C C . LYS A 1 350 ? 25.391 -7.125 -5.816 1 45.59 350 LYS A C 1
ATOM 2632 O O . LYS A 1 350 ? 25.938 -7.883 -6.617 1 45.59 350 LYS A O 1
ATOM 2637 N N . HIS A 1 351 ? 24.312 -7.414 -5.586 1 41.62 351 HIS A N 1
ATOM 2638 C CA . HIS A 1 351 ? 23.562 -8.461 -6.285 1 41.62 351 HIS A CA 1
ATOM 2639 C C . HIS A 1 351 ? 22.688 -7.875 -7.387 1 41.62 351 HIS A C 1
ATOM 2641 O O . HIS A 1 351 ? 21.797 -8.547 -7.895 1 41.62 351 HIS A O 1
ATOM 2647 N N . ALA A 1 352 ? 22.891 -6.645 -7.703 1 35.84 352 ALA A N 1
ATOM 2648 C CA . ALA A 1 352 ? 22.328 -6.051 -8.914 1 35.84 352 ALA A CA 1
ATOM 2649 C C . ALA A 1 352 ? 23.312 -6.148 -10.078 1 35.84 352 ALA A C 1
ATOM 2651 O O . ALA A 1 352 ? 24.516 -6.051 -9.891 1 35.84 352 ALA A O 1
ATOM 2652 N N . MET B 1 1 ? 45.219 47.938 9.695 1 40.72 1 MET B N 1
ATOM 2653 C CA . MET B 1 1 ? 43.875 48.438 9.531 1 40.72 1 MET B CA 1
ATOM 2654 C C . MET B 1 1 ? 43.219 47.875 8.281 1 40.72 1 MET B C 1
ATOM 2656 O O . MET B 1 1 ? 42 48.031 8.078 1 40.72 1 MET B O 1
ATOM 2660 N N . GLY B 1 2 ? 43.938 47.438 7.258 1 52.47 2 GLY B N 1
ATOM 2661 C CA . GLY B 1 2 ? 43.5 46.969 5.961 1 52.47 2 GLY B CA 1
ATOM 2662 C C . GLY B 1 2 ? 42.906 45.562 6.016 1 52.47 2 GLY B C 1
ATOM 2663 O O . GLY B 1 2 ? 42.281 45.125 5.055 1 52.47 2 GLY B O 1
ATOM 2664 N N . ASP B 1 3 ? 43.281 44.719 6.855 1 55.16 3 ASP B N 1
ATOM 2665 C CA . ASP B 1 3 ? 42.906 43.281 6.855 1 55.16 3 ASP B CA 1
ATOM 2666 C C . ASP B 1 3 ? 41.531 43.094 7.457 1 55.16 3 ASP B C 1
ATOM 2668 O O . ASP B 1 3 ? 41.031 41.938 7.531 1 55.16 3 ASP B O 1
ATOM 2672 N N . GLU B 1 4 ? 40.906 44.062 8.203 1 57.06 4 GLU B N 1
ATOM 2673 C CA . GLU B 1 4 ? 39.594 43.938 8.852 1 57.06 4 GLU B CA 1
ATOM 2674 C C . GLU B 1 4 ? 38.469 44.094 7.848 1 57.06 4 GLU B C 1
ATOM 2676 O O . GLU B 1 4 ? 37.312 43.719 8.141 1 57.06 4 GLU B O 1
ATOM 2681 N N . GLU B 1 5 ? 38.688 44.5 6.652 1 58.56 5 GLU B N 1
ATOM 2682 C CA . GLU B 1 5 ? 37.656 44.844 5.699 1 58.56 5 GLU B CA 1
ATOM 2683 C C . GLU B 1 5 ? 37.031 43.594 5.082 1 58.56 5 GLU B C 1
ATOM 2685 O O . GLU B 1 5 ? 35.781 43.5 4.969 1 58.56 5 GLU B O 1
ATOM 2690 N N . PRO B 1 6 ? 37.844 42.594 4.84 1 63.38 6 PRO B N 1
ATOM 2691 C CA . PRO B 1 6 ? 37.219 41.438 4.18 1 63.38 6 PRO B CA 1
ATOM 2692 C C . PRO B 1 6 ? 36.344 40.625 5.125 1 63.38 6 PRO B C 1
ATOM 2694 O O . PRO B 1 6 ? 35.312 40.062 4.707 1 63.38 6 PRO B O 1
ATOM 2697 N N . VAL B 1 7 ? 36.594 40.562 6.363 1 59.78 7 VAL B N 1
ATOM 2698 C CA . VAL B 1 7 ? 35.844 39.781 7.34 1 59.78 7 VAL B CA 1
ATOM 2699 C C . VAL B 1 7 ? 34.5 40.469 7.629 1 59.78 7 VAL B C 1
ATOM 2701 O O . VAL B 1 7 ? 33.5 39.812 7.797 1 59.78 7 VAL B O 1
ATOM 2704 N N . VAL B 1 8 ? 34.594 41.812 7.711 1 58.66 8 VAL B N 1
ATOM 2705 C CA . VAL B 1 8 ? 33.375 42.562 7.977 1 58.66 8 VAL B CA 1
ATOM 2706 C C . VAL B 1 8 ? 32.438 42.438 6.781 1 58.66 8 VAL B C 1
ATOM 2708 O O . VAL B 1 8 ? 31.203 42.344 6.953 1 58.66 8 VAL B O 1
ATOM 2711 N N . SER B 1 9 ? 33 42.312 5.621 1 65.94 9 SER B N 1
ATOM 2712 C CA . SER B 1 9 ? 32.188 42.219 4.418 1 65.94 9 SER B CA 1
ATOM 2713 C C . SER B 1 9 ? 31.547 40.812 4.309 1 65.94 9 SER B C 1
ATOM 2715 O O . SER B 1 9 ? 30.375 40.688 3.936 1 65.94 9 SER B O 1
ATOM 2717 N N . LEU B 1 10 ? 32.25 39.781 4.645 1 62.53 10 LEU B N 1
ATOM 2718 C CA . LEU B 1 10 ? 31.719 38.406 4.652 1 62.53 10 LEU B CA 1
ATOM 2719 C C . LEU B 1 10 ? 30.641 38.25 5.723 1 62.53 10 LEU B C 1
ATOM 2721 O O . LEU B 1 10 ? 29.641 37.594 5.5 1 62.53 10 LEU B O 1
ATOM 2725 N N . TYR B 1 11 ? 30.875 38.875 6.879 1 54.53 11 TYR B N 1
ATOM 2726 C CA . TYR B 1 11 ? 29.906 38.875 7.961 1 54.53 11 TYR B CA 1
ATOM 2727 C C . TYR B 1 11 ? 28.641 39.625 7.562 1 54.53 11 TYR B C 1
ATOM 2729 O O . TYR B 1 11 ? 27.531 39.156 7.832 1 54.53 11 TYR B O 1
ATOM 2737 N N . LYS B 1 12 ? 28.75 40.719 6.957 1 59.06 12 LYS B N 1
ATOM 2738 C CA . LYS B 1 12 ? 27.609 41.531 6.508 1 59.06 12 LYS B CA 1
ATOM 2739 C C . LYS B 1 12 ? 26.828 40.781 5.426 1 59.06 12 LYS B C 1
ATOM 2741 O O . LYS B 1 12 ? 25.594 40.812 5.402 1 59.06 12 LYS B O 1
ATOM 2746 N N . GLU B 1 13 ? 27.547 40.094 4.582 1 59.44 13 GLU B N 1
ATOM 2747 C CA . GLU B 1 13 ? 26.891 39.281 3.545 1 59.44 13 GLU B CA 1
ATOM 2748 C C . GLU B 1 13 ? 26.141 38.125 4.148 1 59.44 13 GLU B C 1
ATOM 2750 O O . GLU B 1 13 ? 25.031 37.812 3.719 1 59.44 13 GLU B O 1
ATOM 2755 N N . LYS B 1 14 ? 26.703 37.469 5.16 1 55.22 14 LYS B N 1
ATOM 2756 C CA . LYS B 1 14 ? 26.047 36.344 5.844 1 55.22 14 LYS B CA 1
ATOM 2757 C C . LYS B 1 14 ? 24.828 36.812 6.625 1 55.22 14 LYS B C 1
ATOM 2759 O O . LYS B 1 14 ? 23.797 36.156 6.637 1 55.22 14 LYS B O 1
ATOM 2764 N N . VAL B 1 15 ? 24.969 38.031 7.262 1 52.28 15 VAL B N 1
ATOM 2765 C CA . VAL B 1 15 ? 23.859 38.594 8.031 1 52.28 15 VAL B CA 1
ATOM 2766 C C . VAL B 1 15 ? 22.75 39.062 7.086 1 52.28 15 VAL B C 1
ATOM 2768 O O . VAL B 1 15 ? 21.578 38.875 7.383 1 52.28 15 VAL B O 1
ATOM 2771 N N . SER B 1 16 ? 23.172 39.656 6.031 1 59.09 16 SER B N 1
ATOM 2772 C CA . SER B 1 16 ? 22.203 40.094 5.039 1 59.09 16 SER B CA 1
ATOM 2773 C C . SER B 1 16 ? 21.469 38.875 4.43 1 59.09 16 SER B C 1
ATOM 2775 O O . SER B 1 16 ? 20.25 38.938 4.219 1 59.09 16 SER B O 1
ATOM 2777 N N . LYS B 1 17 ? 22.156 37.812 4.148 1 58.53 17 LYS B N 1
ATOM 2778 C CA . LYS B 1 17 ? 21.516 36.625 3.633 1 58.53 17 LYS B CA 1
ATOM 2779 C C . LYS B 1 17 ? 20.562 36 4.66 1 58.53 17 LYS B C 1
ATOM 2781 O O . LYS B 1 17 ? 19.5 35.5 4.309 1 58.53 17 LYS B O 1
ATOM 2786 N N . LEU B 1 18 ? 20.922 36.25 5.836 1 56.69 18 LEU B N 1
ATOM 2787 C CA . LEU B 1 18 ? 20.094 35.75 6.93 1 56.69 18 LEU B CA 1
ATOM 2788 C C . LEU B 1 18 ? 18.844 36.625 7.094 1 56.69 18 LEU B C 1
ATOM 2790 O O . LEU B 1 18 ? 17.75 36.125 7.344 1 56.69 18 LEU B O 1
ATOM 2794 N N . LYS B 1 19 ? 19.047 37.938 7.082 1 58.94 19 LYS B N 1
ATOM 2795 C CA . LYS B 1 19 ? 17.922 38.875 7.191 1 58.94 19 LYS B CA 1
ATOM 2796 C C . LYS B 1 19 ? 16.969 38.719 6.012 1 58.94 19 LYS B C 1
ATOM 2798 O O . LYS B 1 19 ? 15.758 38.781 6.18 1 58.94 19 LYS B O 1
ATOM 2803 N N . GLN B 1 20 ? 17.547 38.688 4.84 1 62.22 20 GLN B N 1
ATOM 2804 C CA . GLN B 1 20 ? 16.734 38.469 3.645 1 62.22 20 GLN B CA 1
ATOM 2805 C C . GLN B 1 20 ? 15.953 37.156 3.734 1 62.22 20 GLN B C 1
ATOM 2807 O O . GLN B 1 20 ? 14.789 37.094 3.32 1 62.22 20 GLN B O 1
ATOM 2812 N N . SER B 1 21 ? 16.594 36.25 4.293 1 67.44 21 SER B N 1
ATOM 2813 C CA . SER B 1 21 ? 15.922 34.969 4.504 1 67.44 21 SER B CA 1
ATOM 2814 C C . SER B 1 21 ? 14.781 35.094 5.512 1 67.44 21 SER B C 1
ATOM 2816 O O . SER B 1 21 ? 13.703 34.531 5.316 1 67.44 21 SER B O 1
ATOM 2818 N N . ALA B 1 22 ? 15.016 36.031 6.402 1 69.56 22 ALA B N 1
ATOM 2819 C CA . ALA B 1 22 ? 14 36.25 7.426 1 69.56 22 ALA B CA 1
ATOM 2820 C C . ALA B 1 22 ? 12.812 37.031 6.859 1 69.56 22 ALA B C 1
ATOM 2822 O O . ALA B 1 22 ? 11.664 36.719 7.176 1 69.56 22 ALA B O 1
ATOM 2823 N N . LYS B 1 23 ? 13.078 38.125 6.121 1 75.44 23 LYS B N 1
ATOM 2824 C CA . LYS B 1 23 ? 12 38.906 5.5 1 75.44 23 LYS B CA 1
ATOM 2825 C C . LYS B 1 23 ? 11.18 38.031 4.555 1 75.44 23 LYS B C 1
ATOM 2827 O O . LYS B 1 23 ? 9.945 38.125 4.539 1 75.44 23 LYS B O 1
ATOM 2832 N N . ARG B 1 24 ? 11.836 37.25 3.816 1 74.88 24 ARG B N 1
ATOM 2833 C CA . ARG B 1 24 ? 11.156 36.312 2.91 1 74.88 24 ARG B CA 1
ATOM 2834 C C . ARG B 1 24 ? 10.273 35.344 3.684 1 74.88 24 ARG B C 1
ATOM 2836 O O . ARG B 1 24 ? 9.141 35.094 3.275 1 74.88 24 ARG B O 1
ATOM 2843 N N . THR B 1 25 ? 10.781 34.938 4.742 1 76.38 25 THR B N 1
ATOM 2844 C CA . THR B 1 25 ? 10.031 34 5.59 1 76.38 25 THR B CA 1
ATOM 2845 C C . THR B 1 25 ? 8.781 34.688 6.152 1 76.38 25 THR B C 1
ATOM 2847 O O . THR B 1 25 ? 7.699 34.094 6.168 1 76.38 25 THR B O 1
ATOM 2850 N N . LEU B 1 26 ? 8.906 35.906 6.512 1 79.62 26 LEU B N 1
ATOM 2851 C CA . LEU B 1 26 ? 7.785 36.625 7.07 1 79.62 26 LEU B CA 1
ATOM 2852 C C . LEU B 1 26 ? 6.711 36.875 6.016 1 79.62 26 LEU B C 1
ATOM 2854 O O . LEU B 1 26 ? 5.52 36.75 6.301 1 79.62 26 LEU B O 1
ATOM 2858 N N . ILE B 1 27 ? 7.109 37.281 4.867 1 79.56 27 ILE B N 1
ATOM 2859 C CA . ILE B 1 27 ? 6.176 37.531 3.771 1 79.56 27 ILE B CA 1
ATOM 2860 C C . ILE B 1 27 ? 5.414 36.25 3.439 1 79.56 27 ILE B C 1
ATOM 2862 O O . ILE B 1 27 ? 4.199 36.281 3.227 1 79.56 27 ILE B O 1
ATOM 2866 N N . ILE B 1 28 ? 6.074 35.188 3.516 1 75.5 28 ILE B N 1
ATOM 2867 C CA . ILE B 1 28 ? 5.449 33.906 3.201 1 75.5 28 ILE B CA 1
ATOM 2868 C C . ILE B 1 28 ? 4.426 33.531 4.277 1 75.5 28 ILE B C 1
ATOM 2870 O O . ILE B 1 28 ? 3.324 33.094 3.965 1 75.5 28 ILE B O 1
ATOM 2874 N N . PHE B 1 29 ? 4.746 33.875 5.434 1 81.88 29 PHE B N 1
ATOM 2875 C CA . PHE B 1 29 ? 3.832 33.594 6.539 1 81.88 29 PHE B CA 1
ATOM 2876 C C . PHE B 1 29 ? 2.586 34.438 6.441 1 81.88 29 PHE B C 1
ATOM 2878 O O . PHE B 1 29 ? 1.469 33.969 6.648 1 81.88 29 PHE B O 1
ATOM 2885 N N . ILE B 1 30 ? 2.777 35.688 6.074 1 82.69 30 ILE B N 1
ATOM 2886 C CA . ILE B 1 30 ? 1.657 36.594 5.977 1 82.69 30 ILE B CA 1
ATOM 2887 C C . ILE B 1 30 ? 0.764 36.219 4.801 1 82.69 30 ILE B C 1
ATOM 2889 O O . ILE B 1 30 ? -0.456 36.094 4.949 1 82.69 30 ILE B O 1
ATOM 2893 N N . ILE B 1 31 ? 1.353 35.938 3.727 1 82.56 31 ILE B N 1
ATOM 2894 C CA . ILE B 1 31 ? 0.613 35.594 2.521 1 82.56 31 ILE B CA 1
ATOM 2895 C C . ILE B 1 31 ? -0.14 34.281 2.746 1 82.56 31 ILE B C 1
ATOM 2897 O O . ILE B 1 31 ? -1.315 34.156 2.393 1 82.56 31 ILE B O 1
ATOM 2901 N N . SER B 1 32 ? 0.529 33.344 3.334 1 81.88 32 SER B N 1
ATOM 2902 C CA . SER B 1 32 ? -0.116 32.031 3.59 1 81.8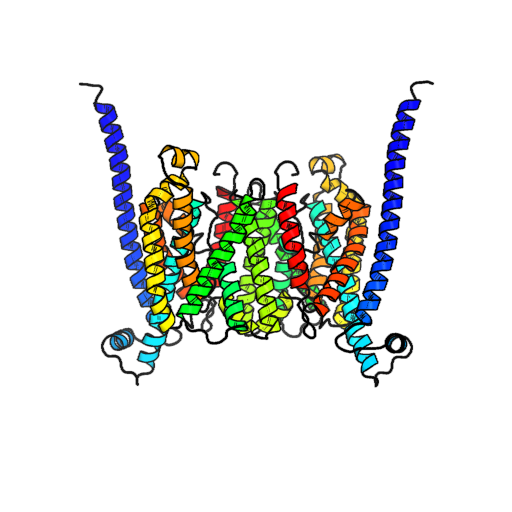8 32 SER B CA 1
ATOM 2903 C C . SER B 1 32 ? -1.298 32.188 4.539 1 81.88 32 SER B C 1
ATOM 2905 O O . SER B 1 32 ? -2.332 31.547 4.367 1 81.88 32 SER B O 1
ATOM 2907 N N . SER B 1 33 ? -1.13 33.062 5.496 1 83.12 33 SER B N 1
ATOM 2908 C CA . SER B 1 33 ? -2.203 33.281 6.457 1 83.12 33 SER B CA 1
ATOM 2909 C C . SER B 1 33 ? -3.416 33.938 5.793 1 83.12 33 SER B C 1
ATOM 2911 O O . SER B 1 33 ? -4.555 33.562 6.09 1 83.12 33 SER B O 1
ATOM 2913 N N . ILE B 1 34 ? -3.16 34.844 4.953 1 87.06 34 ILE B N 1
ATOM 2914 C CA . ILE B 1 34 ? -4.242 35.5 4.223 1 87.06 34 ILE B CA 1
ATOM 2915 C C . ILE B 1 34 ? -4.965 34.469 3.348 1 87.06 34 ILE B C 1
ATOM 2917 O O . ILE B 1 34 ? -6.195 34.438 3.314 1 87.06 34 ILE B O 1
ATOM 2921 N N . PHE B 1 35 ? -4.219 33.625 2.738 1 86.44 35 PHE B N 1
ATOM 2922 C CA . PHE B 1 35 ? -4.797 32.625 1.856 1 86.44 35 PHE B CA 1
ATOM 2923 C C . PHE B 1 35 ? -5.59 31.594 2.654 1 86.44 35 PHE B C 1
ATOM 2925 O O . PHE B 1 35 ? -6.609 31.094 2.182 1 86.44 35 PHE B O 1
ATOM 2932 N N . ILE B 1 36 ? -5.137 31.328 3.805 1 88.88 36 ILE B N 1
ATOM 2933 C CA . ILE B 1 36 ? -5.844 30.391 4.672 1 88.88 36 ILE B CA 1
ATOM 2934 C C . ILE B 1 36 ? -7.223 30.953 5.016 1 88.88 36 ILE B C 1
ATOM 2936 O O . ILE B 1 36 ? -8.227 30.234 4.949 1 88.88 36 ILE B O 1
ATOM 2940 N N . VAL B 1 37 ? -7.246 32.25 5.371 1 87.12 37 VAL B N 1
ATOM 2941 C CA . VAL B 1 37 ? -8.508 32.906 5.723 1 87.12 37 VAL B CA 1
ATOM 2942 C C . VAL B 1 37 ? -9.43 32.906 4.508 1 87.12 37 VAL B C 1
ATOM 2944 O O . VAL B 1 37 ? -10.625 32.625 4.625 1 87.12 37 VAL B O 1
ATOM 2947 N N . LEU B 1 38 ? -8.914 33.188 3.389 1 87.06 38 LEU B N 1
ATOM 2948 C CA . LEU B 1 38 ? -9.703 33.25 2.164 1 87.06 38 LEU B CA 1
ATOM 2949 C C . LEU B 1 38 ? -10.281 31.891 1.816 1 87.06 38 LEU B C 1
ATOM 2951 O O . LEU B 1 38 ? -11.469 31.781 1.498 1 87.06 38 LEU B O 1
ATOM 2955 N N . ILE B 1 39 ? -9.469 30.906 1.908 1 87 39 ILE B N 1
ATOM 2956 C CA . ILE B 1 39 ? -9.914 29.562 1.532 1 87 39 ILE B CA 1
ATOM 2957 C C . ILE B 1 39 ? -10.93 29.062 2.551 1 87 39 ILE B C 1
ATOM 2959 O O . ILE B 1 39 ? -11.875 28.344 2.195 1 87 39 ILE B O 1
ATOM 2963 N N . ALA B 1 40 ? -10.672 29.391 3.781 1 86.75 40 ALA B N 1
ATOM 2964 C CA . ALA B 1 40 ? -11.625 29 4.82 1 86.75 40 ALA B CA 1
ATOM 2965 C C . ALA B 1 40 ? -12.992 29.641 4.574 1 86.75 40 ALA B C 1
ATOM 2967 O O . ALA B 1 40 ? -14.023 29 4.715 1 86.75 40 ALA B O 1
ATOM 2968 N N . LEU B 1 41 ? -12.953 30.891 4.188 1 83.69 41 LEU B N 1
ATOM 2969 C CA . LEU B 1 41 ? -14.195 31.594 3.896 1 83.69 41 LEU B CA 1
ATOM 2970 C C . LEU B 1 41 ? -14.898 31 2.686 1 83.69 41 LEU B C 1
ATOM 2972 O O . LEU B 1 41 ? -16.109 30.812 2.697 1 83.69 41 LEU B O 1
ATOM 2976 N N . ILE B 1 42 ? -14.148 30.656 1.73 1 84 42 ILE B N 1
ATOM 2977 C CA . ILE B 1 42 ? -14.703 30.031 0.536 1 84 42 ILE B CA 1
ATOM 2978 C C . ILE B 1 42 ? -15.289 28.672 0.891 1 84 42 ILE B C 1
ATOM 2980 O O . ILE B 1 42 ? -16.375 28.312 0.426 1 84 42 ILE B O 1
ATOM 2984 N N . SER B 1 43 ? -14.602 27.984 1.695 1 84.56 43 SER B N 1
ATOM 2985 C CA . SER B 1 43 ? -15.023 26.656 2.113 1 84.56 43 SER B CA 1
ATOM 2986 C C . SER B 1 43 ? -16.359 26.703 2.842 1 84.56 43 SER B C 1
ATOM 2988 O O . SER B 1 43 ? -17.203 25.812 2.678 1 84.56 43 SER B O 1
ATOM 2990 N N . ILE B 1 44 ? -16.562 27.719 3.553 1 83.94 44 ILE B N 1
ATOM 2991 C CA . ILE B 1 44 ? -17.781 27.844 4.352 1 83.94 44 ILE B CA 1
ATOM 2992 C C . ILE B 1 44 ? -18.922 28.328 3.471 1 83.94 44 ILE B C 1
ATOM 2994 O O . ILE B 1 44 ? -20.078 27.922 3.662 1 83.94 44 ILE B O 1
ATOM 2998 N N . MET B 1 45 ? -18.594 29.078 2.514 1 80.5 45 MET B N 1
ATOM 2999 C CA . MET B 1 45 ? -19.609 29.672 1.667 1 80.5 45 MET B CA 1
ATOM 3000 C C . MET B 1 45 ? -20.094 28.688 0.611 1 80.5 45 MET B C 1
ATOM 3002 O O . MET B 1 45 ? -21.281 28.688 0.249 1 80.5 45 MET B O 1
ATOM 3006 N N . PHE B 1 46 ? -19.188 27.875 0.16 1 75.06 46 PHE B N 1
ATOM 3007 C CA . PHE B 1 46 ? -19.516 27.016 -0.963 1 75.06 46 PHE B CA 1
ATOM 3008 C C . PHE B 1 46 ? -19.688 25.578 -0.502 1 75.06 46 PHE B C 1
ATOM 3010 O O . PHE B 1 46 ? -18.812 25.016 0.169 1 75.06 46 PHE B O 1
ATOM 3017 N N . GLY B 1 47 ? -20.859 25.078 -0.553 1 70.31 47 GLY B N 1
ATOM 3018 C CA . GLY B 1 47 ? -21.219 23.703 -0.283 1 70.31 47 GLY B CA 1
ATOM 3019 C C . GLY B 1 47 ? -22.281 23.172 -1.225 1 70.31 47 GLY B C 1
ATOM 3020 O O . GLY B 1 47 ? -22.453 23.688 -2.33 1 70.31 47 GLY B O 1
ATOM 3021 N N . THR B 1 48 ? -22.844 22.094 -0.963 1 67.62 48 THR B N 1
ATOM 3022 C CA . THR B 1 48 ? -23.875 21.484 -1.782 1 67.62 48 THR B CA 1
ATOM 3023 C C . THR B 1 48 ? -25.062 22.422 -1.934 1 67.62 48 THR B C 1
ATOM 3025 O O . THR B 1 48 ? -25.75 22.406 -2.959 1 67.62 48 THR B O 1
ATOM 3028 N N . LYS B 1 49 ? -25.281 23.188 -0.828 1 73.44 49 LYS B N 1
ATOM 3029 C CA . LYS B 1 49 ? -26.328 24.203 -0.838 1 73.44 49 LYS B CA 1
ATOM 3030 C C . LYS B 1 49 ? -25.75 25.609 -0.877 1 73.44 49 LYS B C 1
ATOM 3032 O O . LYS B 1 49 ? -24.734 25.891 -0.229 1 73.44 49 LYS B O 1
ATOM 3037 N N . ASP B 1 50 ? -26.391 26.406 -1.689 1 78.25 50 ASP B N 1
ATOM 3038 C CA . ASP B 1 50 ? -25.938 27.781 -1.761 1 78.25 50 ASP B CA 1
ATOM 3039 C C . ASP B 1 50 ? -26.406 28.578 -0.543 1 78.25 50 ASP B C 1
ATOM 3041 O O . ASP B 1 50 ? -27.609 28.703 -0.302 1 78.25 50 ASP B O 1
ATOM 3045 N N . ILE B 1 51 ? -25.547 28.969 0.271 1 84 51 ILE B N 1
ATOM 3046 C CA . ILE B 1 51 ? -25.859 29.781 1.438 1 84 51 ILE B CA 1
ATOM 3047 C C . ILE B 1 51 ? -25.156 31.141 1.323 1 84 51 ILE B C 1
ATOM 3049 O O . ILE B 1 51 ? -23.953 31.203 1.086 1 84 51 ILE B O 1
ATOM 3053 N N . SER B 1 52 ? -25.891 32.188 1.447 1 84.5 52 SER B N 1
ATOM 3054 C CA . SER B 1 52 ? -25.359 33.531 1.263 1 84.5 52 SER B CA 1
ATOM 3055 C C . SER B 1 52 ? -24.375 33.906 2.363 1 84.5 52 SER B C 1
ATOM 3057 O O . SER B 1 52 ? -24.422 33.344 3.461 1 84.5 52 SER B O 1
ATOM 3059 N N . ILE B 1 53 ? -23.531 34.844 2.064 1 85.81 53 ILE B N 1
ATOM 3060 C CA . ILE B 1 53 ? -22.516 35.312 2.994 1 85.81 53 ILE B CA 1
ATOM 3061 C C . ILE B 1 53 ? -23.172 35.906 4.23 1 85.81 53 ILE B C 1
ATOM 3063 O O . ILE B 1 53 ? -22.656 35.781 5.344 1 85.81 53 ILE B O 1
ATOM 3067 N N . LEU B 1 54 ? -24.25 36.531 3.986 1 87.44 54 LEU B N 1
ATOM 3068 C CA . LEU B 1 54 ? -24.969 37.156 5.094 1 87.44 54 LEU B CA 1
ATOM 3069 C C . LEU B 1 54 ? -25.516 36.094 6.043 1 87.44 54 LEU B C 1
ATOM 3071 O O . LEU B 1 54 ? -25.484 36.25 7.266 1 87.44 54 LEU B O 1
ATOM 3075 N N . THR B 1 55 ? -26.031 35.094 5.465 1 89 55 THR B N 1
ATOM 3076 C CA . THR B 1 55 ? -26.562 34 6.27 1 89 55 THR B CA 1
ATOM 3077 C C . THR B 1 55 ? -25.438 33.312 7.066 1 89 55 THR B C 1
ATOM 3079 O O . THR B 1 55 ? -25.656 32.906 8.211 1 89 55 THR B O 1
ATOM 3082 N N . VAL B 1 56 ? -24.328 33.219 6.48 1 89.38 56 VAL B N 1
ATOM 3083 C CA . VAL B 1 56 ? -23.172 32.625 7.164 1 89.38 56 VAL B CA 1
ATOM 3084 C C . VAL B 1 56 ? -22.781 33.5 8.352 1 89.38 56 VAL B C 1
ATOM 3086 O O . VAL B 1 56 ? -22.547 33 9.453 1 89.38 56 VAL B O 1
ATOM 3089 N N . TRP B 1 57 ? -22.75 34.781 8.078 1 88.94 57 TRP B N 1
ATOM 3090 C CA . TRP B 1 57 ? -22.406 35.719 9.148 1 88.94 57 TRP B CA 1
ATOM 3091 C C . TRP B 1 57 ? -23.453 35.656 10.266 1 88.94 57 TRP B C 1
ATOM 3093 O O . TRP B 1 57 ? -23.094 35.688 11.445 1 88.94 57 TRP B O 1
ATOM 3103 N N . ASP B 1 58 ? -24.672 35.625 9.891 1 90.44 58 ASP B N 1
ATOM 3104 C CA . ASP B 1 58 ? -25.766 35.531 10.859 1 90.44 58 ASP B CA 1
ATOM 3105 C C . ASP B 1 58 ? -25.688 34.25 11.688 1 90.44 58 ASP B C 1
ATOM 3107 O O . ASP B 1 58 ? -26.031 34.25 12.867 1 90.44 58 ASP B O 1
ATOM 3111 N N . SER B 1 59 ? -25.266 33.25 11.047 1 90.19 59 SER B N 1
ATOM 3112 C CA . SER B 1 59 ? -25.172 31.953 11.727 1 90.19 59 SER B CA 1
ATOM 3113 C C . SER B 1 59 ? -24.125 32 12.844 1 90.19 59 SER B C 1
ATOM 3115 O O . SER B 1 59 ? -24.188 31.203 13.789 1 90.19 59 SER B O 1
ATOM 3117 N N . ILE B 1 60 ? -23.219 32.938 12.75 1 89.12 60 ILE B N 1
ATOM 3118 C CA . ILE B 1 60 ? -22.156 33.062 13.734 1 89.12 60 ILE B CA 1
ATOM 3119 C C . ILE B 1 60 ? -22.531 34.094 14.797 1 89.12 60 ILE B C 1
ATOM 3121 O O . ILE B 1 60 ? -22.375 33.844 15.992 1 89.12 60 ILE B O 1
ATOM 3125 N N . SER B 1 61 ? -23.141 35.219 14.344 1 90.88 61 SER B N 1
ATOM 3126 C CA . SER B 1 61 ? -23.406 36.344 15.242 1 90.88 61 SER B CA 1
ATOM 3127 C C . SER B 1 61 ? -24.75 36.219 15.922 1 90.88 61 SER B C 1
ATOM 3129 O O . SER B 1 61 ? -24.922 36.625 17.078 1 90.88 61 SER B O 1
ATOM 3131 N N . GLN B 1 62 ? -25.734 35.688 15.195 1 92.88 62 GLN B N 1
ATOM 3132 C CA . GLN B 1 62 ? -27.094 35.531 15.688 1 92.88 62 GLN B CA 1
ATOM 3133 C C . GLN B 1 62 ? -27.656 34.125 15.336 1 92.88 62 GLN B C 1
ATOM 3135 O O . GLN B 1 62 ? -28.641 34.031 14.602 1 92.88 62 GLN B O 1
ATOM 3140 N N . PHE B 1 63 ? -27.078 33.219 16.016 1 91.44 63 PHE B N 1
ATOM 3141 C CA . PHE B 1 63 ? -27.406 31.844 15.68 1 91.44 63 PHE B CA 1
ATOM 3142 C C . PHE B 1 63 ? -28.859 31.531 16.016 1 91.44 63 PHE B C 1
ATOM 3144 O O . PHE B 1 63 ? -29.312 31.812 17.141 1 91.44 63 PHE B O 1
ATOM 3151 N N . ASP B 1 64 ? -29.594 31.047 15.055 1 92.88 64 ASP B N 1
ATOM 3152 C CA . ASP B 1 64 ? -30.953 30.547 15.203 1 92.88 64 ASP B CA 1
ATOM 3153 C C . ASP B 1 64 ? -31.016 29.031 14.977 1 92.88 64 ASP B C 1
ATOM 3155 O O . ASP B 1 64 ? -30.906 28.578 13.836 1 92.88 64 ASP B O 1
ATOM 3159 N N . ALA B 1 65 ? -31.25 28.281 16.016 1 91.5 65 ALA B N 1
ATOM 3160 C CA . ALA B 1 65 ? -31.25 26.828 15.961 1 91.5 65 ALA B CA 1
ATOM 3161 C C . ALA B 1 65 ? -32.375 26.31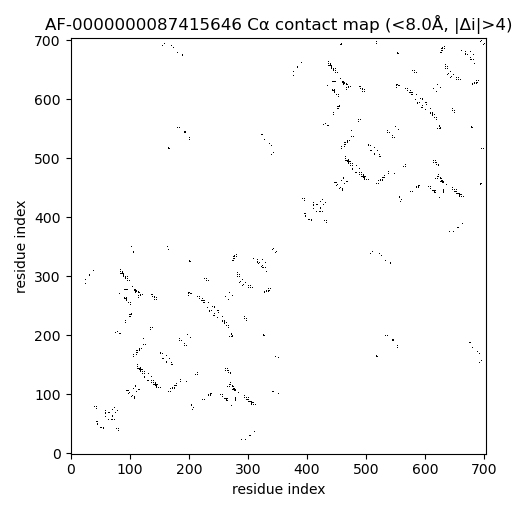2 15.078 1 91.5 65 ALA B C 1
ATOM 3163 O O . ALA B 1 65 ? -32.344 25.172 14.594 1 91.5 65 ALA B O 1
ATOM 3164 N N . ASN B 1 66 ? -33.344 27.141 14.852 1 92.69 66 ASN B N 1
ATOM 3165 C CA . ASN B 1 66 ? -34.5 26.719 14.039 1 92.69 66 ASN B CA 1
ATOM 3166 C C . ASN B 1 66 ? -34.25 26.984 12.555 1 92.69 66 ASN B C 1
ATOM 3168 O O . ASN B 1 66 ? -35.031 26.531 11.703 1 92.69 66 ASN B O 1
ATOM 3172 N N . ASN B 1 67 ? -33.219 27.703 12.32 1 92.88 67 ASN B N 1
ATOM 3173 C CA . ASN B 1 67 ? -32.844 27.953 10.938 1 92.88 67 ASN B CA 1
ATOM 3174 C C . ASN B 1 67 ? -31.938 26.859 10.383 1 92.88 67 ASN B C 1
ATOM 3176 O O . ASN B 1 67 ? -30.797 26.703 10.836 1 92.88 67 ASN B O 1
ATOM 3180 N N . ALA B 1 68 ? -32.438 26.141 9.43 1 91.69 68 ALA B N 1
ATOM 3181 C CA . ALA B 1 68 ? -31.719 25 8.859 1 91.69 68 ALA B CA 1
ATOM 3182 C C . ALA B 1 68 ? -30.375 25.422 8.281 1 91.69 68 ALA B C 1
ATOM 3184 O O . ALA B 1 68 ? -29.391 24.688 8.406 1 91.69 68 ALA B O 1
ATOM 3185 N N . ASP B 1 69 ? -30.328 26.531 7.707 1 91.12 69 ASP B N 1
ATOM 3186 C CA . ASP B 1 69 ? -29.078 27.031 7.109 1 91.12 69 ASP B CA 1
ATOM 3187 C C . ASP B 1 69 ? -28.047 27.344 8.188 1 91.12 69 ASP B C 1
ATOM 3189 O O . ASP B 1 69 ? -26.844 27.094 7.992 1 91.12 69 ASP B O 1
ATOM 3193 N N . HIS B 1 70 ? -28.484 27.922 9.227 1 92.38 70 HIS B N 1
ATOM 3194 C CA . HIS B 1 70 ? -27.578 28.188 10.344 1 92.38 70 HIS B CA 1
ATOM 3195 C C . HIS B 1 70 ? -26.984 26.891 10.891 1 92.38 70 HIS B C 1
ATOM 3197 O O . HIS B 1 70 ? -25.797 26.828 11.203 1 92.38 70 HIS B O 1
ATOM 3203 N N . GLN B 1 71 ? -27.828 25.938 10.914 1 90.31 71 GLN B N 1
ATOM 3204 C CA . GLN B 1 71 ? -27.391 24.641 11.43 1 90.31 71 GLN B CA 1
ATOM 3205 C C . GLN B 1 71 ? -26.359 24.016 10.492 1 90.31 71 GLN B C 1
ATOM 3207 O O . GLN B 1 71 ? -25.359 23.453 10.945 1 90.31 71 GLN B O 1
ATOM 3212 N N . ILE B 1 72 ? -26.594 24.078 9.266 1 88.44 72 ILE B N 1
ATOM 3213 C CA . ILE B 1 72 ? -25.688 23.531 8.273 1 88.44 72 ILE B CA 1
ATOM 3214 C C . ILE B 1 72 ? -24.312 24.188 8.398 1 88.44 72 ILE B C 1
ATOM 3216 O O . ILE B 1 72 ? -23.281 23.516 8.383 1 88.44 72 ILE B O 1
ATOM 3220 N N . VAL B 1 73 ? -24.297 25.469 8.586 1 89.56 73 VAL B N 1
ATOM 3221 C CA . VAL B 1 73 ? -23.047 26.234 8.656 1 89.56 73 VAL B CA 1
ATOM 3222 C C . VAL B 1 73 ? -22.312 25.891 9.945 1 89.56 73 VAL B C 1
ATOM 3224 O O . VAL B 1 73 ? -21.125 25.562 9.914 1 89.56 73 VAL B O 1
ATOM 3227 N N . ARG B 1 74 ? -22.953 25.875 11.047 1 89.06 74 ARG B N 1
ATOM 3228 C CA . ARG B 1 74 ? -22.312 25.75 12.352 1 89.06 74 ARG B CA 1
ATOM 3229 C C . ARG B 1 74 ? -21.938 24.297 12.641 1 89.06 74 ARG B C 1
ATOM 3231 O O . ARG B 1 74 ? -20.922 24.016 13.273 1 89.06 74 ARG B O 1
ATOM 3238 N N . THR B 1 75 ? -22.75 23.391 12.133 1 87.19 75 THR B N 1
ATOM 3239 C CA . THR B 1 75 ? -22.531 22 12.508 1 87.19 75 THR B CA 1
ATOM 3240 C C . THR B 1 75 ? -21.828 21.25 1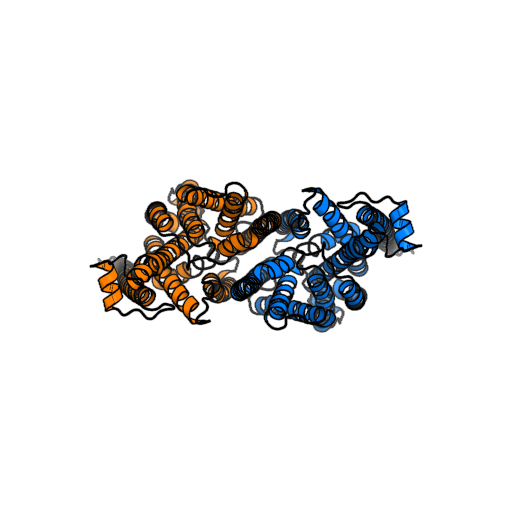1.383 1 87.19 75 THR B C 1
ATOM 3242 O O . THR B 1 75 ? -21.25 20.172 11.609 1 87.19 75 THR B O 1
ATOM 3245 N N . GLY B 1 76 ? -21.781 21.812 10.266 1 88.62 76 GLY B N 1
ATOM 3246 C CA . GLY B 1 76 ? -21.203 21.125 9.125 1 88.62 76 GLY B CA 1
ATOM 3247 C C . GLY B 1 76 ? -20.031 21.859 8.516 1 88.62 76 GLY B C 1
ATOM 3248 O O . GLY B 1 76 ? -18.891 21.438 8.633 1 88.62 76 GLY B O 1
ATOM 3249 N N . ARG B 1 77 ? -20.266 23.062 8.094 1 90.5 77 ARG B N 1
ATOM 3250 C CA . ARG B 1 77 ? -19.297 23.766 7.258 1 90.5 77 ARG B CA 1
ATOM 3251 C C . ARG B 1 77 ? -18.125 24.297 8.094 1 90.5 77 ARG B C 1
ATOM 3253 O O . ARG B 1 77 ? -16.969 24.156 7.711 1 90.5 77 ARG B O 1
ATOM 3260 N N . ILE B 1 78 ? -18.438 24.859 9.203 1 91.5 78 ILE B N 1
ATOM 3261 C CA . ILE B 1 78 ? -17.391 25.453 10.031 1 91.5 78 ILE B CA 1
ATOM 3262 C C . ILE B 1 78 ? -16.516 24.359 10.609 1 91.5 78 ILE B C 1
ATOM 3264 O O . ILE B 1 78 ? -15.281 24.422 10.492 1 91.5 78 ILE B O 1
ATOM 3268 N N . PRO B 1 79 ? -17.109 23.297 11.156 1 92.75 79 PRO B N 1
ATOM 3269 C CA . PRO B 1 79 ? -16.25 22.219 11.68 1 92.75 79 PRO B CA 1
ATOM 3270 C C . PRO B 1 79 ? -15.391 21.578 10.594 1 92.75 79 PRO B C 1
ATOM 3272 O O . PRO B 1 79 ? -14.219 21.266 10.836 1 92.75 79 PRO B O 1
ATOM 3275 N N . ARG B 1 80 ? -15.914 21.375 9.492 1 92.56 80 ARG B N 1
ATOM 3276 C CA . ARG B 1 80 ? -15.156 20.812 8.383 1 92.56 80 ARG B CA 1
ATOM 3277 C C . ARG B 1 80 ? -13.977 21.703 8.008 1 92.56 80 ARG B C 1
ATOM 3279 O O . ARG B 1 80 ? -12.852 21.219 7.852 1 92.56 80 ARG B O 1
ATOM 3286 N N . ALA B 1 81 ? -14.242 23.016 7.875 1 92.5 81 ALA B N 1
ATOM 3287 C CA . ALA B 1 81 ? -13.188 23.969 7.527 1 92.5 81 ALA B CA 1
ATOM 3288 C C . ALA B 1 81 ? -12.078 23.969 8.57 1 92.5 81 ALA B C 1
ATOM 3290 O O . ALA B 1 81 ? -10.891 23.984 8.234 1 92.5 81 ALA B O 1
ATOM 3291 N N . MET B 1 82 ? -12.461 23.953 9.773 1 93.81 82 MET B N 1
ATOM 3292 C CA . MET B 1 82 ? -11.484 23.938 10.859 1 93.81 82 MET B CA 1
ATOM 3293 C C . MET B 1 82 ? -10.695 22.641 10.883 1 93.81 82 MET B C 1
ATOM 3295 O O . MET B 1 82 ? -9.477 22.656 11.102 1 93.81 82 MET B O 1
ATOM 3299 N N . ALA B 1 83 ? -11.375 21.578 10.648 1 95.44 83 ALA B N 1
ATOM 3300 C CA . ALA B 1 83 ? -10.727 20.281 10.664 1 95.44 83 ALA B CA 1
ATOM 3301 C C . ALA B 1 83 ? -9.656 20.172 9.586 1 95.44 83 ALA B C 1
ATOM 3303 O O . ALA B 1 83 ? -8.547 19.703 9.836 1 95.44 83 ALA B O 1
ATOM 3304 N N . VAL B 1 84 ? -9.969 20.625 8.43 1 95.44 84 VAL B N 1
ATOM 3305 C CA . VAL B 1 84 ? -9.031 20.516 7.312 1 95.44 84 VAL B CA 1
ATOM 3306 C C . VAL B 1 84 ? -7.824 21.406 7.574 1 95.44 84 VAL B C 1
ATOM 3308 O O . VAL B 1 84 ? -6.691 21.047 7.246 1 95.44 84 VAL B O 1
ATOM 3311 N N . LEU B 1 85 ? -8.047 22.562 8.148 1 95.31 85 LEU B N 1
ATOM 3312 C CA . LEU B 1 85 ? -6.949 23.453 8.508 1 95.31 85 LEU B CA 1
ATOM 3313 C C . LEU B 1 85 ? -6.023 22.797 9.523 1 95.31 85 LEU B C 1
ATOM 3315 O O . LEU B 1 85 ? -4.805 22.781 9.344 1 95.31 85 LEU B O 1
ATOM 3319 N N . LEU B 1 86 ? -6.598 22.234 10.516 1 96.69 86 LEU B N 1
ATOM 3320 C CA . LEU B 1 86 ? -5.82 21.641 11.594 1 96.69 86 LEU B CA 1
ATOM 3321 C C . LEU B 1 86 ? -5.094 20.391 11.109 1 96.69 86 LEU B C 1
ATOM 3323 O O . LEU B 1 86 ? -3.891 20.234 11.344 1 96.69 86 LEU B O 1
ATOM 3327 N N . VAL B 1 87 ? -5.785 19.531 10.438 1 97.19 87 VAL B N 1
ATOM 3328 C CA . VAL B 1 87 ? -5.215 18.266 9.992 1 97.19 87 VAL B CA 1
ATOM 3329 C C . VAL B 1 87 ? -4.09 18.531 8.992 1 97.19 87 VAL B C 1
ATOM 3331 O O . VAL B 1 87 ? -3.043 17.875 9.047 1 97.19 87 VAL B O 1
ATOM 3334 N N . GLY B 1 88 ? -4.344 19.484 8.086 1 97.38 88 GLY B N 1
ATOM 3335 C CA . GLY B 1 88 ? -3.277 19.875 7.18 1 97.38 88 GLY B CA 1
ATOM 3336 C C . GLY B 1 88 ? -2.029 20.359 7.898 1 97.38 88 GLY B C 1
ATOM 3337 O O . GLY B 1 88 ? -0.914 19.969 7.543 1 97.38 88 GLY B O 1
ATOM 3338 N N . ALA B 1 89 ? -2.246 21.156 8.852 1 97.38 89 ALA B N 1
ATOM 3339 C CA . ALA B 1 89 ? -1.139 21.656 9.664 1 97.38 89 ALA B CA 1
ATOM 3340 C C . ALA B 1 89 ? -0.438 20.516 10.406 1 97.38 89 ALA B C 1
ATOM 3342 O O . ALA B 1 89 ? 0.792 20.422 10.391 1 97.38 89 ALA B O 1
ATOM 3343 N N . PHE B 1 90 ? -1.216 19.672 11.039 1 98.62 90 PHE B N 1
ATOM 3344 C CA . PHE B 1 90 ? -0.682 18.562 11.836 1 98.62 90 PHE B CA 1
ATOM 3345 C C . PHE B 1 90 ? 0.186 17.656 10.977 1 98.62 90 PHE B C 1
ATOM 3347 O O . PHE B 1 90 ? 1.333 17.375 11.328 1 98.62 90 PHE B O 1
ATOM 3354 N N . LEU B 1 91 ? -0.317 17.281 9.859 1 98.19 91 LEU B N 1
ATOM 3355 C CA . LEU B 1 91 ? 0.377 16.312 9.023 1 98.19 91 LEU B CA 1
ATOM 3356 C C . LEU B 1 91 ? 1.621 16.922 8.391 1 98.19 91 LEU B C 1
ATOM 3358 O O . LEU B 1 91 ? 2.65 16.25 8.258 1 98.19 91 LEU B O 1
ATOM 3362 N N . ALA B 1 92 ? 1.519 18.156 8.023 1 98.5 92 ALA B N 1
ATOM 3363 C CA . ALA B 1 92 ? 2.67 18.828 7.426 1 98.5 92 ALA B CA 1
ATOM 3364 C C . ALA B 1 92 ? 3.799 18.984 8.438 1 98.5 92 ALA B C 1
ATOM 3366 O O . ALA B 1 92 ? 4.965 18.734 8.125 1 98.5 92 ALA B O 1
ATOM 3367 N N . VAL B 1 93 ? 3.473 19.391 9.594 1 98.56 93 VAL B N 1
ATOM 3368 C CA . VAL B 1 93 ? 4.477 19.562 10.641 1 98.56 93 VAL B CA 1
ATOM 3369 C C . VAL B 1 93 ? 5.062 18.203 11.016 1 98.56 93 VAL B C 1
ATOM 3371 O O . VAL B 1 93 ? 6.277 18.062 11.18 1 98.56 93 VAL B O 1
ATOM 3374 N N . ALA B 1 94 ? 4.211 17.203 11.164 1 98.81 94 ALA B N 1
ATOM 3375 C CA . ALA B 1 94 ? 4.691 15.859 11.445 1 98.81 94 ALA B CA 1
ATOM 3376 C C . ALA B 1 94 ? 5.676 15.391 10.375 1 98.81 94 ALA B C 1
ATOM 3378 O O . ALA B 1 94 ? 6.711 14.805 10.695 1 98.81 94 ALA B O 1
ATOM 3379 N N . GLY B 1 95 ? 5.332 15.672 9.18 1 98.44 95 GLY B N 1
ATOM 3380 C CA . GLY B 1 95 ? 6.227 15.336 8.086 1 98.44 95 GLY B CA 1
ATOM 3381 C C . GLY B 1 95 ? 7.566 16.047 8.164 1 98.44 95 GLY B C 1
ATOM 3382 O O . GLY B 1 95 ? 8.617 15.43 7.992 1 98.44 95 GLY B O 1
ATOM 3383 N N . ALA B 1 96 ? 7.539 17.312 8.406 1 98.38 96 ALA B N 1
ATOM 3384 C CA . ALA B 1 96 ? 8.766 18.094 8.539 1 98.38 96 ALA B CA 1
ATOM 3385 C C . ALA B 1 96 ? 9.664 17.516 9.633 1 98.38 96 ALA B C 1
ATOM 3387 O O . ALA B 1 96 ? 10.867 17.359 9.43 1 98.38 96 ALA B O 1
ATOM 3388 N N . VAL B 1 97 ? 9.047 17.281 10.727 1 98.56 97 VAL B N 1
ATOM 3389 C CA . VAL B 1 97 ? 9.789 16.75 11.859 1 98.56 97 VAL B CA 1
ATOM 3390 C C . VAL B 1 97 ? 10.414 15.406 11.5 1 98.56 97 VAL B C 1
ATOM 3392 O O . VAL B 1 97 ? 11.594 15.164 11.75 1 98.56 97 VAL B O 1
ATOM 3395 N N . MET B 1 98 ? 9.656 14.578 10.867 1 97.56 98 MET B N 1
ATOM 3396 C CA . MET B 1 98 ? 10.148 13.25 10.5 1 97.56 98 MET B CA 1
ATOM 3397 C C . MET B 1 98 ? 11.312 13.344 9.516 1 97.56 98 MET B C 1
ATOM 3399 O O . MET B 1 98 ? 12.305 12.633 9.648 1 97.56 98 MET B O 1
ATOM 3403 N N . GLN B 1 99 ? 11.156 14.195 8.57 1 96.81 99 GLN B N 1
ATOM 3404 C CA . GLN B 1 99 ? 12.227 14.375 7.602 1 96.81 99 GLN B CA 1
ATOM 3405 C C . GLN B 1 99 ? 13.508 14.852 8.281 1 96.81 99 GLN B C 1
ATOM 3407 O O . GLN B 1 99 ? 14.602 14.414 7.934 1 96.81 99 GLN B O 1
ATOM 3412 N N . GLY B 1 100 ? 13.398 15.688 9.195 1 96.31 100 GLY B N 1
ATOM 3413 C CA . GLY B 1 100 ? 14.547 16.234 9.891 1 96.31 100 GLY B CA 1
ATOM 3414 C C . GLY B 1 100 ? 15.266 15.219 10.758 1 96.31 100 GLY B C 1
ATOM 3415 O O . GLY B 1 100 ? 16.484 15.055 10.648 1 96.31 100 GLY B O 1
ATOM 3416 N N . ILE B 1 101 ? 14.523 14.492 11.531 1 95.06 101 ILE B N 1
ATOM 3417 C CA . ILE B 1 101 ? 15.156 13.625 12.523 1 95.06 101 ILE B CA 1
ATOM 3418 C C . ILE B 1 101 ? 15.664 12.352 11.852 1 95.06 101 ILE B C 1
ATOM 3420 O O . ILE B 1 101 ? 16.5 11.641 12.398 1 95.06 101 ILE B O 1
ATOM 3424 N N . THR B 1 102 ? 15.148 12.023 10.68 1 93.56 102 THR B N 1
ATOM 3425 C CA . THR B 1 102 ? 15.617 10.844 9.961 1 93.56 102 THR B CA 1
ATOM 3426 C C . THR B 1 102 ? 16.578 11.242 8.844 1 93.56 102 THR B C 1
ATOM 3428 O O . THR B 1 102 ? 17.125 10.383 8.156 1 93.56 102 THR B O 1
ATOM 3431 N N . ARG B 1 103 ? 16.734 12.492 8.672 1 93.31 103 ARG B N 1
ATOM 3432 C CA . ARG B 1 103 ? 17.562 12.984 7.578 1 93.31 103 ARG B CA 1
ATOM 3433 C C . ARG B 1 103 ? 17.156 12.352 6.254 1 93.31 103 ARG B C 1
ATOM 3435 O O . ARG B 1 103 ? 18 11.828 5.523 1 93.31 103 ARG B O 1
ATOM 3442 N N . ASN B 1 104 ? 15.898 12.344 6.059 1 93 104 ASN B N 1
ATOM 3443 C CA . ASN B 1 104 ? 15.281 11.648 4.93 1 93 104 ASN B CA 1
ATOM 3444 C C . ASN B 1 104 ? 14.18 12.484 4.285 1 93 104 ASN B C 1
ATOM 3446 O O . ASN B 1 104 ? 13.094 12.617 4.848 1 93 104 ASN B O 1
ATOM 3450 N N . TYR B 1 105 ? 14.43 12.883 3.088 1 91.31 105 TYR B N 1
ATOM 3451 C CA . TYR B 1 105 ? 13.492 13.758 2.398 1 91.31 105 TYR B CA 1
ATOM 3452 C C . TYR B 1 105 ? 12.242 12.992 1.975 1 91.31 105 TYR B C 1
ATOM 3454 O O . TYR B 1 105 ? 11.227 13.594 1.631 1 91.31 105 TYR B O 1
ATOM 3462 N N . LEU B 1 106 ? 12.297 11.672 2.016 1 91.56 106 LEU B N 1
ATOM 3463 C CA . LEU B 1 106 ? 11.148 10.859 1.624 1 91.56 106 LEU B CA 1
ATOM 3464 C C . LEU B 1 106 ? 10.297 10.508 2.836 1 91.56 106 LEU B C 1
ATOM 3466 O O . LEU B 1 106 ? 9.227 9.906 2.695 1 91.56 106 LEU B O 1
ATOM 3470 N N . ALA B 1 107 ? 10.766 10.891 3.969 1 94 107 ALA B N 1
ATOM 3471 C CA . ALA B 1 107 ? 10.07 10.5 5.195 1 94 107 ALA B CA 1
ATOM 3472 C C . ALA B 1 107 ? 8.75 11.25 5.336 1 94 107 ALA B C 1
ATOM 3474 O O . ALA B 1 107 ? 8.656 12.43 5.004 1 94 107 ALA B O 1
ATOM 3475 N N . SER B 1 108 ? 7.762 10.617 5.734 1 96 108 SER B N 1
ATOM 3476 C CA . SER B 1 108 ? 6.445 11.148 6.07 1 96 108 SER B CA 1
ATOM 3477 C C . SER B 1 108 ? 5.656 10.172 6.938 1 96 108 SER B C 1
ATOM 3479 O O . SER B 1 108 ? 5.949 8.969 6.953 1 96 108 SER B O 1
ATOM 3481 N N . PRO B 1 109 ? 4.684 10.68 7.648 1 95.69 109 PRO B N 1
ATOM 3482 C CA . PRO B 1 109 ? 3.863 9.766 8.453 1 95.69 109 PRO B CA 1
ATOM 3483 C C . PRO B 1 109 ? 3.182 8.695 7.609 1 95.69 109 PRO B C 1
ATOM 3485 O O . PRO B 1 109 ? 3.035 7.555 8.055 1 95.69 109 PRO B O 1
ATOM 3488 N N . SER B 1 110 ? 2.789 9 6.41 1 92.06 110 SER B N 1
ATOM 3489 C CA . SER B 1 110 ? 2.041 8.078 5.566 1 92.06 110 SER B CA 1
ATOM 3490 C C . SER B 1 110 ? 2.953 7.008 4.973 1 92.06 110 SER B C 1
ATOM 3492 O O . SER B 1 110 ? 2.5 5.91 4.645 1 92.06 110 SER B O 1
ATOM 3494 N N . LEU B 1 111 ? 4.223 7.293 4.852 1 90.38 111 LEU B N 1
ATOM 3495 C CA . LEU B 1 111 ? 5.145 6.344 4.238 1 90.38 111 LEU B CA 1
ATOM 3496 C C . LEU B 1 111 ? 5.906 5.559 5.301 1 90.38 111 LEU B C 1
ATOM 3498 O O . LEU B 1 111 ? 6.48 4.504 5.008 1 90.38 111 LEU B O 1
ATOM 3502 N N . MET B 1 112 ? 5.93 6.098 6.453 1 92.06 112 MET B N 1
ATOM 3503 C CA . MET B 1 112 ? 6.715 5.457 7.508 1 92.06 112 MET B CA 1
ATOM 3504 C C . MET B 1 112 ? 5.809 4.727 8.492 1 92.06 112 MET B C 1
ATOM 3506 O O . MET B 1 112 ? 6.148 4.59 9.672 1 92.06 112 MET B O 1
ATOM 3510 N N . GLY B 1 113 ? 4.652 4.391 8.078 1 92.5 113 GLY B N 1
ATOM 3511 C CA . GLY B 1 113 ? 3.809 3.453 8.805 1 92.5 113 GLY B CA 1
ATOM 3512 C C . GLY B 1 113 ? 3.023 4.105 9.93 1 92.5 113 GLY B C 1
ATOM 3513 O O . GLY B 1 113 ? 2.207 3.455 10.578 1 92.5 113 GLY B O 1
ATOM 3514 N N . VAL B 1 114 ? 3.227 5.355 10.18 1 95.56 114 VAL B N 1
ATOM 3515 C CA . VAL B 1 114 ? 2.59 6.055 11.297 1 95.56 114 VAL B CA 1
ATOM 3516 C C . VAL B 1 114 ? 1.082 6.125 11.062 1 95.56 114 VAL B C 1
ATOM 3518 O O . VAL B 1 114 ? 0.296 5.754 11.938 1 95.56 114 VAL B O 1
ATOM 3521 N N . ASN B 1 115 ? 0.678 6.52 9.859 1 95.44 115 ASN B N 1
ATOM 3522 C CA . ASN B 1 115 ? -0.735 6.547 9.5 1 95.44 115 ASN B CA 1
ATOM 3523 C C . ASN B 1 115 ? -1.357 5.156 9.555 1 95.44 115 ASN B C 1
ATOM 3525 O O . ASN B 1 115 ? -2.473 4.988 10.055 1 95.44 115 ASN B O 1
ATOM 3529 N N . ASP B 1 116 ? -0.635 4.219 9.062 1 94.06 116 ASP B N 1
ATOM 3530 C CA . ASP B 1 116 ? -1.135 2.85 8.969 1 94.06 116 ASP B CA 1
ATOM 3531 C C . ASP B 1 116 ? -1.329 2.244 10.359 1 94.06 116 ASP B C 1
ATOM 3533 O O . ASP B 1 116 ? -2.303 1.529 10.602 1 94.06 116 ASP B O 1
ATOM 3537 N N . GLY B 1 117 ? -0.349 2.521 11.234 1 96.88 117 GLY B N 1
ATOM 3538 C CA . GLY B 1 117 ? -0.491 2.072 12.609 1 96.88 117 GLY B CA 1
ATOM 3539 C C . GLY B 1 117 ? -1.719 2.639 13.297 1 96.88 117 GLY B C 1
ATOM 3540 O O . GLY B 1 117 ? -2.439 1.916 13.992 1 96.88 117 GLY B O 1
ATOM 3541 N N . SER B 1 118 ? -1.921 3.875 13.102 1 96.56 118 SER B N 1
ATOM 3542 C CA . SER B 1 118 ? -3.09 4.543 13.664 1 96.56 118 SER B CA 1
ATOM 3543 C C . SER B 1 118 ? -4.383 3.918 13.156 1 96.56 118 SER B C 1
ATOM 3545 O O . SER B 1 118 ? -5.254 3.545 13.945 1 96.56 118 SER B O 1
ATOM 3547 N N . ALA B 1 119 ? -4.504 3.805 11.875 1 93.19 119 ALA B N 1
ATOM 3548 C CA . ALA B 1 119 ? -5.707 3.238 11.273 1 93.19 119 ALA B CA 1
ATOM 3549 C C . ALA B 1 119 ? -5.934 1.804 11.742 1 93.19 119 ALA B C 1
ATOM 3551 O O . ALA B 1 119 ? -7.078 1.38 11.93 1 93.19 119 ALA B O 1
ATOM 3552 N N . PHE B 1 120 ? -4.859 1.103 11.891 1 95.56 120 PHE B N 1
ATOM 3553 C CA . PHE B 1 120 ? -4.945 -0.28 12.344 1 95.56 120 PHE B CA 1
ATOM 3554 C C . PHE B 1 120 ? -5.555 -0.353 13.742 1 95.56 120 PHE B C 1
ATOM 3556 O O . PHE B 1 120 ? -6.512 -1.093 13.969 1 95.56 120 PHE B O 1
ATOM 3563 N N . VAL B 1 121 ? -5.043 0.39 14.656 1 97.19 121 VAL B N 1
ATOM 3564 C CA . VAL B 1 121 ? -5.516 0.353 16.031 1 97.19 121 VAL B CA 1
ATOM 3565 C C . VAL B 1 121 ? -6.938 0.9 16.109 1 97.19 121 VAL B C 1
ATOM 3567 O O . VAL B 1 121 ? -7.758 0.412 16.891 1 97.19 121 VAL B O 1
ATOM 3570 N N . ILE B 1 122 ? -7.266 1.859 15.336 1 94.19 122 ILE B N 1
ATOM 3571 C CA . ILE B 1 122 ? -8.633 2.377 15.281 1 94.19 122 ILE B CA 1
ATOM 3572 C C . ILE B 1 122 ? -9.578 1.279 14.812 1 94.19 122 ILE B C 1
ATOM 3574 O O . ILE B 1 122 ? -10.695 1.148 15.328 1 94.19 122 ILE B O 1
ATOM 3578 N N . THR B 1 123 ? -9.18 0.56 13.781 1 93.25 123 THR B N 1
ATOM 3579 C CA . THR B 1 123 ? -9.992 -0.554 13.312 1 93.25 123 THR B CA 1
ATOM 3580 C C . THR B 1 123 ? -10.258 -1.548 14.438 1 93.25 123 THR B C 1
ATOM 3582 O O . THR B 1 123 ? -11.398 -1.984 14.625 1 93.25 123 THR B O 1
ATOM 3585 N N . LEU B 1 124 ? -9.219 -1.852 15.18 1 95.81 124 LEU B N 1
ATOM 3586 C CA . LEU B 1 124 ? -9.391 -2.746 16.312 1 95.81 124 LEU B CA 1
ATOM 3587 C C . LEU B 1 124 ? -10.375 -2.158 17.328 1 95.81 124 LEU B C 1
ATOM 3589 O O . LEU B 1 124 ? -11.211 -2.877 17.875 1 95.81 124 LEU B O 1
ATOM 3593 N N . ALA B 1 125 ? -10.273 -0.896 17.562 1 95.44 125 ALA B N 1
ATOM 3594 C CA . ALA B 1 125 ? -11.141 -0.229 18.531 1 95.44 125 ALA B CA 1
ATOM 3595 C C . ALA B 1 125 ? -12.594 -0.263 18.078 1 95.44 125 ALA B C 1
ATOM 3597 O O . ALA B 1 125 ? -13.5 -0.522 18.875 1 95.44 125 ALA B O 1
ATOM 3598 N N . VAL B 1 126 ? -12.836 -0.001 16.797 1 91.44 126 VAL B N 1
ATOM 3599 C CA . VAL B 1 126 ? -14.18 0.01 16.234 1 91.44 126 VAL B CA 1
ATOM 3600 C C . VAL B 1 126 ? -14.805 -1.379 16.359 1 91.44 126 VAL B C 1
ATOM 3602 O O . VAL B 1 126 ? -16 -1.508 16.641 1 91.44 126 VAL B O 1
ATOM 3605 N N . VAL B 1 127 ? -14.023 -2.363 16.188 1 92 127 VAL B N 1
ATOM 3606 C CA . VAL B 1 127 ? -14.516 -3.736 16.141 1 92 127 VAL B CA 1
ATOM 3607 C C . VAL B 1 127 ? -14.688 -4.266 17.562 1 92 127 VAL B C 1
ATOM 3609 O O . VAL B 1 127 ? -15.742 -4.793 17.922 1 92 127 VAL B O 1
ATOM 3612 N N . PHE B 1 128 ? -13.719 -4.07 18.406 1 94.06 128 PHE B N 1
ATOM 3613 C CA . PHE B 1 128 ? -13.695 -4.766 19.688 1 94.06 128 PHE B CA 1
ATOM 3614 C C . PHE B 1 128 ? -14.227 -3.867 20.812 1 94.06 128 PHE B C 1
ATOM 3616 O O . PHE B 1 128 ? -14.641 -4.355 21.859 1 94.06 128 PHE B O 1
ATOM 3623 N N . PHE B 1 129 ? -14.156 -2.566 20.641 1 93.38 129 PHE B N 1
ATOM 3624 C CA . PHE B 1 129 ? -14.656 -1.611 21.625 1 93.38 129 PHE B CA 1
ATOM 3625 C C . PHE B 1 129 ? -15.539 -0.564 20.969 1 93.38 129 PHE B C 1
ATOM 3627 O O . PHE B 1 129 ? -15.242 0.631 21.016 1 93.38 129 PHE B O 1
ATOM 3634 N N . PRO B 1 130 ? -16.672 -1.032 20.484 1 89.62 130 PRO B N 1
ATOM 3635 C CA . PRO B 1 130 ? -17.547 -0.071 19.812 1 89.62 130 PRO B CA 1
ATOM 3636 C C . PRO B 1 130 ? -18.109 0.976 20.781 1 89.62 130 PRO B C 1
ATOM 3638 O O . PRO B 1 130 ? -18.406 0.664 21.938 1 89.62 130 PRO B O 1
ATOM 3641 N N . GLY B 1 131 ? -18.141 2.225 20.406 1 88.75 131 GLY B N 1
ATOM 3642 C CA . GLY B 1 131 ? -18.781 3.277 21.188 1 88.75 131 GLY B CA 1
ATOM 3643 C C . GLY B 1 131 ? -17.828 3.982 22.125 1 88.75 131 GLY B C 1
ATOM 3644 O O . GLY B 1 131 ? -18.266 4.648 23.078 1 88.75 131 GLY B O 1
ATOM 3645 N N . LEU B 1 132 ? -16.562 3.775 21.922 1 92 132 LEU B N 1
ATOM 3646 C CA . LEU B 1 132 ? -15.602 4.492 22.75 1 92 132 LEU B CA 1
ATOM 3647 C C . LEU B 1 132 ? -15.734 6 22.562 1 92 132 LEU B C 1
ATOM 3649 O O . LEU B 1 132 ? -15.969 6.473 21.453 1 92 132 LEU B O 1
ATOM 3653 N N . PRO B 1 133 ? -15.602 6.688 23.734 1 92.69 133 PRO B N 1
ATOM 3654 C CA . PRO B 1 133 ? -15.648 8.148 23.609 1 92.69 133 PRO B CA 1
ATOM 3655 C C . PRO B 1 133 ? -14.508 8.695 22.75 1 92.69 133 PRO B C 1
ATOM 3657 O O . PRO B 1 133 ? -13.484 8.023 22.562 1 92.69 133 PRO B O 1
ATOM 3660 N N . GLY B 1 134 ? -14.641 9.938 22.344 1 90.75 134 GLY B N 1
ATOM 3661 C CA . GLY B 1 134 ? -13.742 10.578 21.391 1 90.75 134 GLY B CA 1
ATOM 3662 C C . GLY B 1 134 ? -12.305 10.656 21.891 1 90.75 134 GLY B C 1
ATOM 3663 O O . GLY B 1 134 ? -11.367 10.367 21.141 1 90.75 134 GLY B O 1
ATOM 3664 N N . TYR B 1 135 ? -12.156 10.977 23.109 1 92.62 135 TYR B N 1
ATOM 3665 C CA . TYR B 1 135 ? -10.797 11.164 23.609 1 92.62 135 TYR B CA 1
ATOM 3666 C C . TYR B 1 135 ? -10.047 9.836 23.656 1 92.62 135 TYR B C 1
ATOM 3668 O O . TYR B 1 135 ? -8.844 9.789 23.406 1 92.62 135 TYR B O 1
ATOM 3676 N N . GLN B 1 136 ? -10.711 8.719 23.922 1 95.44 136 GLN B N 1
ATOM 3677 C CA . GLN B 1 136 ? -10.078 7.41 23.922 1 95.44 136 GLN B CA 1
ATOM 3678 C C . GLN B 1 136 ? -9.68 6.996 22.516 1 95.44 136 GLN B C 1
ATOM 3680 O O . GLN B 1 136 ? -8.633 6.387 22.312 1 95.44 136 GLN B O 1
ATOM 3685 N N . MET B 1 137 ? -10.562 7.375 21.609 1 94.25 137 MET B N 1
ATOM 3686 C CA . MET B 1 137 ? -10.25 7.082 20.219 1 94.25 137 MET B CA 1
ATOM 3687 C C . MET B 1 137 ? -8.977 7.812 19.781 1 94.25 137 MET B C 1
ATOM 3689 O O . MET B 1 137 ? -8.141 7.246 19.078 1 94.25 137 MET B O 1
ATOM 3693 N N . ILE B 1 138 ? -8.852 9.047 20.234 1 96.25 138 ILE B N 1
ATOM 3694 C CA . ILE B 1 138 ? -7.668 9.836 19.906 1 96.25 138 ILE B CA 1
ATOM 3695 C C . ILE B 1 138 ? -6.43 9.195 20.531 1 96.25 138 ILE B C 1
ATOM 3697 O O . ILE B 1 138 ? -5.41 9.023 19.859 1 96.25 138 ILE B O 1
ATOM 3701 N N . LEU B 1 139 ? -6.5 8.766 21.75 1 97.69 139 LEU B N 1
ATOM 3702 C CA . LEU B 1 139 ? -5.379 8.148 22.453 1 97.69 139 LEU B CA 1
ATOM 3703 C C . LEU B 1 139 ? -4.984 6.828 21.797 1 97.69 139 LEU B C 1
ATOM 3705 O O . LEU B 1 139 ? -3.795 6.527 21.656 1 97.69 139 LEU B O 1
ATOM 3709 N N . LEU B 1 140 ? -5.98 6.094 21.391 1 97.81 140 LEU B N 1
ATOM 3710 C CA . LEU B 1 140 ? -5.707 4.824 20.719 1 97.81 140 LEU B CA 1
ATOM 3711 C C . LEU B 1 140 ? -5.078 5.059 19.359 1 97.81 140 LEU B C 1
ATOM 3713 O O . LEU B 1 140 ? -4.191 4.312 18.938 1 97.81 140 LEU B O 1
ATOM 3717 N N . SER B 1 141 ? -5.586 6.027 18.672 1 97.5 141 SER B N 1
ATOM 3718 C CA . SER B 1 141 ? -4.98 6.402 17.391 1 97.5 141 SER B CA 1
ATOM 3719 C C . SER B 1 141 ? -3.514 6.785 17.578 1 97.5 141 SER B C 1
ATOM 3721 O O . SER B 1 141 ? -2.666 6.406 16.766 1 97.5 141 SER B O 1
ATOM 3723 N N . MET B 1 142 ? -3.225 7.52 18.641 1 98.06 142 MET B N 1
ATOM 3724 C CA . MET B 1 142 ? -1.854 7.906 18.953 1 98.06 142 MET B CA 1
ATOM 3725 C C . MET B 1 142 ? -1 6.684 19.266 1 98.06 142 MET B C 1
ATOM 3727 O O . MET B 1 142 ? 0.139 6.582 18.797 1 98.06 142 MET B O 1
ATOM 3731 N N . LEU B 1 143 ? -1.542 5.805 19.984 1 98.31 143 LEU B N 1
ATOM 3732 C CA . LEU B 1 143 ? -0.847 4.555 20.266 1 98.31 143 LEU B CA 1
ATOM 3733 C C . LEU B 1 143 ? -0.546 3.789 18.984 1 98.31 143 LEU B C 1
ATOM 3735 O O . LEU B 1 143 ? 0.553 3.256 18.828 1 98.31 143 LEU B O 1
ATOM 3739 N N . GLY B 1 144 ? -1.546 3.727 18.156 1 98.44 144 GLY B N 1
ATOM 3740 C CA . GLY B 1 144 ? -1.344 3.094 16.859 1 98.44 144 GLY B CA 1
ATOM 3741 C C . GLY B 1 144 ? -0.249 3.748 16.047 1 98.44 144 GLY B C 1
ATOM 3742 O O . GLY B 1 144 ? 0.549 3.062 15.406 1 98.44 144 GLY B O 1
ATOM 3743 N N . SER B 1 145 ? -0.257 5.062 16.047 1 98.19 145 SER B N 1
ATOM 3744 C CA . SER B 1 145 ? 0.803 5.801 15.375 1 98.19 145 SER B CA 1
ATOM 3745 C C . SER B 1 145 ? 2.178 5.414 15.906 1 98.19 145 SER B C 1
ATOM 3747 O O . SER B 1 145 ? 3.119 5.223 15.133 1 98.19 145 SER B O 1
ATOM 3749 N N . ALA B 1 146 ? 2.264 5.312 17.188 1 98.25 146 ALA B N 1
ATOM 3750 C CA . ALA B 1 146 ? 3.521 4.938 17.828 1 98.25 146 ALA B CA 1
ATOM 3751 C C . ALA B 1 146 ? 3.93 3.518 17.438 1 98.25 146 ALA B C 1
ATOM 3753 O O . ALA B 1 146 ? 5.105 3.256 17.172 1 98.25 146 ALA B O 1
ATOM 3754 N N . ILE B 1 147 ? 2.99 2.65 17.391 1 98 147 ILE B N 1
ATOM 3755 C CA . ILE B 1 147 ? 3.252 1.26 17.031 1 98 147 ILE B CA 1
ATOM 3756 C C . ILE B 1 147 ? 3.734 1.178 15.586 1 98 147 ILE B C 1
ATOM 3758 O O . ILE B 1 147 ? 4.715 0.489 15.289 1 98 147 ILE B O 1
ATOM 3762 N N . GLY B 1 148 ? 3.041 1.873 14.711 1 97.69 148 GLY B N 1
ATOM 3763 C CA . GLY B 1 148 ? 3.467 1.902 13.32 1 97.69 148 GLY B CA 1
ATOM 3764 C C . GLY B 1 148 ? 4.887 2.406 13.141 1 97.69 148 GLY B C 1
ATOM 3765 O O . GLY B 1 148 ? 5.691 1.78 12.453 1 97.69 148 GLY B O 1
ATOM 3766 N N . ALA B 1 149 ? 5.188 3.484 13.82 1 96.94 149 ALA B N 1
ATOM 3767 C CA . ALA B 1 149 ? 6.535 4.047 13.758 1 96.94 149 ALA B CA 1
ATOM 3768 C C . ALA B 1 149 ? 7.562 3.074 14.328 1 96.94 149 ALA B C 1
ATOM 3770 O O . ALA B 1 149 ? 8.633 2.875 13.75 1 96.94 149 ALA B O 1
ATOM 3771 N N . ALA B 1 150 ? 7.254 2.48 15.43 1 97.12 150 ALA B N 1
ATOM 3772 C CA . ALA B 1 150 ? 8.164 1.551 16.094 1 97.12 150 ALA B CA 1
ATOM 3773 C C . ALA B 1 150 ? 8.461 0.345 15.211 1 97.12 150 ALA B C 1
ATOM 3775 O O . ALA B 1 150 ? 9.602 -0.126 15.156 1 97.12 150 ALA B O 1
ATOM 3776 N N . LEU B 1 151 ? 7.496 -0.115 14.562 1 96.25 151 LEU B N 1
ATOM 3777 C CA . LEU B 1 151 ? 7.691 -1.262 13.68 1 96.25 151 LEU B CA 1
ATOM 3778 C C . LEU B 1 151 ? 8.602 -0.904 12.516 1 96.25 151 LEU B C 1
ATOM 3780 O O . LEU B 1 151 ? 9.539 -1.644 12.203 1 96.25 151 LEU B O 1
ATOM 3784 N N . VAL B 1 152 ? 8.336 0.226 11.914 1 95.56 152 VAL B N 1
ATOM 3785 C CA . VAL B 1 152 ? 9.094 0.63 10.734 1 95.56 152 VAL B CA 1
ATOM 3786 C C . VAL B 1 152 ? 10.539 0.92 11.125 1 95.56 152 VAL B C 1
ATOM 3788 O O . VAL B 1 152 ? 11.477 0.399 10.508 1 95.56 152 VAL B O 1
ATOM 3791 N N . PHE B 1 153 ? 10.75 1.682 12.172 1 93.88 153 PHE B N 1
ATOM 3792 C CA . PHE B 1 153 ? 12.109 2.037 12.578 1 93.88 153 PHE B CA 1
ATOM 3793 C C . PHE B 1 153 ? 12.805 0.851 13.234 1 93.88 153 PHE B C 1
ATOM 3795 O O . PHE B 1 153 ? 14.023 0.688 13.102 1 93.88 153 PHE B O 1
ATOM 3802 N N . GLY B 1 154 ? 12.047 0.029 13.938 1 94.19 154 GLY B N 1
ATOM 3803 C CA . GLY B 1 154 ? 12.617 -1.19 14.492 1 94.19 154 GLY B CA 1
ATOM 3804 C C . GLY B 1 154 ? 13.164 -2.127 13.43 1 94.19 154 GLY B C 1
ATOM 3805 O O . GLY B 1 154 ? 14.328 -2.545 13.508 1 94.19 154 GLY B O 1
ATOM 3806 N N . PHE B 1 155 ? 12.414 -2.363 12.445 1 92.19 155 PHE B N 1
ATOM 3807 C CA . PHE B 1 155 ? 12.883 -3.221 11.359 1 92.19 155 PHE B CA 1
ATOM 3808 C C . PHE B 1 155 ? 13.984 -2.539 10.562 1 92.19 155 PHE B C 1
ATOM 3810 O O . PHE B 1 155 ? 14.922 -3.193 10.102 1 92.19 155 PHE B O 1
ATOM 3817 N N . GLY B 1 156 ? 13.812 -1.211 10.352 1 92.12 156 GLY B N 1
ATOM 3818 C CA . GLY B 1 156 ? 14.875 -0.466 9.695 1 92.12 156 GLY B CA 1
ATOM 3819 C C . GLY B 1 156 ? 16.219 -0.592 10.391 1 92.12 156 GLY B C 1
ATOM 3820 O O . GLY B 1 156 ? 17.25 -0.675 9.734 1 92.12 156 GLY B O 1
ATOM 3821 N N . SER B 1 157 ? 16.172 -0.667 11.688 1 91.38 157 SER B N 1
ATOM 3822 C CA . SER B 1 157 ? 17.406 -0.699 12.469 1 91.38 157 SER B CA 1
ATOM 3823 C C . SER B 1 157 ? 18.062 -2.078 12.414 1 91.38 157 SER B C 1
ATOM 3825 O O . SER B 1 157 ? 19.266 -2.209 12.617 1 91.38 157 SER B O 1
ATOM 3827 N N . ILE B 1 158 ? 17.297 -3.092 12.156 1 90.25 158 ILE B N 1
ATOM 3828 C CA . ILE B 1 158 ? 17.812 -4.453 12.18 1 90.25 158 ILE B CA 1
ATOM 3829 C C . ILE B 1 158 ? 18.312 -4.836 10.789 1 90.25 158 ILE B C 1
ATOM 3831 O O . ILE B 1 158 ? 19.203 -5.68 10.656 1 90.25 158 ILE B O 1
ATOM 3835 N N . ILE B 1 159 ? 17.844 -4.191 9.859 1 86.69 159 ILE B N 1
ATOM 3836 C CA . ILE B 1 159 ? 18.219 -4.477 8.477 1 86.69 159 ILE B CA 1
ATOM 3837 C C . ILE B 1 159 ? 19.438 -3.645 8.094 1 86.69 159 ILE B C 1
ATOM 3839 O O . ILE B 1 159 ? 19.516 -2.461 8.43 1 86.69 159 ILE B O 1
ATOM 3843 N N . LYS B 1 160 ? 20.422 -4.273 7.469 1 84.5 160 LYS B N 1
ATOM 3844 C CA . LYS B 1 160 ? 21.609 -3.553 7.02 1 84.5 160 LYS B CA 1
ATOM 3845 C C . LYS B 1 160 ? 21.234 -2.393 6.102 1 84.5 160 LYS B C 1
ATOM 3847 O O . LYS B 1 160 ? 20.562 -2.586 5.094 1 84.5 160 LYS B O 1
ATOM 3852 N N . ASN B 1 161 ? 21.562 -1.244 6.418 1 85.19 161 ASN B N 1
ATOM 3853 C CA . ASN B 1 161 ? 21.266 -0.018 5.688 1 85.19 161 ASN B CA 1
ATOM 3854 C C . ASN B 1 161 ? 19.766 0.262 5.645 1 85.19 161 ASN B C 1
ATOM 3856 O O . ASN B 1 161 ? 19.281 0.9 4.711 1 85.19 161 ASN B O 1
ATOM 3860 N N . GLY B 1 162 ? 19.141 -0.324 6.57 1 86.56 162 GLY B N 1
ATOM 3861 C CA . GLY B 1 162 ? 17.703 -0.221 6.594 1 86.56 162 GLY B CA 1
ATOM 3862 C C . GLY B 1 162 ? 17.203 1.178 6.91 1 86.56 162 GLY B C 1
ATOM 3863 O O . GLY B 1 162 ? 16.047 1.513 6.633 1 86.56 162 GLY B O 1
ATOM 3864 N N . LEU B 1 163 ? 18.109 1.976 7.406 1 86.56 163 LEU B N 1
ATOM 3865 C CA . LEU B 1 163 ? 17.703 3.322 7.793 1 86.56 163 LEU B CA 1
ATOM 3866 C C . LEU B 1 163 ? 17.969 4.316 6.664 1 86.56 163 LEU B C 1
ATOM 3868 O O . LEU B 1 163 ? 17.703 5.508 6.805 1 86.56 163 LEU B O 1
ATOM 3872 N N . SER B 1 164 ? 18.406 3.756 5.488 1 87.62 164 SER B N 1
ATOM 3873 C CA . SER B 1 164 ? 18.547 4.609 4.312 1 87.62 164 SER B CA 1
ATOM 3874 C C . SER B 1 164 ? 17.172 5.086 3.826 1 87.62 164 SER B C 1
ATOM 3876 O O . SER B 1 164 ? 16.156 4.449 4.098 1 87.62 164 SER B O 1
ATOM 3878 N N . PRO B 1 165 ? 17.156 6.195 3.15 1 85.75 165 PRO B N 1
ATOM 3879 C CA . PRO B 1 165 ? 15.898 6.832 2.783 1 85.75 165 PRO B CA 1
ATOM 3880 C C . PRO B 1 165 ? 14.977 5.906 1.99 1 85.75 165 PRO B C 1
ATOM 3882 O O . PRO B 1 165 ? 13.828 5.688 2.381 1 85.75 165 PRO B O 1
ATOM 3885 N N . VAL B 1 166 ? 15.5 5.293 1.018 1 83.56 166 VAL B N 1
ATOM 3886 C CA . VAL B 1 166 ? 14.68 4.484 0.124 1 83.56 166 VAL B CA 1
ATOM 3887 C C . VAL B 1 166 ? 14.266 3.193 0.828 1 83.56 166 VAL B C 1
ATOM 3889 O O . VAL B 1 166 ? 13.102 2.785 0.756 1 83.56 166 VAL B O 1
ATOM 3892 N N . ARG B 1 167 ? 15.156 2.537 1.575 1 86.69 167 ARG B N 1
ATOM 3893 C CA . ARG B 1 167 ? 14.836 1.289 2.262 1 86.69 167 ARG B CA 1
ATOM 3894 C C . ARG B 1 167 ? 13.82 1.519 3.375 1 86.69 167 ARG B C 1
ATOM 3896 O O . ARG B 1 167 ? 12.914 0.707 3.57 1 86.69 167 ARG B O 1
ATOM 3903 N N . LEU B 1 168 ? 14.016 2.611 4.027 1 89.19 168 LEU B N 1
ATOM 3904 C CA . LEU B 1 168 ? 13.062 2.922 5.09 1 89.19 168 LEU B CA 1
ATOM 3905 C C . LEU B 1 168 ? 11.672 3.152 4.516 1 89.19 168 LEU B C 1
ATOM 3907 O O . LEU B 1 168 ? 10.672 2.748 5.117 1 89.19 168 LEU B O 1
ATOM 3911 N N . ALA B 1 169 ? 11.633 3.814 3.383 1 88.38 169 ALA B N 1
ATOM 3912 C CA . ALA B 1 169 ? 10.352 4.059 2.721 1 88.38 169 ALA B CA 1
ATOM 3913 C C . ALA B 1 169 ? 9.68 2.748 2.324 1 88.38 169 ALA B C 1
ATOM 3915 O O . ALA B 1 169 ? 8.477 2.574 2.521 1 88.38 169 ALA B O 1
ATOM 3916 N N . ILE B 1 170 ? 10.453 1.851 1.819 1 87.62 170 ILE B N 1
ATOM 3917 C CA . ILE B 1 170 ? 9.883 0.583 1.377 1 87.62 170 ILE B CA 1
ATOM 3918 C C . ILE B 1 170 ? 9.469 -0.247 2.59 1 87.62 170 ILE B C 1
ATOM 3920 O O . ILE B 1 170 ? 8.422 -0.905 2.572 1 87.62 170 ILE B O 1
ATOM 3924 N N . ILE B 1 171 ? 10.281 -0.267 3.643 1 91.31 171 ILE B N 1
ATOM 3925 C CA . ILE B 1 171 ? 9.922 -0.958 4.875 1 91.31 171 ILE B CA 1
ATOM 3926 C C . ILE B 1 171 ? 8.609 -0.395 5.41 1 91.31 171 ILE B C 1
ATOM 3928 O O . ILE B 1 171 ? 7.711 -1.151 5.797 1 91.31 171 ILE B O 1
ATOM 3932 N N . GLY B 1 172 ? 8.484 0.881 5.391 1 93.25 172 GLY B N 1
ATOM 3933 C CA . GLY B 1 172 ? 7.266 1.528 5.852 1 93.25 172 GLY B CA 1
ATOM 3934 C C . GLY B 1 172 ? 6.043 1.134 5.047 1 93.25 172 GLY B C 1
ATOM 3935 O O . GLY B 1 172 ? 4.996 0.819 5.617 1 93.25 172 GLY B O 1
ATOM 3936 N N . THR B 1 173 ? 6.22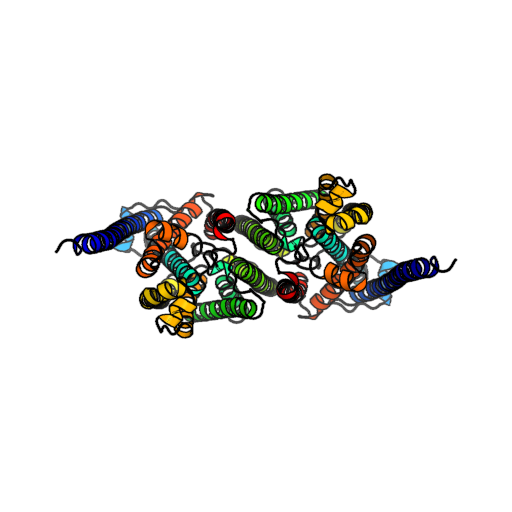3 1.14 3.779 1 87.94 173 THR B N 1
ATOM 3937 C CA . THR B 1 173 ? 5.09 0.813 2.916 1 87.94 173 THR B CA 1
ATOM 3938 C C . THR B 1 173 ? 4.676 -0.645 3.096 1 87.94 173 THR B C 1
ATOM 3940 O O . THR B 1 173 ? 3.486 -0.96 3.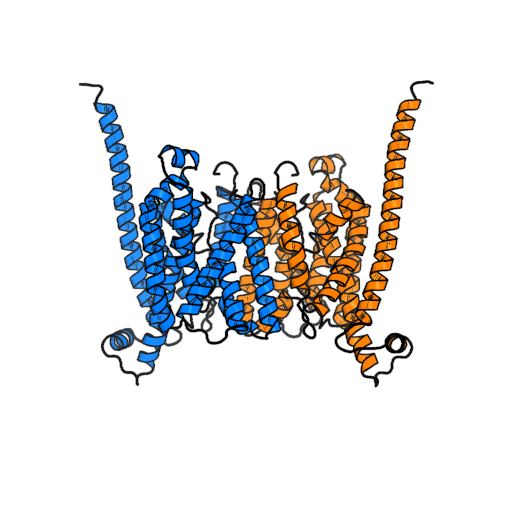105 1 87.94 173 THR B O 1
ATOM 3943 N N . ILE B 1 174 ? 5.641 -1.515 3.215 1 88.62 174 ILE B N 1
ATOM 3944 C CA . ILE B 1 174 ? 5.352 -2.938 3.365 1 88.62 174 ILE B CA 1
ATOM 3945 C C . ILE B 1 174 ? 4.684 -3.189 4.715 1 88.62 174 ILE B C 1
ATOM 3947 O O . ILE B 1 174 ? 3.707 -3.938 4.801 1 88.62 174 ILE B O 1
ATOM 3951 N N . ILE B 1 175 ? 5.199 -2.584 5.719 1 92.06 175 ILE B N 1
ATOM 3952 C CA . ILE B 1 175 ? 4.594 -2.713 7.039 1 92.06 175 ILE B CA 1
ATOM 3953 C C . ILE B 1 175 ? 3.188 -2.117 7.023 1 92.06 175 ILE B C 1
ATOM 3955 O O . ILE B 1 175 ? 2.26 -2.684 7.605 1 92.06 175 ILE B O 1
ATOM 3959 N N . GLY B 1 176 ? 3.051 -0.979 6.41 1 91.69 176 GLY B N 1
ATOM 3960 C CA . GLY B 1 176 ? 1.734 -0.379 6.258 1 91.69 176 GLY B CA 1
ATOM 3961 C C . GLY B 1 176 ? 0.736 -1.293 5.574 1 91.69 176 GLY B C 1
ATOM 3962 O O . GLY B 1 176 ? -0.4 -1.434 6.031 1 91.69 176 GLY B O 1
ATOM 3963 N N . THR B 1 177 ? 1.187 -1.881 4.508 1 83.12 177 THR B N 1
ATOM 3964 C CA . THR B 1 177 ? 0.326 -2.807 3.779 1 83.12 177 THR B CA 1
ATOM 3965 C C . THR B 1 177 ? -0.043 -4.004 4.652 1 83.12 177 THR B C 1
ATOM 3967 O O . THR B 1 177 ? -1.167 -4.504 4.586 1 83.12 177 THR B O 1
ATOM 3970 N N . PHE B 1 178 ? 0.886 -4.48 5.398 1 89.44 178 PHE B N 1
ATOM 3971 C CA . PHE B 1 178 ? 0.643 -5.582 6.316 1 89.44 178 PHE B CA 1
ATOM 3972 C C . PHE B 1 178 ? -0.441 -5.219 7.324 1 89.44 178 PHE B C 1
ATOM 3974 O O . PHE B 1 178 ? -1.416 -5.953 7.492 1 89.44 178 PHE B O 1
ATOM 3981 N N . LEU B 1 179 ? -0.27 -4.117 7.941 1 92.62 179 LEU B N 1
ATOM 3982 C CA . LEU B 1 179 ? -1.228 -3.664 8.945 1 92.62 179 LEU B CA 1
ATOM 3983 C C . LEU B 1 179 ? -2.6 -3.436 8.32 1 92.62 179 LEU B C 1
ATOM 3985 O O . LEU B 1 179 ? -3.621 -3.811 8.898 1 92.62 179 LEU B O 1
ATOM 3989 N N . SER B 1 180 ? -2.639 -2.844 7.168 1 86.31 180 SER B N 1
ATOM 3990 C CA . SER B 1 180 ? -3.904 -2.559 6.5 1 86.31 180 SER B CA 1
ATOM 3991 C C . SER B 1 180 ? -4.602 -3.842 6.062 1 86.31 180 SER B C 1
ATOM 3993 O O . SER B 1 180 ? -5.832 -3.924 6.078 1 86.31 180 SER B O 1
ATOM 3995 N N . SER B 1 181 ? -3.803 -4.82 5.605 1 80.56 181 SER B N 1
ATOM 3996 C CA . SER B 1 181 ? -4.379 -6.098 5.195 1 80.56 181 SER B CA 1
ATOM 3997 C C . SER B 1 181 ? -5.035 -6.812 6.371 1 80.56 181 SER B C 1
ATOM 3999 O O . SER B 1 181 ? -6.129 -7.359 6.238 1 80.56 181 SER B O 1
ATOM 4001 N N . ILE B 1 182 ? -4.395 -6.766 7.457 1 87.12 182 ILE B N 1
ATOM 4002 C CA . ILE B 1 182 ? -4.949 -7.395 8.648 1 87.12 182 ILE B CA 1
ATOM 4003 C C . ILE B 1 182 ? -6.199 -6.641 9.102 1 87.12 182 ILE B C 1
ATOM 4005 O O . ILE B 1 182 ? -7.215 -7.254 9.438 1 87.12 182 ILE B O 1
ATOM 4009 N N . ALA B 1 183 ? -6.078 -5.359 9.062 1 88.69 183 ALA B N 1
ATOM 4010 C CA . ALA B 1 183 ? -7.219 -4.535 9.453 1 88.69 183 ALA B CA 1
ATOM 4011 C C . ALA B 1 183 ? -8.414 -4.793 8.547 1 88.69 183 ALA B C 1
ATOM 4013 O O . ALA B 1 183 ? -9.547 -4.914 9.023 1 88.69 183 ALA B O 1
ATOM 4014 N N . SER B 1 184 ? -8.172 -4.824 7.289 1 79.62 184 SER B N 1
ATOM 4015 C CA . SER B 1 184 ? -9.234 -5.066 6.316 1 79.62 184 SER B CA 1
ATOM 4016 C C . SER B 1 184 ? -9.867 -6.438 6.523 1 79.62 184 SER B C 1
ATOM 4018 O O . SER B 1 184 ? -11.086 -6.59 6.398 1 79.62 184 SER B O 1
ATOM 4020 N N . ALA B 1 185 ? -9.078 -7.379 6.816 1 80.06 185 ALA B N 1
ATOM 4021 C CA . ALA B 1 185 ? -9.578 -8.727 7.082 1 80.06 185 ALA B CA 1
ATOM 4022 C C . ALA B 1 185 ? -10.477 -8.75 8.312 1 80.06 185 ALA B C 1
ATOM 4024 O O . ALA B 1 185 ? -11.539 -9.375 8.305 1 80.06 185 ALA B O 1
ATOM 4025 N N . ILE B 1 186 ? -10.008 -8.086 9.281 1 84.62 186 ILE B N 1
ATOM 4026 C CA . ILE B 1 186 ? -10.789 -8 10.508 1 84.62 186 ILE B CA 1
ATOM 4027 C C . ILE B 1 186 ? -12.102 -7.277 10.234 1 84.62 186 ILE B C 1
ATOM 4029 O O . ILE B 1 186 ? -13.164 -7.723 10.672 1 84.62 186 ILE B O 1
ATOM 4033 N N . ALA B 1 187 ? -12.031 -6.199 9.5 1 84.69 187 ALA B N 1
ATOM 4034 C CA . ALA B 1 187 ? -13.219 -5.422 9.164 1 84.69 187 ALA B CA 1
ATOM 4035 C C . ALA B 1 187 ? -14.211 -6.258 8.367 1 84.69 187 ALA B C 1
ATOM 4037 O O . ALA B 1 187 ? -15.422 -6.168 8.57 1 84.69 187 ALA B O 1
ATOM 4038 N N . MET B 1 188 ? -13.68 -6.988 7.465 1 75.75 188 MET B N 1
ATOM 4039 C CA . MET B 1 188 ? -14.523 -7.855 6.645 1 75.75 188 MET B CA 1
ATOM 4040 C C . MET B 1 188 ? -15.164 -8.945 7.488 1 75.75 188 MET B C 1
ATOM 4042 O O . MET B 1 188 ? -16.359 -9.211 7.363 1 75.75 188 MET B O 1
ATOM 4046 N N . TYR B 1 189 ? -14.406 -9.484 8.375 1 76.06 189 TYR B N 1
ATOM 4047 C CA . TYR B 1 189 ? -14.867 -10.578 9.227 1 76.06 189 TYR B CA 1
ATOM 4048 C C . TYR B 1 189 ? -16 -10.117 10.133 1 76.06 189 TYR B C 1
ATOM 4050 O O . TYR B 1 189 ? -16.984 -10.844 10.336 1 76.06 189 TYR B O 1
ATOM 4058 N N . PHE B 1 190 ? -15.898 -8.992 10.617 1 84.38 190 PHE B N 1
ATOM 4059 C CA . PHE B 1 190 ? -16.891 -8.484 11.555 1 84.38 190 PHE B CA 1
ATOM 4060 C C . PHE B 1 190 ? -17.938 -7.629 10.828 1 84.38 190 PHE B C 1
ATOM 4062 O O . PHE B 1 190 ? -18.734 -6.949 11.469 1 84.38 190 PHE B O 1
ATOM 4069 N N . GLN B 1 191 ? -17.828 -7.566 9.484 1 80.69 191 GLN B N 1
ATOM 4070 C CA . GLN B 1 191 ? -18.812 -6.934 8.602 1 80.69 191 GLN B CA 1
ATOM 4071 C C . GLN B 1 191 ? -18.906 -5.438 8.875 1 80.69 191 GLN B C 1
ATOM 4073 O O . GLN B 1 191 ? -20 -4.891 8.977 1 80.69 191 GLN B O 1
ATOM 4078 N N . VAL B 1 192 ? -17.781 -4.84 9.148 1 83.25 192 VAL B N 1
ATOM 4079 C CA . VAL B 1 192 ? -17.75 -3.395 9.344 1 83.25 192 VAL B CA 1
ATOM 4080 C C . VAL B 1 192 ? -16.828 -2.758 8.305 1 83.25 192 VAL B C 1
ATOM 4082 O O . VAL B 1 192 ? -16.141 -1.773 8.594 1 83.25 192 VAL B O 1
ATOM 4085 N N . SER B 1 193 ? -16.75 -3.385 7.113 1 78.12 193 SER B N 1
ATOM 4086 C CA . SER B 1 193 ? -15.844 -2.936 6.066 1 78.12 193 SER B CA 1
ATOM 4087 C C . SER B 1 193 ? -16.172 -1.511 5.625 1 78.12 193 SER B C 1
ATOM 4089 O O . SER B 1 193 ? -15.258 -0.726 5.336 1 78.12 193 SER B O 1
ATOM 4091 N N . GLN B 1 194 ? -17.406 -1.186 5.609 1 77.94 194 GLN B N 1
ATOM 4092 C CA . GLN B 1 194 ? -17.781 0.156 5.176 1 77.94 194 GLN B CA 1
ATOM 4093 C C . GLN B 1 194 ? -17.312 1.21 6.172 1 77.94 194 GLN B C 1
ATOM 4095 O O . GLN B 1 194 ? -16.781 2.252 5.777 1 77.94 194 GLN B O 1
ATOM 4100 N N . THR B 1 195 ? -17.547 0.862 7.453 1 77.75 195 THR B N 1
ATOM 4101 C CA . THR B 1 195 ? -17.125 1.779 8.508 1 77.75 195 THR B CA 1
ATOM 4102 C C . THR B 1 195 ? -15.609 1.971 8.492 1 77.75 195 THR B C 1
ATOM 4104 O O . THR B 1 195 ? -15.125 3.1 8.57 1 77.75 195 THR B O 1
ATOM 4107 N N . VAL B 1 196 ? -14.953 0.89 8.297 1 78.38 196 VAL B N 1
ATOM 4108 C CA . VAL B 1 196 ? -13.492 0.927 8.312 1 78.38 196 VAL B CA 1
ATOM 4109 C C . VAL B 1 196 ? -12.977 1.59 7.043 1 78.38 196 VAL B C 1
ATOM 4111 O O . VAL B 1 196 ? -11.992 2.338 7.078 1 78.38 196 VAL B O 1
ATOM 4114 N N . ALA B 1 197 ? -13.617 1.363 5.922 1 75.62 197 ALA B N 1
ATOM 4115 C CA . ALA B 1 197 ? -13.211 1.987 4.664 1 75.62 197 ALA B CA 1
ATOM 4116 C C . ALA B 1 197 ? -13.281 3.51 4.758 1 75.62 197 ALA B C 1
ATOM 4118 O O . ALA B 1 197 ? -12.469 4.215 4.156 1 75.62 197 ALA B O 1
ATOM 4119 N N . ALA B 1 198 ? -14.156 3.973 5.535 1 73.38 198 ALA B N 1
ATOM 4120 C CA . ALA B 1 198 ? -14.281 5.418 5.703 1 73.38 198 ALA B CA 1
ATOM 4121 C C . ALA B 1 198 ? -13.062 6 6.41 1 73.38 198 ALA B C 1
ATOM 4123 O O . ALA B 1 198 ? -12.641 7.117 6.109 1 73.38 198 ALA B O 1
ATOM 4124 N N . TRP B 1 199 ? -12.516 5.23 7.277 1 75.69 199 TRP B N 1
ATOM 4125 C CA . TRP B 1 199 ? -11.328 5.695 8 1 75.69 199 TRP B CA 1
ATOM 4126 C C . TRP B 1 199 ? -10.094 5.633 7.113 1 75.69 199 TRP B C 1
ATOM 4128 O O . TRP B 1 199 ? -9.133 6.375 7.324 1 75.69 199 TRP B O 1
ATOM 4138 N N . TYR B 1 200 ? -10.172 4.828 6.172 1 69.69 200 TYR B N 1
ATOM 4139 C CA . TYR B 1 200 ? -9.047 4.68 5.258 1 69.69 200 TYR B CA 1
ATOM 4140 C C . TYR B 1 200 ? -9.172 5.633 4.074 1 69.69 200 TYR B C 1
ATOM 4142 O O . TYR B 1 200 ? -8.195 5.879 3.361 1 69.69 200 TYR B O 1
ATOM 4150 N N . ASN B 1 201 ? -10.352 6.176 3.77 1 67.19 201 ASN B N 1
ATOM 4151 C CA . ASN B 1 201 ? -10.547 7.109 2.664 1 67.19 201 ASN B CA 1
ATOM 4152 C C . ASN B 1 201 ? -10.93 8.5 3.166 1 67.19 201 ASN B C 1
ATOM 4154 O O . ASN B 1 201 ? -11.18 9.406 2.369 1 67.19 201 ASN B O 1
ATOM 4158 N N . THR B 1 202 ? -10.812 8.867 4.27 1 68.69 202 THR B N 1
ATOM 4159 C CA . THR B 1 202 ? -10.984 10.141 4.969 1 68.69 202 THR B CA 1
ATOM 4160 C C . THR B 1 202 ? -12.461 10.523 5.027 1 68.69 202 THR B C 1
ATOM 4162 O O . THR B 1 202 ? -13.172 10.445 4.02 1 68.69 202 THR B O 1
ATOM 4165 N N . LYS B 1 203 ? -12.844 11.031 6.07 1 75.06 203 LYS B N 1
ATOM 4166 C CA . LYS B 1 203 ? -14.219 11.43 6.355 1 75.06 203 LYS B CA 1
ATOM 4167 C C . LYS B 1 203 ? -14.289 12.891 6.773 1 75.06 203 LYS B C 1
ATOM 4169 O O . LYS B 1 203 ? -14.898 13.219 7.797 1 75.06 203 LYS B O 1
ATOM 4174 N N . VAL B 1 204 ? -13.812 13.773 5.898 1 82.69 204 VAL B N 1
ATOM 4175 C CA . VAL B 1 204 ? -13.797 15.172 6.305 1 82.69 204 VAL B CA 1
ATOM 4176 C C . VAL B 1 204 ? -15.227 15.727 6.312 1 82.69 204 VAL B C 1
ATOM 4178 O O . VAL B 1 204 ? -15.531 16.656 7.062 1 82.69 204 VAL B O 1
ATOM 4181 N N . GLN B 1 205 ? -16.078 15.047 5.578 1 79.25 205 GLN B N 1
ATOM 4182 C CA . GLN B 1 205 ? -17.453 15.5 5.473 1 79.25 205 GLN B CA 1
ATOM 4183 C C . GLN B 1 205 ? -18.25 15.141 6.727 1 79.25 205 GLN B C 1
ATOM 4185 O O . GLN B 1 205 ? -19.312 15.703 6.977 1 79.25 205 GLN B O 1
ATOM 4190 N N . SER B 1 206 ? -17.719 14.305 7.512 1 81.81 206 SER B N 1
ATOM 4191 C CA . SER B 1 206 ? -18.453 13.852 8.688 1 81.81 206 SER B CA 1
ATOM 4192 C C . SER B 1 206 ? -17.656 14.07 9.961 1 81.81 206 SER B C 1
ATOM 4194 O O . SER B 1 206 ? -17.688 13.234 10.875 1 81.81 206 SER B O 1
ATOM 4196 N N . VAL B 1 207 ? -17 15.172 9.977 1 88.94 207 VAL B N 1
ATOM 4197 C CA . VAL B 1 207 ? -16.188 15.461 11.156 1 88.94 207 VAL B CA 1
ATOM 4198 C C . VAL B 1 207 ? -17.094 15.68 12.367 1 88.94 207 VAL B C 1
ATOM 4200 O O . VAL B 1 207 ? -18.109 16.375 12.273 1 88.94 207 VAL B O 1
ATOM 4203 N N . ASP B 1 208 ? -16.812 15.047 13.422 1 88.62 208 ASP B N 1
ATOM 4204 C CA . ASP B 1 208 ? -17.5 15.25 14.688 1 88.62 208 ASP B CA 1
ATOM 4205 C C . ASP B 1 208 ? -16.969 16.484 15.406 1 88.62 208 ASP B C 1
ATOM 4207 O O . ASP B 1 208 ? -15.812 16.516 15.828 1 88.62 208 ASP B O 1
ATOM 4211 N N . PRO B 1 209 ? -17.859 17.484 15.656 1 90.62 209 PRO B N 1
ATOM 4212 C CA . PRO B 1 209 ? -17.406 18.719 16.297 1 90.62 209 PRO B CA 1
ATOM 4213 C C . PRO B 1 209 ? -16.797 18.484 17.688 1 90.62 209 PRO B C 1
ATOM 4215 O O . PRO B 1 209 ? -15.852 19.172 18.078 1 90.62 209 PRO B O 1
ATOM 4218 N N . ASP B 1 210 ? -17.328 17.578 18.391 1 91.31 210 ASP B N 1
ATOM 4219 C CA . ASP B 1 210 ? -16.797 17.297 19.734 1 91.31 210 ASP B CA 1
ATOM 4220 C C . ASP B 1 210 ? -15.375 16.734 19.656 1 91.31 210 ASP B C 1
ATOM 4222 O O . ASP B 1 210 ? -14.508 17.125 20.438 1 91.31 210 ASP B O 1
ATOM 4226 N N . MET B 1 211 ? -15.195 15.891 18.734 1 91.31 211 MET B N 1
ATOM 4227 C CA . MET B 1 211 ? -13.859 15.336 18.531 1 91.31 211 MET B CA 1
ATOM 4228 C C . MET B 1 211 ? -12.891 16.422 18.062 1 91.31 211 MET B C 1
ATOM 4230 O O . MET B 1 211 ? -11.703 16.391 18.406 1 91.31 211 MET B O 1
ATOM 4234 N N . LEU B 1 212 ? -13.367 17.281 17.266 1 95.31 212 LEU B N 1
ATOM 4235 C CA . LEU B 1 212 ? -12.562 18.391 16.766 1 95.31 212 LEU B CA 1
ATOM 4236 C C . LEU B 1 212 ? -12.023 19.234 17.906 1 95.31 212 LEU B C 1
ATOM 4238 O O . LEU B 1 212 ? -10.828 19.516 17.969 1 95.31 212 LEU B O 1
ATOM 4242 N N . TRP B 1 213 ? -12.898 19.547 18.797 1 94.94 213 TRP B N 1
ATOM 4243 C CA . TRP B 1 213 ? -12.484 20.375 19.922 1 94.94 213 TRP B CA 1
ATOM 4244 C C . TRP B 1 213 ? -11.516 19.625 20.828 1 94.94 213 TRP B C 1
ATOM 4246 O O . TRP B 1 213 ? -10.562 20.219 21.359 1 94.94 213 TRP B O 1
ATOM 4256 N N . LEU B 1 214 ? -11.773 18.375 20.969 1 95 214 LEU B N 1
ATOM 4257 C CA . LEU B 1 214 ? -10.922 17.531 21.812 1 95 214 LEU B CA 1
ATOM 4258 C C . LEU B 1 214 ? -9.539 17.375 21.188 1 95 214 LEU B C 1
ATOM 4260 O O . LEU B 1 214 ? -8.562 17.125 21.906 1 95 214 LEU B O 1
ATOM 4264 N N . SER B 1 215 ? -9.414 17.453 19.891 1 95.94 215 SER B N 1
ATOM 4265 C CA . SER B 1 215 ? -8.172 17.234 19.156 1 95.94 215 SER B CA 1
ATOM 4266 C C . SER B 1 215 ? -7.23 18.438 19.312 1 95.94 215 SER B C 1
ATOM 4268 O O . SER B 1 215 ? -6.012 18.281 19.203 1 95.94 215 SER B O 1
ATOM 4270 N N . ILE B 1 216 ? -7.727 19.625 19.609 1 97 216 ILE B N 1
ATOM 4271 C CA . ILE B 1 216 ? -6.984 20.875 19.562 1 97 216 ILE B CA 1
ATOM 4272 C C . ILE B 1 216 ? -5.859 20.844 20.594 1 97 216 ILE B C 1
ATOM 4274 O O . ILE B 1 216 ? -4.703 21.141 20.266 1 97 216 ILE B O 1
ATOM 4278 N N . PRO B 1 217 ? -6.133 20.422 21.828 1 97.38 217 PRO B N 1
ATOM 4279 C CA . PRO B 1 217 ? -5.043 20.422 22.797 1 97.38 217 PRO B CA 1
ATOM 4280 C C . PRO B 1 217 ? -3.906 19.469 22.422 1 97.38 217 PRO B C 1
ATOM 4282 O O . PRO B 1 217 ? -2.732 19.797 22.609 1 97.38 217 PRO B O 1
ATOM 4285 N N . PHE B 1 218 ? -4.199 18.281 21.922 1 97.62 218 PHE B N 1
ATOM 4286 C CA . PHE B 1 218 ? -3.172 17.344 21.5 1 97.62 218 PHE B CA 1
ATOM 4287 C C . PHE B 1 218 ? -2.346 17.922 20.359 1 97.62 218 PHE B C 1
ATOM 4289 O O . PHE B 1 218 ? -1.121 17.781 20.328 1 97.62 218 PHE B O 1
ATOM 4296 N N . GLY B 1 219 ? -3.049 18.578 19.453 1 97.81 219 GLY B N 1
ATOM 4297 C CA . GLY B 1 219 ? -2.363 19.234 18.344 1 97.81 219 GLY B CA 1
ATOM 4298 C C . GLY B 1 219 ? -1.452 20.359 18.781 1 97.81 219 GLY B C 1
ATOM 4299 O O . GLY B 1 219 ? -0.326 20.484 18.297 1 97.81 219 GLY B O 1
ATOM 4300 N N . VAL B 1 220 ? -1.938 21.156 19.688 1 97.75 220 VAL B N 1
ATOM 4301 C CA . VAL B 1 220 ? -1.173 22.297 20.172 1 97.75 220 VAL B CA 1
ATOM 4302 C C . VAL B 1 220 ? 0.092 21.797 20.875 1 97.75 220 VAL B C 1
ATOM 4304 O O . VAL B 1 220 ? 1.177 22.359 20.672 1 97.75 220 VAL B O 1
ATOM 4307 N N . ILE B 1 221 ? -0.045 20.734 21.656 1 98.31 221 ILE B N 1
ATOM 4308 C CA . ILE B 1 221 ? 1.116 20.172 22.328 1 98.31 221 ILE B CA 1
ATOM 4309 C C . ILE B 1 221 ? 2.104 19.641 21.297 1 98.31 221 ILE B C 1
ATOM 4311 O O . ILE B 1 221 ? 3.311 19.859 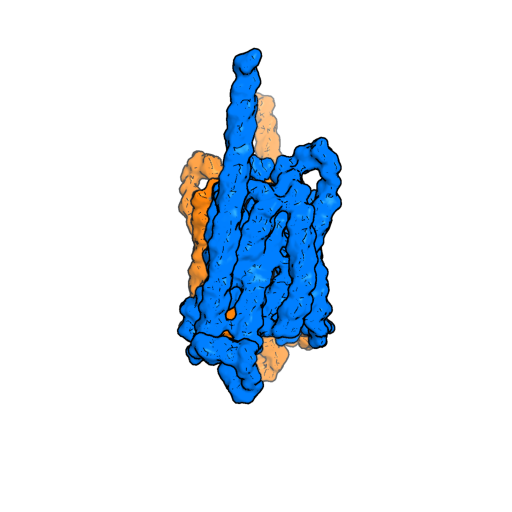21.406 1 98.31 221 ILE B O 1
ATOM 4315 N N . GLY B 1 222 ? 1.557 18.938 20.312 1 98.62 222 GLY B N 1
ATOM 4316 C CA . GLY B 1 222 ? 2.412 18.406 19.25 1 98.62 222 GLY B CA 1
ATOM 4317 C C . GLY B 1 222 ? 3.148 19.484 18.484 1 98.62 222 GLY B C 1
ATOM 4318 O O . GLY B 1 222 ? 4.348 19.359 18.234 1 98.62 222 GLY B O 1
ATOM 4319 N N . ILE B 1 223 ? 2.469 20.562 18.156 1 98.38 223 ILE B N 1
ATOM 4320 C CA . ILE B 1 223 ? 3.057 21.672 17.422 1 98.38 223 ILE B CA 1
ATOM 4321 C C . ILE B 1 223 ? 4.094 22.375 18.312 1 98.38 223 ILE B C 1
ATOM 4323 O O . ILE B 1 223 ? 5.18 22.719 17.828 1 98.38 223 ILE B O 1
ATOM 4327 N N . THR B 1 224 ? 3.756 22.578 19.531 1 98.38 224 THR B N 1
ATOM 4328 C CA . THR B 1 224 ? 4.668 23.234 20.469 1 98.38 224 THR B CA 1
ATOM 4329 C C . THR B 1 224 ? 5.953 22.438 20.625 1 98.38 224 THR B C 1
ATOM 4331 O O . THR B 1 224 ? 7.051 23 20.609 1 98.38 224 THR B O 1
ATOM 4334 N N . LEU B 1 225 ? 5.828 21.156 20.781 1 98.44 225 LEU B N 1
ATOM 4335 C CA . LEU B 1 225 ? 6.996 20.281 20.891 1 98.44 225 LEU B CA 1
ATOM 4336 C C . LEU B 1 225 ? 7.859 20.375 19.625 1 98.44 225 LEU B C 1
ATOM 4338 O O . LEU B 1 225 ? 9.086 20.391 19.719 1 98.44 225 LEU B O 1
ATOM 4342 N N . ALA B 1 226 ? 7.199 20.422 18.5 1 98.69 226 ALA B N 1
ATOM 4343 C CA . ALA B 1 226 ? 7.926 20.531 17.234 1 98.69 226 ALA B CA 1
ATOM 4344 C C . ALA B 1 226 ? 8.695 21.844 17.156 1 98.69 226 ALA B C 1
ATOM 4346 O O . ALA B 1 226 ? 9.867 21.859 16.781 1 98.69 226 ALA B O 1
ATOM 4347 N N . ILE B 1 227 ? 8.047 22.906 17.578 1 97.19 227 ILE B N 1
ATOM 4348 C CA . ILE B 1 227 ? 8.648 24.234 17.5 1 97.19 227 ILE B CA 1
ATOM 4349 C C . ILE B 1 227 ? 9.812 24.328 18.5 1 97.19 227 ILE B C 1
ATOM 4351 O O . ILE B 1 227 ? 10.883 24.844 18.156 1 97.19 227 ILE B O 1
ATOM 4355 N N . VAL B 1 228 ? 9.625 23.781 19.656 1 97.12 228 VAL B N 1
ATOM 4356 C CA . VAL B 1 228 ? 10.648 23.844 20.703 1 97.12 228 VAL B CA 1
ATOM 4357 C C . VAL B 1 228 ? 11.852 23 20.281 1 97.12 228 VAL B C 1
ATOM 4359 O O . VAL B 1 228 ? 12.992 23.344 20.594 1 97.12 228 VAL B O 1
ATOM 4362 N N . SER B 1 229 ? 11.641 21.969 19.516 1 97.88 229 SER B N 1
ATOM 4363 C CA . SER B 1 229 ? 12.703 21.062 19.109 1 97.88 229 SER B CA 1
ATOM 4364 C C . SER B 1 229 ? 13.32 21.484 17.781 1 97.88 229 SER B C 1
ATOM 4366 O O . SER B 1 229 ? 14.227 20.812 17.266 1 97.88 229 SER B O 1
ATOM 4368 N N . ALA B 1 230 ? 12.875 22.562 17.234 1 97.75 230 ALA B N 1
ATOM 4369 C CA . ALA B 1 230 ? 13.211 22.953 15.867 1 97.75 230 ALA B CA 1
ATOM 4370 C C . ALA B 1 230 ? 14.719 23.109 15.695 1 97.75 230 ALA B C 1
ATOM 4372 O O . ALA B 1 230 ? 15.297 22.609 14.719 1 97.75 230 ALA B O 1
ATOM 4373 N N . ARG B 1 231 ? 15.398 23.766 16.609 1 96.31 231 ARG B N 1
ATOM 4374 C CA . ARG B 1 231 ? 16.844 23.953 16.531 1 96.31 231 ARG B CA 1
ATOM 4375 C C . ARG B 1 231 ? 17.578 22.625 16.594 1 96.31 231 ARG B C 1
ATOM 4377 O O . ARG B 1 231 ? 18.516 22.391 15.82 1 96.31 231 ARG B O 1
ATOM 4384 N N . ALA B 1 232 ? 17.156 21.828 17.531 1 97.56 232 ALA B N 1
ATOM 4385 C CA . ALA B 1 232 ? 17.781 20.516 17.672 1 97.56 232 ALA B CA 1
ATOM 4386 C C . ALA B 1 232 ? 17.562 19.656 16.438 1 97.56 232 ALA B C 1
ATOM 4388 O O . ALA B 1 232 ? 18.438 18.875 16.062 1 97.56 232 ALA B O 1
ATOM 4389 N N . ILE B 1 233 ? 16.422 19.797 15.844 1 97.62 233 ILE B N 1
ATOM 4390 C CA . ILE B 1 233 ? 16.109 19.047 14.633 1 97.62 233 ILE B CA 1
ATOM 4391 C C . ILE B 1 233 ? 17.016 19.516 13.492 1 97.62 233 ILE B C 1
ATOM 4393 O O . ILE B 1 233 ? 17.5 18.703 12.703 1 97.62 233 ILE B O 1
ATOM 4397 N N . THR B 1 234 ? 17.234 20.812 13.438 1 96.75 234 THR B N 1
ATOM 4398 C CA . THR B 1 234 ? 18.156 21.344 12.438 1 96.75 234 THR B CA 1
ATOM 4399 C C . THR B 1 234 ? 19.547 20.719 12.578 1 96.75 234 THR B C 1
ATOM 4401 O O . THR B 1 234 ? 20.141 20.297 11.586 1 96.75 234 THR B O 1
ATOM 4404 N N . ILE B 1 235 ? 19.984 20.641 13.742 1 95.5 235 ILE B N 1
ATOM 4405 C CA . ILE B 1 235 ? 21.312 20.078 14.008 1 95.5 235 ILE B CA 1
ATOM 4406 C C . ILE B 1 235 ? 21.328 18.594 13.656 1 95.5 235 ILE B C 1
ATOM 4408 O O . ILE B 1 235 ? 22.281 18.109 13.047 1 95.5 235 ILE B O 1
ATOM 4412 N N . THR B 1 236 ? 20.312 17.906 14 1 94.81 236 THR B N 1
ATOM 4413 C CA . THR B 1 236 ? 20.219 16.484 13.688 1 94.81 236 THR B CA 1
ATOM 4414 C C . THR B 1 236 ? 20.219 16.266 12.18 1 94.81 236 THR B C 1
ATOM 4416 O O . THR B 1 236 ? 20.797 15.281 11.695 1 94.81 236 THR B O 1
ATOM 4419 N N . SER B 1 237 ? 19.594 17.156 11.469 1 93.56 237 SER B N 1
ATOM 4420 C CA . SER B 1 237 ? 19.469 17.016 10.023 1 93.56 237 SER B CA 1
ATOM 4421 C C . SER B 1 237 ? 20.812 17.172 9.328 1 93.56 237 SER B C 1
ATOM 4423 O O . SER B 1 237 ? 20.953 16.797 8.164 1 93.56 237 SER B O 1
ATOM 4425 N N . LEU B 1 238 ? 21.797 17.672 10.031 1 91.19 238 LEU B N 1
ATOM 4426 C CA . LEU B 1 238 ? 23.141 17.875 9.477 1 91.19 238 LEU B CA 1
ATOM 4427 C C . LEU B 1 238 ? 23.969 16.594 9.617 1 91.19 238 LEU B C 1
ATOM 4429 O O . LEU B 1 238 ? 25.016 16.469 8.977 1 91.19 238 LEU B O 1
ATOM 4433 N N . GLY B 1 239 ? 23.578 15.734 10.445 1 91.44 239 GLY B N 1
ATOM 4434 C CA . GLY B 1 239 ? 24.281 14.477 10.617 1 91.44 239 GLY B CA 1
ATOM 4435 C C . GLY B 1 239 ? 24.5 14.109 12.078 1 91.44 239 GLY B C 1
ATOM 4436 O O . GLY B 1 239 ? 24.625 14.984 12.938 1 91.44 239 GLY B O 1
ATOM 4437 N N . GLU B 1 240 ? 24.578 12.844 12.273 1 88.19 240 GLU B N 1
ATOM 4438 C CA . GLU B 1 240 ? 24.703 12.344 13.633 1 88.19 240 GLU B CA 1
ATOM 4439 C C . GLU B 1 240 ? 26.031 12.773 14.258 1 88.19 240 GLU B C 1
ATOM 4441 O O . GLU B 1 240 ? 26.078 13.125 15.438 1 88.19 240 GLU B O 1
ATOM 4446 N N . ASP B 1 241 ? 27.031 12.742 13.445 1 89.69 241 ASP B N 1
ATOM 4447 C CA . ASP B 1 241 ? 28.359 13.109 13.93 1 89.69 241 ASP B CA 1
ATOM 4448 C C . ASP B 1 241 ? 28.406 14.602 14.281 1 89.69 241 ASP B C 1
ATOM 4450 O O . ASP B 1 241 ? 28.984 14.977 15.305 1 89.69 241 ASP B O 1
ATOM 4454 N N . VAL B 1 242 ? 27.797 15.344 13.445 1 90.56 242 VAL B N 1
ATOM 4455 C CA . VAL B 1 242 ? 27.75 16.781 13.68 1 90.56 242 VAL B CA 1
ATOM 4456 C C . VAL B 1 242 ? 26.953 17.078 14.945 1 90.56 242 VAL B C 1
ATOM 4458 O O . VAL B 1 242 ? 27.391 17.875 15.789 1 90.56 242 VAL B O 1
ATOM 4461 N N . ALA B 1 243 ? 25.906 16.438 15.109 1 92.5 243 ALA B N 1
ATOM 4462 C CA . ALA B 1 243 ? 25.047 16.656 16.266 1 92.5 243 ALA B CA 1
ATOM 4463 C C . ALA B 1 243 ? 25.75 16.25 17.562 1 92.5 243 ALA B C 1
ATOM 4465 O O . ALA B 1 243 ? 25.734 16.984 18.547 1 92.5 243 ALA B O 1
ATOM 4466 N N . ALA B 1 244 ? 26.359 15.094 17.484 1 91.06 244 ALA B N 1
ATOM 4467 C CA . ALA B 1 244 ? 27.094 14.617 18.656 1 91.06 244 ALA B CA 1
ATOM 4468 C C . ALA B 1 244 ? 28.266 15.547 18.984 1 91.06 244 ALA B C 1
ATOM 4470 O O . ALA B 1 244 ? 28.562 15.789 20.156 1 91.06 244 ALA B O 1
ATOM 4471 N N . GLY B 1 245 ? 28.859 15.992 18 1 91.25 245 GLY B N 1
ATOM 4472 C CA . GLY B 1 245 ? 29.969 16.922 18.172 1 91.25 245 GLY B CA 1
ATOM 4473 C C . GLY B 1 245 ? 29.547 18.219 18.844 1 91.25 245 GLY B C 1
ATOM 4474 O O . GLY B 1 245 ? 30.344 18.812 19.578 1 91.25 245 GLY B O 1
ATOM 4475 N N . LEU B 1 246 ? 28.422 18.656 18.641 1 93.5 246 LEU B N 1
ATOM 4476 C CA . LEU B 1 246 ? 27.906 19.891 19.219 1 93.5 246 LEU B CA 1
ATOM 4477 C C . LEU B 1 246 ? 27.297 19.625 20.594 1 93.5 246 LEU B C 1
ATOM 4479 O O . LEU B 1 246 ? 26.703 20.531 21.203 1 93.5 246 LEU B O 1
ATOM 4483 N N . GLY B 1 247 ? 27.344 18.312 21.078 1 93.5 247 GLY B N 1
ATOM 4484 C CA . GLY B 1 247 ? 26.922 17.953 22.422 1 93.5 247 GLY B CA 1
ATOM 4485 C C . GLY B 1 247 ? 25.438 17.656 22.516 1 93.5 247 GLY B C 1
ATOM 4486 O O . GLY B 1 247 ? 24.906 17.562 23.625 1 93.5 247 GLY B O 1
ATOM 4487 N N . GLN B 1 248 ? 24.828 17.516 21.438 1 95.12 248 GLN B N 1
ATOM 4488 C CA . GLN B 1 248 ? 23.391 17.266 21.453 1 95.12 248 GLN B CA 1
ATOM 4489 C C . GLN B 1 248 ? 23.094 15.805 21.812 1 95.12 248 GLN B C 1
ATOM 4491 O O . GLN B 1 248 ? 23.766 14.891 21.328 1 95.12 248 GLN B O 1
ATOM 4496 N N . LYS B 1 249 ? 22.141 15.656 22.703 1 95.62 249 LYS B N 1
ATOM 4497 C CA . LYS B 1 249 ? 21.641 14.312 23 1 95.62 249 LYS B CA 1
ATOM 4498 C C . LYS B 1 249 ? 20.703 13.82 21.891 1 95.62 249 LYS B C 1
ATOM 4500 O O . LYS B 1 249 ? 19.484 13.898 22.031 1 95.62 249 LYS B O 1
ATOM 4505 N N . THR B 1 250 ? 21.203 13.234 20.953 1 92.19 250 THR B N 1
ATOM 4506 C CA . THR B 1 250 ? 20.5 12.906 19.719 1 92.19 250 THR B CA 1
ATOM 4507 C C . THR B 1 250 ? 19.328 11.969 19.984 1 92.19 250 THR B C 1
ATOM 4509 O O . THR B 1 250 ? 18.25 12.133 19.422 1 92.19 250 THR B O 1
ATOM 4512 N N . LYS B 1 251 ? 19.547 11.016 20.859 1 93.06 251 LYS B N 1
ATOM 4513 C CA . LYS B 1 251 ? 18.484 10.07 21.156 1 93.06 251 LYS B CA 1
ATOM 4514 C C . LYS B 1 251 ? 17.281 10.773 21.797 1 93.06 251 LYS B C 1
ATOM 4516 O O . LYS B 1 251 ? 16.141 10.469 21.469 1 93.06 251 LYS B O 1
ATOM 4521 N N . ALA B 1 252 ? 17.547 11.664 22.672 1 95.69 252 ALA B N 1
ATOM 4522 C CA . ALA B 1 252 ? 16.484 12.414 23.328 1 95.69 252 ALA B CA 1
ATOM 4523 C C . ALA B 1 252 ? 15.719 13.289 22.344 1 95.69 252 ALA B C 1
ATOM 4525 O O . ALA B 1 252 ? 14.492 13.391 22.391 1 95.69 252 ALA B O 1
ATOM 4526 N N . VAL B 1 253 ? 16.438 13.914 21.484 1 95.88 253 VAL B N 1
ATOM 4527 C CA . VAL B 1 253 ? 15.828 14.773 20.469 1 95.88 253 VAL B CA 1
ATOM 4528 C C . VAL B 1 253 ? 14.93 13.945 19.562 1 95.88 253 VAL B C 1
ATOM 4530 O O . VAL B 1 253 ? 13.805 14.344 19.25 1 95.88 253 VAL B O 1
ATOM 4533 N N . ARG B 1 254 ? 15.398 12.828 19.172 1 95.19 254 ARG B N 1
ATOM 4534 C CA . ARG B 1 254 ? 14.625 11.953 18.297 1 95.19 254 ARG B CA 1
ATOM 4535 C C . ARG B 1 254 ? 13.352 11.477 18.984 1 95.19 254 ARG B C 1
ATOM 4537 O O . ARG B 1 254 ? 12.281 11.453 18.375 1 95.19 254 ARG B O 1
ATOM 4544 N N . LEU B 1 255 ? 13.469 11.125 20.219 1 95.38 255 LEU B N 1
ATOM 4545 C CA . LEU B 1 255 ? 12.32 10.617 20.969 1 95.38 255 LEU B CA 1
ATOM 4546 C C . LEU B 1 255 ? 11.273 11.711 21.141 1 95.38 255 LEU B C 1
ATOM 4548 O O . LEU B 1 255 ? 10.078 11.469 20.953 1 95.38 255 LEU B O 1
ATOM 4552 N N . LEU B 1 256 ? 11.711 12.867 21.516 1 96.94 256 LEU B N 1
ATOM 4553 C CA . LEU B 1 256 ? 10.797 13.992 21.703 1 96.94 256 LEU B CA 1
ATOM 4554 C C . LEU B 1 256 ? 10.125 14.383 20.391 1 96.94 256 LEU B C 1
ATOM 4556 O O . LEU B 1 256 ? 8.93 14.68 20.359 1 96.94 256 LEU B O 1
ATOM 4560 N N . SER B 1 257 ? 10.922 14.43 19.406 1 98.06 257 SER B N 1
ATOM 4561 C CA . SER B 1 257 ? 10.398 14.766 18.078 1 98.06 257 SER B CA 1
ATOM 4562 C C . SER B 1 257 ? 9.398 13.727 17.594 1 98.06 257 SER B C 1
ATOM 4564 O O . SER B 1 257 ? 8.352 14.07 17.047 1 98.06 257 SER B O 1
ATOM 4566 N N . MET B 1 258 ? 9.711 12.469 17.844 1 97.19 258 MET B N 1
ATOM 4567 C CA . MET B 1 258 ? 8.789 11.406 17.453 1 97.19 258 MET B CA 1
ATOM 4568 C C . MET B 1 258 ? 7.484 11.492 18.25 1 97.19 258 MET B C 1
ATOM 4570 O O . MET B 1 258 ? 6.414 11.188 17.719 1 97.19 258 MET B O 1
ATOM 4574 N N . PHE B 1 259 ? 7.598 11.875 19.469 1 98.25 259 PHE B N 1
ATOM 4575 C CA . PHE B 1 259 ? 6.398 12.062 20.266 1 98.25 259 PHE B CA 1
ATOM 4576 C C . PHE B 1 259 ? 5.504 13.141 19.672 1 98.25 259 PHE B C 1
ATOM 4578 O O . PHE B 1 259 ? 4.281 12.992 19.625 1 98.25 259 PHE B O 1
ATOM 4585 N N . SER B 1 260 ? 6.109 14.203 19.203 1 98.69 260 SER B N 1
ATOM 4586 C CA . SER B 1 260 ? 5.367 15.242 18.5 1 98.69 260 SER B CA 1
ATOM 4587 C C . SER B 1 260 ? 4.66 14.672 17.266 1 98.69 260 SER B C 1
ATOM 4589 O O . SER B 1 260 ? 3.48 14.953 17.047 1 98.69 260 SER B O 1
ATOM 4591 N N . VAL B 1 261 ? 5.348 13.852 16.516 1 98.62 261 VAL B N 1
ATOM 4592 C CA . VAL B 1 261 ? 4.816 13.242 15.305 1 98.62 261 VAL B CA 1
ATOM 4593 C C . VAL B 1 261 ? 3.617 12.367 15.648 1 98.62 261 VAL B C 1
ATOM 4595 O O . VAL B 1 261 ? 2.584 12.422 14.977 1 98.62 261 VAL B O 1
ATOM 4598 N N . VAL B 1 262 ? 3.74 11.609 16.703 1 98.19 262 VAL B N 1
ATOM 4599 C CA . VAL B 1 262 ? 2.701 10.688 17.141 1 98.19 262 VAL B CA 1
ATOM 4600 C C . VAL B 1 262 ? 1.463 11.469 17.578 1 98.19 262 VAL B C 1
ATOM 4602 O O . VAL B 1 262 ? 0.338 11.102 17.234 1 98.19 262 VAL B O 1
ATOM 4605 N N . LEU B 1 263 ? 1.665 12.531 18.281 1 98.38 263 LEU B N 1
ATOM 4606 C CA . LEU B 1 263 ? 0.561 13.375 18.734 1 98.38 263 LEU B CA 1
ATOM 4607 C C . LEU B 1 263 ? -0.174 13.977 17.531 1 98.38 263 LEU B C 1
ATOM 4609 O O . LEU B 1 263 ? -1.402 13.898 17.453 1 98.38 263 LEU B O 1
ATOM 4613 N N . LEU B 1 264 ? 0.565 14.5 16.656 1 98.75 264 LEU B N 1
ATOM 4614 C CA . LEU B 1 264 ? -0.012 15.219 15.523 1 98.75 264 LEU B CA 1
ATOM 4615 C C . LEU B 1 264 ? -0.683 14.25 14.555 1 98.75 264 LEU B C 1
ATOM 4617 O O . LEU B 1 264 ? -1.827 14.469 14.148 1 98.75 264 LEU B O 1
ATOM 4621 N N . THR B 1 265 ? 0 13.156 14.195 1 98.19 265 THR B N 1
ATOM 4622 C CA . THR B 1 265 ? -0.523 12.195 13.227 1 98.19 265 THR B CA 1
ATOM 4623 C C . THR B 1 265 ? -1.679 11.398 13.828 1 98.19 265 THR B C 1
ATOM 4625 O O . THR B 1 265 ? -2.709 11.203 13.18 1 98.19 265 THR B O 1
ATOM 4628 N N . GLY B 1 266 ? -1.476 10.93 15.062 1 97.69 266 GLY B N 1
ATOM 4629 C CA . GLY B 1 266 ? -2.543 10.195 15.719 1 97.69 266 GLY B CA 1
ATOM 4630 C C . GLY B 1 266 ? -3.826 11 15.844 1 97.69 266 GLY B C 1
ATOM 4631 O O . GLY B 1 266 ? -4.918 10.469 15.617 1 97.69 266 GLY B O 1
ATOM 4632 N N . THR B 1 267 ? -3.697 12.219 16.188 1 97.31 267 THR B N 1
ATOM 4633 C CA . THR B 1 267 ? -4.852 13.102 16.328 1 97.31 267 THR B CA 1
ATOM 4634 C C . THR B 1 267 ? -5.52 13.328 14.977 1 97.31 267 THR B C 1
ATOM 4636 O O . THR B 1 267 ? -6.75 13.297 14.867 1 97.31 267 THR B O 1
ATOM 4639 N N . ALA B 1 268 ? -4.738 13.562 13.961 1 96.81 268 ALA B N 1
ATOM 4640 C CA . ALA B 1 268 ? -5.266 13.797 12.617 1 96.81 268 ALA B CA 1
ATOM 4641 C C . ALA B 1 268 ? -6.047 12.594 12.109 1 96.81 268 ALA B C 1
ATOM 4643 O O . ALA B 1 268 ? -7.172 12.727 11.625 1 96.81 268 ALA B O 1
ATOM 4644 N N . VAL B 1 269 ? -5.465 11.438 12.289 1 95.31 269 VAL B N 1
ATOM 4645 C CA . VAL B 1 269 ? -6.09 10.219 11.781 1 95.31 269 VAL B CA 1
ATOM 4646 C C . VAL B 1 269 ? -7.375 9.938 12.562 1 95.31 269 VAL B C 1
ATOM 4648 O O . VAL B 1 269 ? -8.383 9.516 11.984 1 95.31 269 VAL B O 1
ATOM 4651 N N . ALA B 1 270 ? -7.379 10.141 13.844 1 94.12 270 ALA B N 1
ATOM 4652 C CA . ALA B 1 270 ? -8.578 9.945 14.656 1 94.12 270 ALA B CA 1
ATOM 4653 C C . ALA B 1 270 ? -9.703 10.867 14.203 1 94.12 270 ALA B C 1
ATOM 4655 O O . ALA B 1 270 ? -10.883 10.5 14.25 1 94.12 270 ALA B O 1
ATOM 4656 N N . LEU B 1 271 ? -9.32 11.992 13.812 1 93.44 271 LEU B N 1
ATOM 4657 C CA . LEU B 1 271 ? -10.305 13.016 13.5 1 93.44 271 LEU B CA 1
ATOM 4658 C C . LEU B 1 271 ? -10.906 12.781 12.117 1 93.44 271 LEU B C 1
ATOM 4660 O O . LEU B 1 271 ? -12.125 12.883 11.938 1 93.44 271 LEU B O 1
ATOM 4664 N N . VAL B 1 272 ? -10 12.477 11.102 1 93.19 272 VAL B N 1
ATOM 4665 C CA . VAL B 1 272 ? -10.555 12.508 9.75 1 93.19 272 VAL B CA 1
ATOM 4666 C C . VAL B 1 272 ? -10.141 11.25 8.992 1 93.19 272 VAL B C 1
ATOM 4668 O O . VAL B 1 272 ? -10.508 11.07 7.832 1 93.19 272 VAL B O 1
ATOM 4671 N N . GLY B 1 273 ? -9.391 10.414 9.578 1 91.62 273 GLY B N 1
ATOM 4672 C CA . GLY B 1 273 ? -8.891 9.242 8.867 1 91.62 273 GLY B CA 1
ATOM 4673 C C . GLY B 1 273 ? -7.535 9.461 8.227 1 91.62 273 GLY B C 1
ATOM 4674 O O . GLY B 1 273 ? -6.844 10.438 8.547 1 91.62 273 GLY B O 1
ATOM 4675 N N . LYS B 1 274 ? -7.172 8.547 7.371 1 90.75 274 LYS B N 1
ATOM 4676 C CA . LYS B 1 274 ? -5.832 8.555 6.789 1 90.75 274 LYS B CA 1
ATOM 4677 C C . LYS B 1 274 ? -5.758 9.508 5.598 1 90.75 274 LYS B C 1
ATOM 4679 O O . LYS B 1 274 ? -6.551 9.398 4.66 1 90.75 274 LYS B O 1
ATOM 4684 N N . ILE B 1 275 ? -4.887 10.477 5.672 1 93.19 275 ILE B N 1
ATOM 4685 C CA . ILE B 1 275 ? -4.527 11.336 4.551 1 93.19 275 ILE B CA 1
ATOM 4686 C C . ILE B 1 275 ? -3.039 11.188 4.246 1 93.19 275 ILE B C 1
ATOM 4688 O O . ILE B 1 275 ? -2.197 11.367 5.129 1 93.19 275 ILE B O 1
ATOM 4692 N N . ALA B 1 276 ? -2.775 10.914 3.039 1 92.5 276 ALA B N 1
ATOM 4693 C CA . ALA B 1 276 ? -1.396 10.602 2.67 1 92.5 276 ALA B CA 1
ATOM 4694 C C . ALA B 1 276 ? -0.73 11.797 1.996 1 92.5 276 ALA B C 1
ATOM 4696 O O . ALA B 1 276 ? -1.412 12.695 1.491 1 92.5 276 ALA B O 1
ATOM 4697 N N . PHE B 1 277 ? 0.58 11.945 2.057 1 95 277 PHE B N 1
ATOM 4698 C CA . PHE B 1 277 ? 1.52 12.68 1.216 1 95 277 PHE B CA 1
ATOM 4699 C C . PHE B 1 277 ? 1.564 14.148 1.61 1 95 277 PHE B C 1
ATOM 4701 O O . PHE B 1 277 ? 2.424 14.898 1.14 1 95 277 PHE B O 1
ATOM 4708 N N . VAL B 1 278 ? 0.646 14.617 2.516 1 96.88 278 VAL B N 1
ATOM 4709 C CA . VAL B 1 278 ? 0.729 16 2.965 1 96.88 278 VAL B CA 1
ATOM 4710 C C . VAL B 1 278 ? 2.076 16.25 3.641 1 96.88 278 VAL B C 1
ATOM 4712 O O . VAL B 1 278 ? 2.762 17.219 3.336 1 96.88 278 VAL B O 1
ATOM 4715 N N . GLY B 1 279 ? 2.398 15.352 4.5 1 97.75 279 GLY B N 1
ATOM 4716 C CA . GLY B 1 279 ? 3.65 15.453 5.23 1 97.75 279 GLY B CA 1
ATOM 4717 C C . GLY B 1 279 ? 4.871 15.273 4.352 1 97.75 279 GLY B C 1
ATOM 4718 O O . GLY B 1 279 ? 5.988 15.602 4.75 1 97.75 279 GLY B O 1
ATOM 4719 N N . LEU B 1 280 ? 4.691 14.758 3.197 1 95.62 280 LEU B N 1
ATOM 4720 C CA . LEU B 1 280 ? 5.785 14.594 2.246 1 95.62 280 LEU B CA 1
ATOM 4721 C C . LEU B 1 280 ? 5.957 15.836 1.386 1 95.62 280 LEU B C 1
ATOM 4723 O O . LEU B 1 280 ? 7.074 16.328 1.222 1 95.62 280 LEU B O 1
ATOM 4727 N N . VAL B 1 281 ? 4.926 16.391 0.893 1 96.44 281 VAL B N 1
ATOM 4728 C CA . VAL B 1 281 ? 4.918 17.422 -0.128 1 96.44 281 VAL B CA 1
ATOM 4729 C C . VAL B 1 281 ? 5.25 18.781 0.507 1 96.44 281 VAL B C 1
ATOM 4731 O O . VAL B 1 281 ? 6.145 19.484 0.042 1 96.44 281 VAL B O 1
ATOM 4734 N N . ILE B 1 282 ? 4.625 19.078 1.567 1 96.94 282 ILE B N 1
ATOM 4735 C CA . ILE B 1 282 ? 4.586 20.438 2.078 1 96.94 282 ILE B CA 1
ATOM 4736 C C . ILE B 1 282 ? 5.961 20.828 2.615 1 96.94 282 ILE B C 1
ATOM 4738 O O . ILE B 1 282 ? 6.473 21.906 2.301 1 96.94 282 ILE B O 1
ATOM 4742 N N . PRO B 1 283 ? 6.566 19.969 3.432 1 96.94 283 PRO B N 1
ATOM 4743 C CA . PRO B 1 283 ? 7.883 20.375 3.914 1 96.94 283 PRO B CA 1
ATOM 4744 C C . PRO B 1 283 ? 8.875 20.625 2.783 1 96.94 283 PRO B C 1
ATOM 4746 O O . PRO B 1 283 ? 9.75 21.484 2.895 1 96.94 283 PRO B O 1
ATOM 4749 N N . HIS B 1 284 ? 8.773 19.922 1.735 1 94.5 284 HIS B N 1
ATOM 4750 C CA . HIS B 1 284 ? 9.648 20.125 0.592 1 94.5 284 HIS B CA 1
ATOM 4751 C C . HIS B 1 284 ? 9.398 21.484 -0.052 1 94.5 284 HIS B C 1
ATOM 4753 O O . HIS B 1 284 ? 10.344 22.188 -0.42 1 94.5 284 HIS B O 1
ATOM 4759 N N . VAL B 1 285 ? 8.195 21.781 -0.236 1 93.06 285 VAL B N 1
ATOM 4760 C CA . VAL B 1 285 ? 7.824 23.078 -0.818 1 93.06 285 VAL B CA 1
ATOM 4761 C C . VAL B 1 285 ? 8.312 24.203 0.085 1 93.06 285 VAL B C 1
ATOM 4763 O O . VAL B 1 285 ? 8.859 25.203 -0.396 1 93.06 285 VAL B O 1
ATOM 4766 N N . VAL B 1 286 ? 8.172 24.062 1.36 1 93.88 286 VAL B N 1
ATOM 4767 C CA . VAL B 1 286 ? 8.547 25.094 2.328 1 93.88 286 VAL B CA 1
ATOM 4768 C C . VAL B 1 286 ? 10.062 25.266 2.332 1 93.88 286 VAL B C 1
ATOM 4770 O O . VAL B 1 286 ? 10.57 26.391 2.391 1 93.88 286 VAL B O 1
ATOM 4773 N N . ARG B 1 287 ? 10.781 24.172 2.289 1 92.69 287 ARG B N 1
ATOM 4774 C CA . ARG B 1 287 ? 12.242 24.234 2.258 1 92.69 287 ARG B CA 1
ATOM 4775 C C . ARG B 1 287 ? 12.727 25.047 1.07 1 92.69 287 ARG B C 1
ATOM 4777 O O . ARG B 1 287 ? 13.734 25.75 1.167 1 92.69 287 ARG B O 1
ATOM 4784 N N . PHE B 1 288 ? 12.078 24.828 0.021 1 88.12 288 PHE B N 1
ATOM 4785 C CA . PHE B 1 288 ? 12.438 25.594 -1.174 1 88.12 288 PHE B CA 1
ATOM 4786 C C . PHE B 1 288 ? 12.258 27.094 -0.942 1 88.12 288 PHE B C 1
ATOM 4788 O O . PHE B 1 288 ? 12.977 27.906 -1.522 1 88.12 288 PHE B O 1
ATOM 4795 N N . LEU B 1 289 ? 11.43 27.453 -0.084 1 87.06 289 LEU B N 1
ATOM 4796 C CA . LEU B 1 289 ? 11.078 28.859 0.123 1 87.06 289 LEU B CA 1
ATOM 4797 C C . LEU B 1 289 ? 11.898 29.469 1.257 1 87.06 289 LEU B C 1
ATOM 4799 O O . LEU B 1 289 ? 12.281 30.641 1.193 1 87.06 289 LEU B O 1
ATOM 4803 N N . VAL B 1 290 ? 12.219 28.672 2.291 1 90.5 290 VAL B N 1
ATOM 4804 C CA . VAL B 1 290 ? 12.75 29.297 3.494 1 90.5 290 VAL B CA 1
ATOM 4805 C C . VAL B 1 290 ? 14.133 28.734 3.812 1 90.5 290 VAL B C 1
ATOM 4807 O O . VAL B 1 290 ? 14.812 29.203 4.73 1 90.5 290 VAL B O 1
ATOM 4810 N N . GLY B 1 291 ? 14.523 27.672 3.129 1 90.5 291 GLY B N 1
ATOM 4811 C CA . GLY B 1 291 ? 15.828 27.078 3.381 1 90.5 291 GLY B CA 1
ATOM 4812 C C . GLY B 1 291 ? 15.766 25.844 4.262 1 90.5 291 GLY B C 1
ATOM 4813 O O . GLY B 1 291 ? 14.727 25.188 4.336 1 90.5 291 GLY B O 1
ATOM 4814 N N . GLU B 1 292 ? 16.844 25.516 4.996 1 93.44 292 GLU B N 1
ATOM 4815 C CA . GLU B 1 292 ? 16.984 24.203 5.625 1 93.44 292 GLU B CA 1
ATOM 4816 C C . GLU B 1 292 ? 16.859 24.312 7.141 1 93.44 292 GLU B C 1
ATOM 4818 O O . GLU B 1 292 ? 17 23.312 7.848 1 93.44 292 GLU B O 1
ATOM 4823 N N . ASP B 1 293 ? 16.625 25.531 7.645 1 94.69 293 ASP B N 1
ATOM 4824 C CA . ASP B 1 293 ? 16.5 25.734 9.078 1 94.69 293 ASP B CA 1
ATOM 4825 C C . ASP B 1 293 ? 15.094 25.359 9.562 1 94.69 293 ASP B C 1
ATOM 4827 O O . ASP B 1 293 ? 14.109 25.984 9.172 1 94.69 293 ASP B O 1
ATOM 4831 N N . TYR B 1 294 ? 15.016 24.391 10.43 1 96.88 294 TYR B N 1
ATOM 4832 C CA . TYR B 1 294 ? 13.734 23.844 10.859 1 96.88 294 TYR B CA 1
ATOM 4833 C C . TYR B 1 294 ? 12.977 24.844 11.727 1 96.88 294 TYR B C 1
ATOM 4835 O O . TYR B 1 294 ? 11.773 24.703 11.945 1 96.88 294 TYR B O 1
ATOM 4843 N N . ARG B 1 295 ? 13.68 25.859 12.281 1 94.31 295 ARG B N 1
ATOM 4844 C CA . ARG B 1 295 ? 12.992 26.938 12.992 1 94.31 295 ARG B CA 1
ATOM 4845 C C . ARG B 1 295 ? 12.016 27.672 12.078 1 94.31 295 ARG B C 1
ATOM 4847 O O . ARG B 1 295 ? 11.047 28.266 12.539 1 94.31 295 ARG B O 1
ATOM 4854 N N . PHE B 1 296 ? 12.258 27.562 10.758 1 93.38 296 PHE B N 1
ATOM 4855 C CA . PHE B 1 296 ? 11.391 28.172 9.758 1 93.38 296 PHE B CA 1
ATOM 4856 C C . PHE B 1 296 ? 10.578 27.125 9.023 1 93.38 296 PHE B C 1
ATOM 4858 O O . PHE B 1 296 ? 9.445 27.375 8.617 1 93.38 296 PHE B O 1
ATOM 4865 N N . ILE B 1 297 ? 11.109 26 8.828 1 95.69 297 ILE B N 1
ATOM 4866 C CA . ILE B 1 297 ? 10.445 24.938 8.102 1 95.69 297 ILE B CA 1
ATOM 4867 C C . ILE B 1 297 ? 9.188 24.5 8.852 1 95.69 297 ILE B C 1
ATOM 4869 O O . ILE B 1 297 ? 8.133 24.312 8.25 1 95.69 297 ILE B O 1
ATOM 4873 N N . ILE B 1 298 ? 9.289 24.422 10.164 1 97.19 298 ILE B N 1
ATOM 4874 C CA . ILE B 1 298 ? 8.18 23.906 10.953 1 97.19 298 ILE B CA 1
ATOM 4875 C C . ILE B 1 298 ? 7.02 24.891 10.93 1 97.19 298 ILE B C 1
ATOM 4877 O O . ILE B 1 298 ? 5.906 24.531 10.539 1 97.19 298 ILE B O 1
ATOM 4881 N N . PRO B 1 299 ? 7.211 26.156 11.266 1 94.44 299 PRO B N 1
ATOM 4882 C CA . PRO B 1 299 ? 6.098 27.094 11.148 1 94.44 299 PRO B CA 1
ATOM 4883 C C . PRO B 1 299 ? 5.605 27.25 9.711 1 94.44 299 PRO B C 1
ATOM 4885 O O . PRO B 1 299 ? 4.406 27.438 9.477 1 94.44 299 PRO B O 1
ATOM 4888 N N . GLY B 1 300 ? 6.512 27.25 8.75 1 93.62 300 GLY B N 1
ATOM 4889 C CA . GLY B 1 300 ? 6.105 27.297 7.355 1 93.62 300 GLY B CA 1
ATOM 4890 C C . GLY B 1 300 ? 5.227 26.125 6.957 1 93.62 300 GLY B C 1
ATOM 4891 O O . GLY B 1 300 ? 4.238 26.297 6.238 1 93.62 300 GLY B O 1
ATOM 4892 N N . SER B 1 301 ? 5.602 24.938 7.406 1 96.62 301 SER B N 1
ATOM 4893 C CA . SER B 1 301 ? 4.816 23.734 7.121 1 96.62 301 SER B CA 1
ATOM 4894 C C . SER B 1 301 ? 3.447 23.797 7.785 1 96.62 301 SER B C 1
ATOM 4896 O O . SER B 1 301 ? 2.461 23.312 7.234 1 96.62 301 SER B O 1
ATOM 4898 N N . LEU B 1 302 ? 3.451 24.375 8.984 1 95.94 302 LEU B N 1
ATOM 4899 C CA . LEU B 1 302 ? 2.191 24.562 9.695 1 95.94 302 LEU B CA 1
ATOM 4900 C C . LEU B 1 302 ? 1.194 25.344 8.852 1 95.94 302 LEU B C 1
ATOM 4902 O O . LEU B 1 302 ? 0.073 24.891 8.625 1 95.94 302 LEU B O 1
ATOM 4906 N N . VAL B 1 303 ? 1.597 26.406 8.305 1 93.38 303 VAL B N 1
ATOM 4907 C CA . VAL B 1 303 ? 0.721 27.312 7.586 1 93.38 303 VAL B CA 1
ATOM 4908 C C . VAL B 1 303 ? 0.427 26.766 6.191 1 93.38 303 VAL B C 1
ATOM 4910 O O . VAL B 1 303 ? -0.729 26.734 5.762 1 93.38 303 VAL B O 1
ATOM 4913 N N . MET B 1 304 ? 1.423 26.312 5.543 1 93.25 304 MET B N 1
ATOM 4914 C CA . MET B 1 304 ? 1.251 25.828 4.176 1 93.25 304 MET B CA 1
ATOM 4915 C C . MET B 1 304 ? 0.465 24.531 4.16 1 93.25 304 MET B C 1
ATOM 4917 O O . MET B 1 304 ? -0.25 24.25 3.197 1 93.25 304 MET B O 1
ATOM 4921 N N . GLY B 1 305 ? 0.692 23.734 5.199 1 96.44 305 GLY B N 1
ATOM 4922 C CA . GLY B 1 305 ? -0.101 22.531 5.312 1 96.44 305 GLY B CA 1
ATOM 4923 C C . GLY B 1 305 ? -1.587 22.797 5.457 1 96.44 305 GLY B C 1
ATOM 4924 O O . GLY B 1 305 ? -2.408 22.141 4.812 1 96.44 305 GLY B O 1
ATOM 4925 N N . ALA B 1 306 ? -1.866 23.75 6.328 1 95.5 306 ALA B N 1
ATOM 4926 C CA . ALA B 1 306 ? -3.254 24.172 6.492 1 95.5 306 ALA B CA 1
ATOM 4927 C C . ALA B 1 306 ? -3.834 24.672 5.172 1 95.5 306 ALA B C 1
ATOM 4929 O O . ALA B 1 306 ? -4.945 24.297 4.793 1 95.5 306 ALA B O 1
ATOM 4930 N N . PHE B 1 307 ? -3.107 25.406 4.484 1 92.94 307 PHE B N 1
ATOM 4931 C CA . PHE B 1 307 ? -3.543 25.969 3.207 1 92.94 307 PHE B CA 1
ATOM 4932 C C . PHE B 1 307 ? -3.744 24.859 2.176 1 92.94 307 PHE B C 1
ATOM 4934 O O . PHE B 1 307 ? -4.777 24.812 1.506 1 92.94 307 PHE B O 1
ATOM 4941 N N . PHE B 1 308 ? -2.791 24.016 2.043 1 94.75 308 PHE B N 1
ATOM 4942 C CA . PHE B 1 308 ? -2.789 22.969 1.024 1 94.75 308 PHE B CA 1
ATOM 4943 C C . PHE B 1 308 ? -3.98 22.047 1.202 1 94.75 308 PHE B C 1
ATOM 4945 O O . PHE B 1 308 ? -4.695 21.75 0.24 1 94.75 308 PHE B O 1
ATOM 4952 N N . LEU B 1 309 ? -4.172 21.562 2.445 1 95.75 309 LEU B N 1
ATOM 4953 C CA . LEU B 1 309 ? -5.262 20.609 2.637 1 95.75 309 LEU B CA 1
ATOM 4954 C C . LEU B 1 309 ? -6.613 21.297 2.459 1 95.75 309 LEU B C 1
ATOM 4956 O O . LEU B 1 309 ? -7.57 20.672 2 1 95.75 309 LEU B O 1
ATOM 4960 N N . SER B 1 310 ? -6.688 22.578 2.867 1 93.69 310 SER B N 1
ATOM 4961 C CA . SER B 1 310 ? -7.91 23.328 2.615 1 93.69 310 SER B CA 1
ATOM 4962 C C . SER B 1 310 ? -8.195 23.438 1.122 1 93.69 310 SER B C 1
ATOM 4964 O O . SER B 1 310 ? -9.352 23.344 0.697 1 93.69 310 SER B O 1
ATOM 4966 N N . LEU B 1 311 ? -7.207 23.672 0.363 1 92.12 311 LEU B N 1
ATOM 4967 C CA . LEU B 1 311 ? -7.355 23.719 -1.088 1 92.12 311 LEU B CA 1
ATOM 4968 C C . LEU B 1 311 ? -7.789 22.359 -1.628 1 92.12 311 LEU B C 1
ATOM 4970 O O . LEU B 1 311 ? -8.648 22.281 -2.512 1 92.12 311 LEU B O 1
ATOM 4974 N N . CYS B 1 312 ? -7.176 21.344 -1.121 1 93 312 CYS B N 1
ATOM 4975 C CA . CYS B 1 312 ? -7.535 19.984 -1.545 1 93 312 CYS B CA 1
ATOM 4976 C C . CYS B 1 312 ? -8.992 19.688 -1.225 1 93 312 CYS B C 1
ATOM 4978 O O . CYS B 1 312 ? -9.672 19 -1.988 1 93 312 CYS B O 1
ATOM 4980 N N . ASP B 1 313 ? -9.406 20.172 -0.069 1 92 313 ASP B N 1
ATOM 4981 C CA . ASP B 1 313 ? -10.805 19.969 0.315 1 92 313 ASP B CA 1
ATOM 4982 C C . ASP B 1 313 ? -11.75 20.656 -0.67 1 92 313 ASP B C 1
ATOM 4984 O O . ASP B 1 313 ? -12.781 20.094 -1.044 1 92 313 ASP B O 1
ATOM 4988 N N . LEU B 1 314 ? -11.438 21.828 -1.061 1 88.31 314 LEU B N 1
ATOM 4989 C CA . LEU B 1 314 ? -12.25 22.547 -2.035 1 88.31 314 LEU B CA 1
ATOM 4990 C C . LEU B 1 314 ? -12.281 21.812 -3.367 1 88.31 314 LEU B C 1
ATOM 4992 O O . LEU B 1 314 ? -13.344 21.688 -3.988 1 88.31 314 LEU B O 1
ATOM 4996 N N . VAL B 1 315 ? -11.164 21.328 -3.744 1 87.62 315 VAL B N 1
ATOM 4997 C CA . VAL B 1 315 ? -11.07 20.609 -5 1 87.62 315 VAL B CA 1
ATOM 4998 C C . VAL B 1 315 ? -11.883 19.312 -4.914 1 87.62 315 VAL B C 1
ATOM 5000 O O . VAL B 1 315 ? -12.555 18.938 -5.871 1 87.62 315 VAL B O 1
ATOM 5003 N N . SER B 1 316 ? -11.789 18.672 -3.799 1 86.81 316 SER B N 1
ATOM 5004 C CA . SER B 1 316 ? -12.484 17.406 -3.598 1 86.81 316 SER B CA 1
ATOM 5005 C C . SER B 1 316 ? -14 17.578 -3.709 1 86.81 316 SER B C 1
ATOM 5007 O O . SER B 1 316 ? -14.711 16.672 -4.121 1 86.81 316 SER B O 1
ATOM 5009 N N . ARG B 1 317 ? -14.555 18.672 -3.355 1 83.38 317 ARG B N 1
ATOM 5010 C CA . ARG B 1 317 ? -15.984 18.969 -3.379 1 83.38 317 ARG B CA 1
ATOM 5011 C C . ARG B 1 317 ? -16.453 19.266 -4.797 1 83.38 317 ARG B C 1
ATOM 5013 O O . ARG B 1 317 ? -17.625 19.016 -5.133 1 83.38 317 ARG B O 1
ATOM 5020 N N . TYR B 1 318 ? -15.57 19.656 -5.648 1 79.31 318 TYR B N 1
ATOM 5021 C CA . TYR B 1 318 ? -16.016 20.156 -6.945 1 79.31 318 TYR B CA 1
ATOM 5022 C C . TYR B 1 318 ? -15.633 19.188 -8.062 1 79.31 318 TYR B C 1
ATOM 5024 O O . TYR B 1 318 ? -16.156 19.281 -9.172 1 79.31 318 TYR B O 1
ATOM 5032 N N . LEU B 1 319 ? -14.734 18.297 -7.824 1 73.69 319 LEU B N 1
ATOM 5033 C CA . LEU B 1 319 ? -14.289 17.359 -8.852 1 73.69 319 LEU B CA 1
ATOM 5034 C C . LEU B 1 319 ? -15.453 16.516 -9.359 1 73.69 319 LEU B C 1
ATOM 5036 O O . LEU B 1 319 ? -15.523 16.188 -10.547 1 73.69 319 LEU B O 1
ATOM 5040 N N . ASN B 1 320 ? -16.328 16.062 -8.539 1 67.69 320 ASN B N 1
ATOM 5041 C CA . ASN B 1 320 ? -17.484 15.242 -8.922 1 67.69 320 ASN B CA 1
ATOM 5042 C C . ASN B 1 320 ? -18.781 15.789 -8.336 1 67.69 320 ASN B C 1
ATOM 5044 O O . ASN B 1 320 ? -19.547 15.047 -7.719 1 67.69 320 ASN B O 1
ATOM 5048 N N . TYR B 1 321 ? -19.062 17 -8.578 1 64.81 321 TYR B N 1
ATOM 5049 C CA . TYR B 1 321 ? -20.281 17.641 -8.062 1 64.81 321 TYR B CA 1
ATOM 5050 C C . TYR B 1 321 ? -21.531 17.031 -8.68 1 64.81 321 TYR B C 1
ATOM 5052 O O . TYR B 1 321 ? -21.562 16.75 -9.883 1 64.81 321 TYR B O 1
ATOM 5060 N N . PRO B 1 322 ? -22.391 16.656 -7.699 1 66.31 322 PRO B N 1
ATOM 5061 C CA . PRO B 1 322 ? -22.641 17 -6.297 1 66.31 322 PRO B CA 1
ATOM 5062 C C . PRO B 1 322 ? -22.078 15.977 -5.32 1 66.31 322 PRO B C 1
ATOM 5064 O O . PRO B 1 322 ? -22.219 16.125 -4.105 1 66.31 322 PRO B O 1
ATOM 5067 N N . PHE B 1 323 ? -21.453 15.008 -6.02 1 68.25 323 PHE B N 1
ATOM 5068 C CA . PHE B 1 323 ? -20.844 14.023 -5.145 1 68.25 323 PHE B CA 1
ATOM 5069 C C . PHE B 1 323 ? -19.438 14.461 -4.738 1 68.25 323 PHE B C 1
ATOM 5071 O O . PHE B 1 323 ? -18.766 15.164 -5.488 1 68.25 323 PHE B O 1
ATOM 5078 N N . GLU B 1 324 ? -19.094 14.234 -3.547 1 76 324 GLU B N 1
ATOM 5079 C CA . GLU B 1 324 ? -17.781 14.641 -3.061 1 76 324 GLU B CA 1
ATOM 5080 C C . GLU B 1 324 ? -16.781 13.5 -3.193 1 76 324 GLU B C 1
ATOM 5082 O O . GLU B 1 324 ? -17.094 12.352 -2.898 1 76 324 GLU B O 1
ATOM 5087 N N . THR B 1 325 ? -15.648 13.812 -3.84 1 79.12 325 THR B N 1
ATOM 5088 C CA . THR B 1 325 ? -14.516 12.891 -3.867 1 79.12 325 THR B CA 1
ATOM 5089 C C . THR B 1 325 ? -13.773 12.906 -2.531 1 79.12 325 THR B C 1
ATOM 5091 O O . THR B 1 325 ? -13.578 13.969 -1.935 1 79.12 325 THR B O 1
ATOM 5094 N N . PRO B 1 326 ? -13.445 11.742 -2.094 1 83.19 326 PRO B N 1
ATOM 5095 C CA . PRO B 1 326 ? -12.656 11.742 -0.86 1 83.19 326 PRO B CA 1
ATOM 5096 C C . PRO B 1 326 ? -11.375 12.562 -0.983 1 83.19 326 PRO B C 1
ATOM 5098 O O . PRO B 1 326 ? -10.664 12.461 -1.985 1 83.19 326 PRO B O 1
ATOM 5101 N N . ILE B 1 327 ? -11.102 13.391 -0.051 1 89 327 ILE B N 1
ATOM 5102 C CA . ILE B 1 327 ? -9.969 14.32 -0.065 1 89 327 ILE B CA 1
ATOM 5103 C C . ILE B 1 327 ? -8.664 13.547 -0.197 1 89 327 ILE B C 1
ATOM 5105 O O . ILE B 1 327 ? -7.699 14.039 -0.785 1 89 327 ILE B O 1
ATOM 5109 N N . GLY B 1 328 ? -8.609 12.32 0.313 1 88.5 328 GLY B N 1
ATOM 5110 C CA . GLY B 1 328 ? -7.434 11.469 0.217 1 88.5 328 GLY B CA 1
ATOM 5111 C C . GLY B 1 328 ? -7.043 11.148 -1.214 1 88.5 328 GLY B C 1
ATOM 5112 O O . GLY B 1 328 ? -5.863 10.977 -1.516 1 88.5 328 GLY B O 1
ATOM 5113 N N . VAL B 1 329 ? -8.016 11.078 -2.062 1 85.88 329 VAL B N 1
ATOM 5114 C CA . VAL B 1 329 ? -7.758 10.828 -3.477 1 85.88 329 VAL B CA 1
ATOM 5115 C C . VAL B 1 329 ? -7.043 12.023 -4.094 1 85.88 329 VAL B C 1
ATOM 5117 O O . VAL B 1 329 ? -6.094 11.859 -4.867 1 85.88 329 VAL B O 1
ATOM 5120 N N . VAL B 1 330 ? -7.465 13.188 -3.73 1 89.75 330 VAL B N 1
ATOM 5121 C CA . VAL B 1 330 ? -6.883 14.414 -4.266 1 89.75 330 VAL B CA 1
ATOM 5122 C C . VAL B 1 330 ? -5.43 14.531 -3.818 1 89.75 330 VAL B C 1
ATOM 5124 O O . VAL B 1 330 ? -4.543 14.805 -4.633 1 89.75 330 VAL B O 1
ATOM 5127 N N . THR B 1 331 ? -5.176 14.258 -2.551 1 92.94 331 THR B N 1
ATOM 5128 C CA . THR B 1 331 ? -3.811 14.352 -2.049 1 92.94 331 THR B CA 1
ATOM 5129 C C . THR B 1 331 ? -2.932 13.273 -2.666 1 92.94 331 THR B C 1
ATOM 5131 O O . THR B 1 331 ? -1.739 13.484 -2.895 1 92.94 331 THR B O 1
ATOM 5134 N N . THR B 1 332 ? -3.488 12.133 -2.957 1 90.75 332 THR B N 1
ATOM 5135 C CA . THR B 1 332 ? -2.734 11.047 -3.574 1 90.75 332 THR B CA 1
ATOM 5136 C C . THR B 1 332 ? -2.387 11.383 -5.02 1 90.75 332 THR B C 1
ATOM 5138 O O . THR B 1 332 ? -1.282 11.086 -5.484 1 90.75 332 THR B O 1
ATOM 5141 N N . ILE B 1 333 ? -3.301 12 -5.734 1 90 333 ILE B N 1
ATOM 5142 C CA . ILE B 1 333 ? -3.09 12.383 -7.125 1 90 333 ILE B CA 1
ATOM 5143 C C . ILE B 1 333 ? -1.938 13.375 -7.215 1 90 333 ILE B C 1
ATOM 5145 O O . ILE B 1 333 ? -1.134 13.32 -8.148 1 90 333 ILE B O 1
ATOM 5149 N N . ILE B 1 334 ? -1.831 14.156 -6.203 1 92.5 334 ILE B N 1
ATOM 5150 C CA . ILE B 1 334 ? -0.756 15.141 -6.164 1 92.5 334 ILE B CA 1
ATOM 5151 C C . ILE B 1 334 ? 0.5 14.508 -5.566 1 92.5 334 ILE B C 1
ATOM 5153 O O . ILE B 1 334 ? 1.6 14.688 -6.098 1 92.5 334 ILE B O 1
ATOM 5157 N N . GLY B 1 335 ? 0.319 13.789 -4.578 1 93.44 335 GLY B N 1
ATOM 5158 C CA . GLY B 1 335 ? 1.41 13.266 -3.773 1 93.44 335 GLY B CA 1
ATOM 5159 C C . GLY B 1 335 ? 2.23 12.211 -4.492 1 93.44 335 GLY B C 1
ATOM 5160 O O . GLY B 1 335 ? 3.457 12.188 -4.371 1 93.44 335 GLY B O 1
ATOM 5161 N N . VAL B 1 336 ? 1.593 11.344 -5.246 1 90.94 336 VAL B N 1
ATOM 5162 C CA . VAL B 1 336 ? 2.297 10.242 -5.887 1 90.94 336 VAL B CA 1
ATOM 5163 C C . VAL B 1 336 ? 3.246 10.781 -6.953 1 90.94 336 VAL B C 1
ATOM 5165 O O . VAL B 1 336 ? 4.438 10.461 -6.953 1 90.94 336 VAL B O 1
ATOM 5168 N N . PRO B 1 337 ? 2.789 11.617 -7.863 1 89.69 337 PRO B N 1
ATOM 5169 C CA . PRO B 1 337 ? 3.742 12.211 -8.805 1 89.69 337 PRO B CA 1
ATOM 5170 C C . PRO B 1 337 ? 4.879 12.953 -8.102 1 89.69 337 PRO B C 1
ATOM 5172 O O . PRO B 1 337 ? 6.031 12.883 -8.539 1 89.69 337 PRO B O 1
ATOM 5175 N N . PHE B 1 338 ? 4.578 13.617 -7.043 1 91.38 338 PHE B N 1
ATOM 5176 C CA . PHE B 1 338 ? 5.602 14.32 -6.281 1 91.38 338 PHE B CA 1
ATOM 5177 C C . PHE B 1 338 ? 6.617 13.344 -5.699 1 91.38 338 PHE B C 1
ATOM 5179 O O . PHE B 1 338 ? 7.824 13.586 -5.746 1 91.38 338 PHE B O 1
ATOM 5186 N N . PHE B 1 339 ? 6.148 12.289 -5.152 1 89.88 339 PHE B N 1
ATOM 5187 C CA . PHE B 1 339 ? 7.023 11.258 -4.609 1 89.88 339 PHE B CA 1
ATOM 5188 C C . PHE B 1 339 ? 7.953 10.711 -5.688 1 89.88 339 PHE B C 1
ATOM 5190 O O . PHE B 1 339 ? 9.156 10.555 -5.457 1 89.88 339 PHE B O 1
ATOM 5197 N N . LEU B 1 340 ? 7.367 10.43 -6.82 1 86.31 340 LEU B N 1
ATOM 5198 C CA . LEU B 1 340 ? 8.156 9.898 -7.93 1 86.31 340 LEU B CA 1
ATOM 5199 C C . LEU B 1 340 ? 9.211 10.898 -8.383 1 86.31 340 LEU B C 1
ATOM 5201 O O . LEU B 1 340 ? 10.328 10.516 -8.719 1 86.31 340 LEU B O 1
ATOM 5205 N N . TYR B 1 341 ? 8.852 12.109 -8.344 1 86.5 341 TYR B N 1
ATOM 5206 C CA . TYR B 1 341 ? 9.805 13.164 -8.648 1 86.5 341 TYR B CA 1
ATOM 5207 C C . TYR B 1 341 ? 10.945 13.188 -7.633 1 86.5 341 TYR B C 1
ATOM 5209 O O . TYR B 1 341 ? 12.109 13.328 -8 1 86.5 341 TYR B O 1
ATOM 5217 N N . LEU B 1 342 ? 10.633 13.016 -6.414 1 86.31 342 LEU B N 1
ATOM 5218 C CA . LEU B 1 342 ? 11.625 13.062 -5.348 1 86.31 342 LEU B CA 1
ATOM 5219 C C . LEU B 1 342 ? 12.562 11.859 -5.426 1 86.31 342 LEU B C 1
ATOM 5221 O O . LEU B 1 342 ? 13.766 11.992 -5.172 1 86.31 342 LEU B O 1
ATOM 5225 N N . ILE B 1 343 ? 12.047 10.719 -5.676 1 82.25 343 ILE B N 1
ATOM 5226 C CA . ILE B 1 343 ? 12.891 9.531 -5.801 1 82.25 343 ILE B CA 1
ATOM 5227 C C . ILE B 1 343 ? 13.883 9.727 -6.941 1 82.25 343 ILE B C 1
ATOM 5229 O O . ILE B 1 343 ? 15.023 9.266 -6.867 1 82.25 343 ILE B O 1
ATOM 5233 N N . ARG B 1 344 ? 13.43 10.367 -7.953 1 81.06 344 ARG B N 1
ATOM 5234 C CA . ARG B 1 344 ? 14.273 10.633 -9.117 1 81.06 344 ARG B CA 1
ATOM 5235 C C . ARG B 1 344 ? 15.391 11.609 -8.773 1 81.06 344 ARG B C 1
ATOM 5237 O O . ARG B 1 344 ? 16.531 11.43 -9.188 1 81.06 344 ARG B O 1
ATOM 5244 N N . THR B 1 345 ? 15.109 12.602 -8 1 81.88 345 THR B N 1
ATOM 5245 C CA . THR B 1 345 ? 16.047 13.703 -7.812 1 81.88 345 THR B CA 1
ATOM 5246 C C . THR B 1 345 ? 16.828 13.531 -6.512 1 81.88 345 THR B C 1
ATOM 5248 O O . THR B 1 345 ? 17.969 13.977 -6.406 1 81.88 345 THR B O 1
ATOM 5251 N N . ARG B 1 346 ? 16.25 12.898 -5.543 1 72.75 346 ARG B N 1
ATOM 5252 C CA . ARG B 1 346 ? 16.859 12.891 -4.215 1 72.75 346 ARG B CA 1
ATOM 5253 C C . ARG B 1 346 ? 17 11.469 -3.691 1 72.75 346 ARG B C 1
ATOM 5255 O O . ARG B 1 346 ? 17.406 11.266 -2.545 1 72.75 346 ARG B O 1
ATOM 5262 N N . GLY B 1 347 ? 16.672 10.539 -4.469 1 62.31 347 GLY B N 1
ATOM 5263 C CA . GLY B 1 347 ? 16.703 9.156 -4.016 1 62.31 347 GLY B CA 1
ATOM 5264 C C . GLY B 1 347 ? 18.109 8.57 -3.998 1 62.31 347 GLY B C 1
ATOM 5265 O O . GLY B 1 347 ? 18.312 7.441 -3.541 1 62.31 347 GLY B O 1
ATOM 5266 N N . GLY B 1 348 ? 19.125 9.328 -4.473 1 58.06 348 GLY B N 1
ATOM 5267 C CA . GLY B 1 348 ? 20.484 8.828 -4.598 1 58.06 348 GLY B CA 1
ATOM 5268 C C . GLY B 1 348 ? 21.234 8.836 -3.283 1 58.06 348 GLY B C 1
ATOM 5269 O O . GLY B 1 348 ? 20.812 9.461 -2.312 1 58.06 348 GLY B O 1
ATOM 5270 N N . GLU B 1 349 ? 22.172 7.781 -3.025 1 55.62 349 GLU B N 1
ATOM 5271 C CA . GLU B 1 349 ? 23.047 7.543 -1.871 1 55.62 349 GLU B CA 1
ATOM 5272 C C . GLU B 1 349 ? 23.688 8.844 -1.393 1 55.62 349 GLU B C 1
ATOM 5274 O O . GLU B 1 349 ? 24.109 8.938 -0.241 1 55.62 349 GLU B O 1
ATOM 5279 N N . LYS B 1 350 ? 24.047 9.758 -2.309 1 45.81 350 LYS B N 1
ATOM 5280 C CA . LYS B 1 350 ? 24.859 10.898 -1.896 1 45.81 350 LYS B CA 1
ATOM 5281 C C . LYS B 1 350 ? 24.078 11.805 -0.948 1 45.81 350 LYS B C 1
ATOM 5283 O O . LYS B 1 350 ? 24.656 12.688 -0.304 1 45.81 350 LYS B O 1
ATOM 5288 N N . HIS B 1 351 ? 22.938 11.859 -0.877 1 41.72 351 HIS B N 1
ATOM 5289 C CA . HIS B 1 351 ? 22.203 12.766 0.007 1 41.72 351 HIS B CA 1
ATOM 5290 C C . HIS B 1 351 ? 21.797 12.062 1.294 1 41.72 351 HIS B C 1
ATOM 5292 O O . HIS B 1 351 ? 20.938 12.555 2.033 1 41.72 351 HIS B O 1
ATOM 5298 N N . ALA B 1 352 ? 22.312 10.891 1.532 1 35.91 352 ALA B N 1
ATOM 5299 C CA . ALA B 1 352 ? 22.234 10.242 2.84 1 35.91 352 ALA B CA 1
ATOM 5300 C C . ALA B 1 352 ? 23.453 10.586 3.699 1 35.91 352 ALA B C 1
ATOM 5302 O O . ALA B 1 352 ? 24.547 10.75 3.182 1 35.91 352 ALA B O 1
#

Sequence (704 aa):
MGDEEPVVSLYKEKVSKLKQSAKRTLIIFIISSIFIVLIALISIMFGTKDISILTVWDSISQFDANNADHQIVRTGRIPRAMAVLLVGAFLAVAGAVMQGITRNYLASPSLMGVNDGSAFVITLAVVFFPGLPGYQMILLSMLGSAIGAALVFGFGSIIKNGLSPVRLAIIGTIIGTFLSSIASAIAMYFQVSQTVAAWYNTKVQSVDPDMLWLSIPFGVIGITLAIVSARAITITSLGEDVAAGLGQKTKAVRLLSMFSVVLLTGTAVALVGKIAFVGLVIPHVVRFLVGEDYRFIIPGSLVMGAFFLSLCDLVSRYLNYPFETPIGVVTTIIGVPFFLYLIRTRGGEKHAMGDEEPVVSLYKEKVSKLKQSAKRTLIIFIISSIFIVLIALISIMFGTKDISILTVWDSISQFDANNADHQIVRTGRIPRAMAVLLVGAFLAVAGAVMQGITRNYLASPSLMGVNDGSAFVITLAVVFFPGLPGYQMILLSMLGSAIGAALVFGFGSIIKNGLSPVRLAIIGTIIGTFLSSIASAIAMYFQVSQTVAAWYNTKVQSVDPDMLWLSIPFGVIGITLAIVSARAITITSLGEDVAAGLGQKTKAVRLLSMFSVVLLTGTAVALVGKIAFVGLVIPHVVRFLVGEDYRFIIPGSLVMGAFFLSLCDLVSRYLNYPFETPIGVVTTIIGVPFFLYLIRTRGGEKHA

Nearest PDB structures (foldseek):
  5b57-assembly1_A  TM=8.555E-01  e=7.301E-16  Burkholderia cenocepacia J2315
  2nq2-assembly1_A  TM=8.612E-01  e=4.137E-16  Haemophilus influenzae
  4g1u-assembly1_B  TM=8.940E-01  e=1.603E-15  Yersinia pestis
  5b57-assembly1_B  TM=8.599E-01  e=1.828E-15  Burkholderia cenocepacia J2315
  5b58-assembly1_B  TM=8.489E-01  e=8.078E-15  Burkholderia cenocepacia J2315

InterPro domains:
  IPR000522 ABC transporter, permease protein, BtuC-like [PF01032] (36-344)
  IPR000522 ABC transporter, permease protein, BtuC-like [PTHR30472] (23-346)
  IPR037294 ABC transporter, BtuC-like [G3DSA:1.10.3470.10] (15-347)
  IPR037294 ABC transporter, BtuC-like [SSF81345] (21-344)

Secondary structure (DSSP, 8-state):
--SSHHHHHHHHHHHHHHHHHHHHHHHHHHHHHHHHHHHHHHHHH-SSS---HHHHHHHHHS--TT-HHHHHIIIIIHHHHHHHHHHHHHHHHHHHHHHHHHT-TT--TTTTTHHHHHHHHHHHHHHHSTT--HHHHHHHHHHHHHHHHHHHHHHHHHSTTTTSHHHHHHHHHHHHHHHHHHHHHHHHHTT-HHHHHHHHH--GGG--HHHHHHHHHHHHHHHHHHHHTHHHHHHHHT-HHHHHHTT--HHHHHHHHHHHHHHHHHHHHHHH----SHHHHHHHHHHHHH-S-HHHHHHHHHHHHHHHHHHHHHHHHHTBTTBPPPHHHHHHHHHHHHHHHHHHHH-SGGG-/--SSHHHHHHHHHHHHHHHHHHHHHHHHHHHHHHHHHHHHHHHHH-SSS---HHHHHHHHHS--TT-HHHHHIIIIIHHHHHHHHHHHHHHHHHHHHHHHHHT-TT--TTTTTHHHHHHHHHHHHHHHSTT--HHHHHHHHHHHHHHHHHHHHHHHHHSTTTTSHHHHHHHHHHHHHHHHHHHHHHHHHTT-HHHHHHHHH--GGG--HHHHHHHHHHHHHHHHHHHHTHHHHHHHHT-HHHHHHTT--HHHHHHHHHHHHHHHHHHHHHHH----SHHHHHHHHHHHHH-S-HHHHHHHHHHHHHHHHHHHHHHHHHTBTTBPPPHHHHHHHHHHHHHHHHHHHH-SGGG-

Organism: NCBI:txid267746

Solvent-accessible surface area (backbone atoms only — not comparable to full-atom values): 33476 Å² total; per-residue (Å²): 130,77,78,61,53,64,58,53,52,53,49,50,49,53,49,47,53,48,48,53,44,47,53,50,41,49,51,50,51,51,53,38,50,51,49,36,53,52,50,43,51,47,47,53,40,56,60,96,57,90,49,54,69,64,53,56,50,36,32,71,77,60,64,42,89,86,37,65,66,28,44,47,40,63,66,43,30,47,44,30,44,51,47,33,30,49,36,20,16,28,33,3,29,27,3,38,50,44,17,27,64,58,49,16,86,72,33,16,43,56,35,34,8,20,43,33,20,14,53,30,40,42,45,50,36,58,70,76,45,64,84,64,55,59,70,57,45,30,53,42,7,23,50,13,11,46,50,18,34,49,51,30,54,50,52,17,68,73,25,73,68,16,70,38,54,66,48,31,40,40,46,4,45,51,52,23,49,47,39,45,44,48,36,50,44,52,24,50,70,71,69,37,43,68,67,47,46,37,40,64,37,28,33,56,89,67,44,51,60,69,46,52,62,64,37,46,62,48,36,50,51,15,50,49,46,44,60,72,40,11,63,60,31,34,42,40,43,71,28,69,67,56,22,49,71,73,66,47,61,59,70,60,52,45,53,53,47,48,48,18,28,22,33,14,42,6,37,31,33,53,57,30,19,40,66,45,37,48,14,36,51,34,28,53,57,31,29,75,70,58,41,80,49,29,71,51,34,39,60,43,6,30,45,48,13,16,34,50,38,41,51,37,45,56,48,17,47,56,74,44,66,90,44,64,46,42,44,31,45,50,36,38,66,54,27,50,60,50,49,55,50,42,46,44,76,61,56,54,75,83,74,100,130,77,78,60,54,64,57,53,48,52,48,49,50,54,49,46,55,47,48,53,42,47,54,50,41,48,51,49,51,51,52,39,52,53,49,36,54,51,50,43,50,48,48,53,40,55,60,98,56,89,49,53,70,64,53,54,50,35,33,70,77,60,64,43,88,84,37,65,67,28,43,46,40,64,66,43,31,47,43,32,42,50,47,33,31,49,37,19,15,29,33,4,29,25,3,36,50,42,18,26,64,58,47,16,85,71,33,15,43,56,35,34,9,21,43,33,20,13,54,29,40,42,45,50,37,56,70,77,44,65,84,63,56,58,70,57,46,28,52,42,7,23,49,13,11,46,49,17,34,49,52,29,53,50,51,18,69,73,24,72,68,16,68,37,53,66,48,31,39,39,46,4,44,52,50,24,48,50,40,46,44,49,35,49,45,51,24,52,69,71,69,38,44,68,67,47,45,38,40,62,37,29,34,56,89,66,44,51,61,68,46,52,61,65,38,48,63,47,37,51,51,15,50,50,46,42,60,73,40,10,63,60,32,35,40,40,45,71,28,68,66,56,22,47,72,75,67,46,61,59,68,59,52,45,52,52,47,47,49,18,29,22,34,15,42,6,37,32,34,54,56,30,18,39,65,44,38,48,12,37,50,34,28,53,57,31,28,76,70,59,42,81,48,30,71,49,34,39,61,43,7,31,44,48,13,16,34,50,38,42,49,35,44,54,48,17,47,57,74,44,66,89,45,62,44,40,42,32,45,50,36,38,66,53,28,50,60,49,49,55,50,43,48,44,74,60,55,55,74,83,73,100

pLDDT: mean 87.67, std 11.65, range [35.84, 98.81]

Radius of gyration: 28.37 Å; Cα contacts (8 Å, |Δi|>4): 1236; chains: 2; bounding box: 83×90×53 Å

Foldseek 3Di:
DPVVVVVVVVVVVVVVVVVVLVVLLVVLLVVLVVLLVVLLLVQLQDALDHDDPVNLVCLVVPNDPPDPSSCCSVFFRNLLLLLLLQLLLLQQLLLLLQCLLLLALQDGLQQQQLQLQLLLQLLVCCQVPNPDDLLVNLVSSLVRSVVSNCQLVVVLVVDVVCSARVNSSVSSVVSSVVSVVVSCVSCVVSVNNVVSVQQALWASRDFGSVSSVSLVVLSVVLLVLSLVLQQVSLQSSVDPVSSVVVVHPSVVSSVSSSSSSSSSSSSSSSGIHDAPQSNNPQLVVQCVRNNRRSNSSSSSSSSVSSSVSSVLQVCQCPVDPPDGHRSNVSNCVVRVVVSVVCCVPPVDPPSD/DPVVVVVVVVVVVVVVVVVVLVVLLVVLLVVLVVLLVVLLLVQLQDALDHDDPVRLVCLVVPNDPPDPSSCCSVFFRNLLLLLLLQLLLLQQLLLLLQCLLLLALQDGLQQQQLQLQLLLQLLVCCQVPNPDDLLVNLVSSLVRSVVSNCQLVVVLVVDVVCSARVNSSVSSVVSSVVSVVVSCVSCVVSVNNVVSVQQALWASRDFGNVSSVSLVVLSVVLLVLSLVLQQVSLQSSVDPVSSVVVVHPSVVSSVSSSSSSSSSSSSSSSGIHDAPQSSNPQLVVQCVRNNRRSNSSSSSSSSVSSSVSSVLQVCQCPVDPPDGHRSNVSNCVVRVVVSVVCCVPPVDPVSD